Protein AF-A0A7W7L8M8-F1 (afdb_monomer_lite)

Organism: Streptomyces netropsis (NCBI:txid55404)

Sequence (662 aa):
MTSESPDESKQGQSSTGHAQAPSAPKAPEPAPERADEGDDAPEAGTGTSPVRSASPRPSTDEDAPTDGDGIRTDPRRSLSAGADPREAPSDGAKAPAESRQTPRWAAGGAASAAQATAVLPAVGTGEDAAEDTARTPEADEKRPAPAATPSGDAPRPAVEKSDRPAAAKSAQAPPPVRRPEPVPPVAPPRPPAADTPGPKAGERPAGVPGPVTTARPGTQPGPPPGAGQPEQRPRPPLDLLAQLTNTPAPPQTPMRSVARRFKIWGPVVVVLAVGVVTAQMVRPLPKPTLALEGSASYTFQGGFSVPWPDHGQSAAKVVGAGSLGTSGEQKPVPTASVAKVMTAYVILKEHPLKKGESGEQITLDAQAEADSAKKDESRVPLKTGQRFTQEQMLQMLMIPSGNNVARQLARWDAGSEDAFAEKMNKVARELGMKDTVYTDPSGFLESTKSTAADQLKLAEAVMQNDVFRQVVRMPSATIPGLEKPIYNNNALLTTQPGTAGIKTGSTTPAGGALMWAAYRTVDGKDQLILGVTMDQRTSGGDSNAHLKRALDNTQKVIAGIRDGLVSATVVKKGQVVGYVDDGLDGRTPLVATADLKSAGWPGLKPVFKLADGGRAVPHEAKAGTEVGVLTVGDGPSAAKVPVALQKDLSEPGFGSKLVRIG

Structure (mmCIF, N/CA/C/O backbone):
data_AF-A0A7W7L8M8-F1
#
_entry.id   AF-A0A7W7L8M8-F1
#
loop_
_atom_site.group_PDB
_atom_site.id
_atom_site.type_symbol
_atom_site.label_atom_id
_atom_site.label_alt_id
_atom_site.label_comp_id
_atom_site.label_asym_id
_atom_site.label_entity_id
_atom_site.label_seq_id
_atom_site.pdbx_PDB_ins_code
_atom_site.Cartn_x
_atom_site.Cartn_y
_atom_site.Cartn_z
_atom_site.occupancy
_atom_site.B_iso_or_equiv
_atom_site.auth_seq_id
_atom_site.auth_comp_id
_atom_site.auth_asym_id
_atom_site.auth_atom_id
_atom_site.pdbx_PDB_model_num
ATOM 1 N N . MET A 1 1 ? -65.810 -10.777 -46.221 1.00 33.00 1 MET A N 1
ATOM 2 C CA . MET A 1 1 ? -65.286 -10.199 -47.475 1.00 33.00 1 MET A CA 1
ATOM 3 C C . MET A 1 1 ? -63.872 -9.743 -47.138 1.00 33.00 1 MET A C 1
ATOM 5 O O . MET A 1 1 ? -63.756 -8.897 -46.266 1.00 33.00 1 MET A O 1
ATOM 9 N N . THR A 1 2 ? -62.852 -10.579 -47.389 1.00 38.94 2 THR A N 1
ATOM 10 C CA . THR A 1 2 ? -62.090 -10.718 -48.665 1.00 38.94 2 THR A CA 1
ATOM 11 C C . THR A 1 2 ? -61.176 -9.506 -48.901 1.00 38.94 2 THR A C 1
ATOM 13 O O . THR A 1 2 ? -61.649 -8.390 -48.730 1.00 38.94 2 THR A O 1
ATOM 16 N N . SER A 1 3 ? -59.896 -9.638 -49.268 1.00 36.44 3 SER A N 1
ATOM 17 C CA . SER A 1 3 ? -59.119 -10.801 -49.765 1.00 36.44 3 SER A CA 1
ATOM 18 C C . SER A 1 3 ? -57.604 -10.610 -49.478 1.00 36.44 3 SER A C 1
ATOM 20 O O . SER A 1 3 ? -57.143 -9.479 -49.415 1.00 36.44 3 SER A O 1
ATOM 22 N N . GLU A 1 4 ? -56.883 -11.650 -49.032 1.00 39.03 4 GLU A N 1
ATOM 23 C CA . GLU A 1 4 ? -55.888 -12.476 -49.776 1.00 39.03 4 GLU A CA 1
ATOM 24 C C . GLU A 1 4 ? -54.403 -12.068 -49.611 1.00 39.03 4 GLU A C 1
ATOM 26 O O . GLU A 1 4 ? -54.039 -10.899 -49.685 1.00 39.03 4 GLU A O 1
ATOM 31 N N . SER A 1 5 ? -53.558 -13.092 -49.432 1.00 43.22 5 SER A N 1
ATOM 32 C CA . SER A 1 5 ? -52.097 -13.103 -49.659 1.00 43.22 5 SER A CA 1
ATOM 33 C C . SER A 1 5 ? -51.810 -13.973 -50.899 1.00 43.22 5 SER A C 1
ATOM 35 O O . SER A 1 5 ? -52.722 -14.677 -51.340 1.00 43.22 5 SER A O 1
ATOM 37 N N . PRO A 1 6 ? -50.587 -13.977 -51.469 1.00 58.94 6 PRO A N 1
ATOM 38 C CA . PRO A 1 6 ? -49.613 -15.050 -51.153 1.00 58.94 6 PRO A CA 1
ATOM 39 C C . PRO A 1 6 ? -48.137 -14.531 -51.209 1.00 58.94 6 PRO A C 1
ATOM 41 O O . PRO A 1 6 ? -47.939 -13.320 -51.242 1.00 58.94 6 PRO A O 1
ATOM 44 N N . ASP A 1 7 ? -47.039 -15.306 -51.169 1.00 36.41 7 ASP A N 1
ATOM 45 C CA . ASP A 1 7 ? -46.820 -16.770 -51.186 1.00 36.41 7 ASP A CA 1
ATOM 46 C C . ASP A 1 7 ? -45.538 -17.181 -50.399 1.00 36.41 7 ASP A C 1
ATOM 48 O O . ASP A 1 7 ? -44.785 -16.330 -49.921 1.00 36.41 7 ASP A O 1
ATOM 52 N N . GLU A 1 8 ? -45.289 -18.487 -50.257 1.00 42.16 8 GLU A N 1
ATOM 53 C CA . GLU A 1 8 ? -44.249 -19.122 -49.429 1.00 42.16 8 GLU A CA 1
ATOM 54 C C . GLU A 1 8 ? -42.887 -19.385 -50.113 1.00 42.16 8 GLU A C 1
ATOM 56 O O . GLU A 1 8 ? -42.785 -19.540 -51.330 1.00 42.16 8 GLU A O 1
ATOM 61 N N . SER A 1 9 ? -41.834 -19.611 -49.305 1.00 34.97 9 SER A N 1
ATOM 62 C CA . SER A 1 9 ? -41.049 -20.881 -49.254 1.00 34.97 9 SER A CA 1
ATOM 63 C C . SER A 1 9 ? -39.753 -20.726 -48.420 1.00 34.97 9 SER A C 1
ATOM 65 O O . SER A 1 9 ? -39.176 -19.646 -48.381 1.00 34.97 9 SER A O 1
ATOM 67 N N . LYS A 1 10 ? -39.209 -21.736 -47.714 1.00 36.16 10 LYS A N 1
ATOM 68 C CA . LYS A 1 10 ? -39.606 -23.149 -47.500 1.00 36.16 10 LYS A CA 1
ATOM 69 C C . LYS A 1 10 ? -38.978 -23.701 -46.197 1.00 36.16 10 LYS A C 1
ATOM 71 O O . LYS A 1 10 ? -37.835 -23.374 -45.921 1.00 36.16 10 LYS A O 1
ATOM 76 N N . GLN A 1 11 ? -39.697 -24.607 -45.514 1.00 35.75 11 GLN A N 1
ATOM 77 C CA . GLN A 1 11 ? -39.233 -25.790 -44.733 1.00 35.75 11 GLN A CA 1
ATOM 78 C C . GLN A 1 11 ? -38.090 -25.656 -43.676 1.00 35.75 11 GLN A C 1
ATOM 80 O O . GLN A 1 11 ? -36.999 -25.198 -43.976 1.00 35.75 11 GLN A O 1
ATOM 85 N N . GLY A 1 12 ? -38.211 -26.185 -42.445 1.00 30.28 12 GLY A N 1
ATOM 86 C CA . GLY A 1 12 ? -39.386 -26.766 -41.773 1.00 30.28 12 GLY A CA 1
ATOM 87 C C . GLY A 1 12 ? -39.078 -27.677 -40.559 1.00 30.28 12 GLY A C 1
ATOM 88 O O . GLY A 1 12 ? -38.069 -28.367 -40.556 1.00 30.28 12 GLY A O 1
ATOM 89 N N . GLN A 1 13 ? -40.037 -27.725 -39.617 1.00 36.41 13 GLN A N 1
ATOM 90 C CA . GLN A 1 13 ? -40.370 -28.816 -38.663 1.00 36.41 13 GLN A CA 1
ATOM 91 C C . GLN A 1 13 ? -39.371 -29.263 -37.552 1.00 36.41 13 GLN A C 1
ATOM 93 O O . GLN A 1 13 ? -38.163 -29.174 -37.713 1.00 36.41 13 GLN A O 1
ATOM 98 N N . SER A 1 14 ? -39.802 -29.893 -36.437 1.00 34.47 14 SER A N 1
ATOM 99 C CA . SER A 1 14 ? -40.813 -29.504 -35.405 1.00 34.47 14 SER A CA 1
ATOM 100 C C . SER A 1 14 ? -41.053 -30.608 -34.345 1.00 34.47 14 SER A C 1
ATOM 102 O O . SER A 1 14 ? -41.445 -31.704 -34.731 1.00 34.47 14 SER A O 1
ATOM 104 N N . SER A 1 15 ? -40.980 -30.279 -33.042 1.00 32.88 15 SER A N 1
ATOM 105 C CA . SER A 1 15 ? -41.803 -30.828 -31.920 1.00 32.88 15 SER A CA 1
ATOM 106 C C . SER A 1 15 ? -41.311 -30.222 -30.583 1.00 32.88 15 SER A C 1
ATOM 108 O O . SER A 1 15 ? -40.099 -30.186 -30.396 1.00 32.88 15 SER A O 1
ATOM 110 N N . THR A 1 16 ? -42.058 -29.609 -29.647 1.00 37.22 16 THR A N 1
ATOM 111 C CA . THR A 1 16 ? -43.382 -29.844 -28.997 1.00 37.22 16 THR A CA 1
ATOM 112 C C . THR A 1 16 ? -43.420 -31.040 -28.021 1.00 37.22 16 THR A C 1
ATOM 114 O O . THR A 1 16 ? -43.063 -32.143 -28.408 1.00 37.22 16 THR A O 1
ATOM 117 N N . GLY A 1 17 ? -43.854 -30.907 -26.751 1.00 31.31 17 GLY A N 1
ATOM 118 C CA . GLY A 1 17 ? -44.208 -29.708 -25.953 1.00 31.31 17 GLY A CA 1
ATOM 119 C C . GLY A 1 17 ? -44.902 -30.029 -24.599 1.00 31.31 17 GLY A C 1
ATOM 120 O O . GLY A 1 17 ? -45.106 -31.198 -24.302 1.00 31.31 17 GLY A O 1
ATOM 121 N N . HIS A 1 18 ? -45.339 -28.987 -23.858 1.00 33.31 18 HIS A N 1
ATOM 122 C CA . HIS A 1 18 ? -46.129 -28.992 -22.586 1.00 33.31 18 HIS A CA 1
ATOM 123 C C . HIS A 1 18 ? -45.391 -29.519 -21.315 1.00 33.31 18 HIS A C 1
ATOM 125 O O . HIS A 1 18 ? -44.554 -30.403 -21.430 1.00 33.31 18 HIS A O 1
ATOM 131 N N . ALA A 1 19 ? -45.476 -28.966 -20.084 1.00 34.53 19 ALA A N 1
ATOM 132 C CA . ALA A 1 19 ? -46.513 -28.268 -19.272 1.00 34.53 19 ALA A CA 1
ATOM 133 C C . ALA A 1 19 ? -47.471 -29.244 -18.517 1.00 34.53 19 ALA A C 1
ATOM 135 O O . ALA A 1 19 ? -47.838 -30.254 -19.100 1.00 34.53 19 ALA A O 1
ATOM 136 N N . GLN A 1 20 ? -47.912 -29.048 -17.251 1.00 33.16 20 GLN A N 1
ATOM 137 C CA . GLN A 1 20 ? -47.879 -27.858 -16.366 1.00 33.16 20 GLN A CA 1
ATOM 138 C C . GLN A 1 20 ? -48.126 -28.173 -14.845 1.00 33.16 20 GLN A C 1
ATOM 140 O O . GLN A 1 20 ? -49.119 -28.808 -14.515 1.00 33.16 20 GLN A O 1
ATOM 145 N N . ALA A 1 21 ? -47.309 -27.612 -13.931 1.00 37.59 21 ALA A N 1
ATOM 146 C CA . ALA A 1 21 ? -47.627 -27.208 -12.527 1.00 37.59 21 ALA A CA 1
ATOM 147 C C . ALA A 1 21 ? -48.143 -28.281 -11.477 1.00 37.59 21 ALA A C 1
ATOM 149 O O . ALA A 1 21 ? -47.843 -29.455 -11.670 1.00 37.59 21 ALA A O 1
ATOM 150 N N . PRO A 1 22 ? -48.661 -27.938 -10.255 1.00 60.53 22 PRO A N 1
ATOM 151 C CA . PRO A 1 22 ? -47.898 -28.169 -9.000 1.00 60.53 22 PRO A CA 1
ATOM 152 C C . PRO A 1 22 ? -48.659 -28.834 -7.809 1.00 60.53 22 PRO A C 1
ATOM 154 O O . PRO A 1 22 ? -49.882 -28.945 -7.834 1.00 60.53 22 PRO A O 1
ATOM 157 N N . SER A 1 23 ? -47.969 -29.195 -6.704 1.00 33.09 23 SER A N 1
ATOM 158 C CA . SER A 1 23 ? -48.594 -29.494 -5.383 1.00 33.09 23 SER A CA 1
ATOM 159 C C . SER A 1 23 ? -47.630 -29.554 -4.174 1.00 33.09 23 SER A C 1
ATOM 161 O O . SER A 1 23 ? -46.446 -29.839 -4.321 1.00 33.09 23 SER A O 1
ATOM 163 N N . ALA A 1 24 ? -48.187 -29.318 -2.977 1.00 40.50 24 ALA A N 1
ATOM 164 C CA . ALA A 1 24 ? -47.665 -29.516 -1.605 1.00 40.50 24 ALA A CA 1
ATOM 165 C C . ALA A 1 24 ? -48.898 -29.583 -0.644 1.00 40.50 24 ALA A C 1
ATOM 167 O O . ALA A 1 24 ? -50.001 -29.363 -1.155 1.00 40.50 24 ALA A O 1
ATOM 168 N N . PRO A 1 25 ? -48.817 -29.798 0.699 1.00 61.16 25 PRO A N 1
ATOM 169 C CA . PRO A 1 25 ? -47.668 -30.024 1.601 1.00 61.16 25 PRO A CA 1
ATOM 170 C C . PRO A 1 25 ? -47.893 -31.209 2.601 1.00 61.16 25 PRO A C 1
ATOM 172 O O . PRO A 1 25 ? -48.812 -32.000 2.405 1.00 61.16 25 PRO A O 1
ATOM 175 N N . LYS A 1 26 ? -47.123 -31.253 3.717 1.00 31.91 26 LYS A N 1
ATOM 176 C CA . LYS A 1 26 ? -47.545 -31.479 5.143 1.00 31.91 26 LYS A CA 1
ATOM 177 C C . LYS A 1 26 ? -46.604 -32.417 5.950 1.00 31.91 26 LYS A C 1
ATOM 179 O O . LYS A 1 26 ? -46.050 -33.356 5.398 1.00 31.91 26 LYS A O 1
ATOM 184 N N . ALA A 1 27 ? -46.442 -32.147 7.255 1.00 40.56 27 ALA A N 1
ATOM 185 C CA . ALA A 1 27 ? -45.669 -32.935 8.244 1.00 40.56 27 ALA A CA 1
ATOM 186 C C . ALA A 1 27 ? -46.600 -33.662 9.259 1.00 40.56 27 ALA A C 1
ATOM 188 O O . ALA A 1 27 ? -47.814 -33.419 9.210 1.00 40.56 27 ALA A O 1
ATOM 189 N N . PRO A 1 28 ? -46.092 -34.544 10.156 1.00 53.50 28 PRO A N 1
ATOM 190 C CA . PRO A 1 28 ? -45.576 -34.070 11.460 1.00 53.50 28 PRO A CA 1
ATOM 191 C C . PRO A 1 28 ? -44.405 -34.891 12.079 1.00 53.50 28 PRO A C 1
ATOM 193 O O . PRO A 1 28 ? -43.903 -35.842 11.488 1.00 53.50 28 PRO A O 1
ATOM 196 N N . GLU A 1 29 ? -43.996 -34.485 13.288 1.00 42.69 29 GLU A N 1
ATOM 197 C CA . GLU A 1 29 ? -43.052 -35.124 14.241 1.00 42.69 29 GLU A CA 1
ATOM 198 C C . GLU A 1 29 ? -43.692 -36.338 14.983 1.00 42.69 29 GLU A C 1
ATOM 200 O O . GLU A 1 29 ? -44.919 -36.479 14.892 1.00 42.69 29 GLU A O 1
ATOM 205 N N . PRO A 1 30 ? -42.941 -37.225 15.696 1.00 50.31 30 PRO A N 1
ATOM 206 C CA . PRO A 1 30 ? -42.357 -36.890 17.017 1.00 50.31 30 PRO A CA 1
ATOM 207 C C . PRO A 1 30 ? -41.009 -37.583 17.387 1.00 50.31 30 PRO A C 1
ATOM 209 O O . PRO A 1 30 ? -40.460 -38.385 16.636 1.00 50.31 30 PRO A O 1
ATOM 212 N N . ALA A 1 31 ? -40.520 -37.299 18.602 1.00 37.38 31 ALA A N 1
ATOM 213 C CA . ALA A 1 31 ? -39.456 -37.997 19.358 1.00 37.38 31 ALA A CA 1
ATOM 214 C C . ALA A 1 31 ? -40.030 -38.439 20.744 1.00 37.38 31 ALA A C 1
ATOM 216 O O . ALA A 1 31 ? -41.247 -38.296 20.910 1.00 37.38 31 ALA A O 1
ATOM 217 N N . PRO A 1 32 ? -39.266 -38.859 21.787 1.00 63.50 32 PRO A N 1
ATOM 218 C CA . PRO A 1 32 ? -37.859 -39.302 21.902 1.00 63.50 32 PRO A CA 1
ATOM 219 C C . PRO A 1 32 ? -37.709 -40.657 22.661 1.00 63.50 32 PRO A C 1
ATOM 221 O O . PRO A 1 32 ? -38.709 -41.231 23.076 1.00 63.50 32 PRO A O 1
ATOM 224 N N . GLU A 1 33 ? -36.484 -41.117 22.973 1.00 34.28 33 GLU A N 1
ATOM 225 C CA . GLU A 1 33 ? -36.268 -42.088 24.076 1.00 34.28 33 GLU A CA 1
ATOM 226 C C . GLU A 1 33 ? -34.850 -42.018 24.705 1.00 34.28 33 GLU A C 1
ATOM 228 O O . GLU A 1 33 ? -33.953 -41.387 24.141 1.00 34.28 33 GLU A O 1
ATOM 233 N N . ARG A 1 34 ? -34.661 -42.611 25.900 1.00 36.03 34 ARG A N 1
ATOM 234 C CA . ARG A 1 34 ? -33.396 -42.673 26.676 1.00 36.03 34 ARG A CA 1
ATOM 235 C C . ARG A 1 34 ? -33.229 -44.028 27.392 1.00 36.03 34 ARG A C 1
ATOM 237 O O . ARG A 1 34 ? -34.156 -44.445 28.076 1.00 36.03 34 ARG A O 1
ATOM 244 N N . ALA A 1 35 ? -32.018 -44.585 27.352 1.00 33.44 35 ALA A N 1
ATOM 245 C CA . ALA A 1 35 ? -31.368 -45.452 28.357 1.00 33.44 35 ALA A CA 1
ATOM 246 C C . ALA A 1 35 ? -29.853 -45.447 28.006 1.00 33.44 35 ALA A C 1
ATOM 248 O O . ALA A 1 35 ? -29.551 -45.446 26.813 1.00 33.44 35 ALA A O 1
ATOM 249 N N . ASP A 1 36 ? -28.833 -45.291 28.858 1.00 33.78 36 ASP A N 1
ATOM 250 C CA . ASP A 1 36 ? -28.607 -45.411 30.317 1.00 33.78 36 ASP A CA 1
ATOM 251 C C . ASP A 1 36 ? -28.041 -46.781 30.769 1.00 33.78 36 ASP A C 1
ATOM 253 O O . ASP A 1 36 ? -28.569 -47.816 30.373 1.00 33.78 36 ASP A O 1
ATOM 257 N N . GLU A 1 37 ? -26.957 -46.725 31.566 1.00 33.91 37 GLU A N 1
ATOM 258 C CA . GLU A 1 37 ? -26.096 -47.815 32.112 1.00 33.91 37 GLU A CA 1
ATOM 259 C C . GLU A 1 37 ? -25.453 -48.804 31.082 1.00 33.91 37 GLU A C 1
ATOM 261 O O . GLU A 1 37 ? -25.929 -48.970 29.963 1.00 33.91 37 GLU A O 1
ATOM 266 N N . GLY A 1 38 ? -24.305 -49.465 31.323 1.00 28.53 38 GLY A N 1
ATOM 267 C CA . GLY A 1 38 ? -23.419 -49.527 32.501 1.00 28.53 38 GLY A CA 1
ATOM 268 C C . GLY A 1 38 ? -22.000 -50.070 32.177 1.00 28.53 38 GLY A C 1
ATOM 269 O O . GLY A 1 38 ? -21.560 -50.007 31.031 1.00 28.53 38 GLY A O 1
ATOM 270 N N . ASP A 1 39 ? -21.289 -50.554 33.203 1.00 32.62 39 ASP A N 1
ATOM 271 C CA . ASP A 1 39 ? -19.820 -50.741 33.297 1.00 32.62 39 ASP A CA 1
ATOM 272 C C . ASP A 1 39 ? -19.144 -51.954 32.583 1.00 32.62 39 ASP A C 1
ATOM 274 O O . ASP A 1 39 ? -19.787 -52.820 31.993 1.00 32.62 39 ASP A O 1
ATOM 278 N N . ASP A 1 40 ? -17.809 -51.994 32.760 1.00 31.67 40 ASP A N 1
ATOM 279 C CA . ASP A 1 40 ? -16.848 -53.123 32.718 1.00 31.67 40 ASP A CA 1
ATOM 280 C C . ASP A 1 40 ? -15.972 -53.418 31.470 1.00 31.67 40 ASP A C 1
ATOM 282 O O . ASP A 1 40 ? -16.316 -53.221 30.305 1.00 31.67 40 ASP A O 1
ATOM 286 N N . ALA A 1 41 ? -14.753 -53.889 31.778 1.00 31.45 41 ALA A N 1
ATOM 287 C CA . ALA A 1 41 ? -13.615 -54.243 30.909 1.00 31.45 41 ALA A CA 1
ATOM 288 C C . ALA A 1 41 ? -12.766 -55.331 31.642 1.00 31.45 41 ALA A C 1
ATOM 290 O O . ALA A 1 41 ? -13.265 -55.874 32.628 1.00 31.45 41 ALA A O 1
ATOM 291 N N . PRO A 1 42 ? -11.476 -55.623 31.336 1.00 61.41 42 PRO A N 1
ATOM 292 C CA . PRO A 1 42 ? -10.669 -55.527 30.106 1.00 61.41 42 PRO A CA 1
ATOM 293 C C . PRO A 1 42 ? -10.013 -56.898 29.730 1.00 61.41 42 PRO A C 1
ATOM 295 O O . PRO A 1 42 ? -10.373 -57.913 30.308 1.00 61.41 42 PRO A O 1
ATOM 298 N N . GLU A 1 43 ? -9.034 -56.905 28.797 1.00 33.78 43 GLU A N 1
ATOM 299 C CA . GLU A 1 43 ? -7.877 -57.842 28.584 1.00 33.78 43 GLU A CA 1
ATOM 300 C C . GLU A 1 43 ? -7.615 -58.112 27.074 1.00 33.78 43 GLU A C 1
ATOM 302 O O . GLU A 1 43 ? -8.546 -58.068 26.278 1.00 33.78 43 GLU A O 1
ATOM 307 N N . ALA A 1 44 ? -6.402 -58.405 26.563 1.00 32.72 44 ALA A N 1
ATOM 308 C CA . ALA A 1 44 ? -5.013 -58.229 27.040 1.00 32.72 44 ALA A CA 1
ATOM 309 C C . ALA A 1 44 ? -4.005 -58.399 25.856 1.00 32.72 44 ALA A C 1
ATOM 311 O O . ALA A 1 44 ? -4.381 -58.898 24.797 1.00 32.72 44 ALA A O 1
ATOM 312 N N . GLY A 1 45 ? -2.719 -58.036 26.043 1.00 28.52 45 GLY A N 1
ATOM 313 C CA . GLY A 1 45 ? -1.594 -58.337 25.117 1.00 28.52 45 GLY A CA 1
ATOM 314 C C . GLY A 1 45 ? -0.786 -57.104 24.649 1.00 28.52 45 GLY A C 1
ATOM 315 O O . GLY A 1 45 ? -1.212 -56.413 23.733 1.00 28.52 45 GLY A O 1
ATOM 316 N N . THR A 1 46 ? 0.248 -56.631 25.367 1.00 31.31 46 THR A N 1
ATOM 317 C CA . THR A 1 46 ? 1.688 -57.038 25.316 1.00 31.31 46 THR A CA 1
ATOM 318 C C . THR A 1 46 ? 2.397 -56.770 23.968 1.00 31.31 46 THR A C 1
ATOM 320 O O . THR A 1 46 ? 1.915 -57.184 22.925 1.00 31.31 46 THR A O 1
ATOM 323 N N . GLY A 1 47 ? 3.564 -56.105 23.875 1.00 29.25 47 GLY A N 1
ATOM 324 C CA . GLY A 1 47 ? 4.464 -55.416 24.834 1.00 29.25 47 GLY A CA 1
ATOM 325 C C . GLY A 1 47 ? 5.443 -54.484 24.056 1.00 29.25 47 GLY A C 1
ATOM 326 O O . GLY A 1 47 ? 5.189 -54.225 22.885 1.00 29.25 47 GLY A O 1
ATOM 327 N N . THR A 1 48 ? 6.559 -53.921 24.556 1.00 31.94 48 THR A N 1
ATOM 328 C CA . THR A 1 48 ? 7.314 -54.071 25.825 1.00 31.94 48 THR A CA 1
ATOM 329 C C . THR A 1 48 ? 8.227 -52.831 26.055 1.00 31.94 48 THR A C 1
ATOM 331 O O . THR A 1 48 ? 8.682 -52.227 25.086 1.00 31.94 48 THR A O 1
ATOM 334 N N . SER A 1 49 ? 8.528 -52.461 27.312 1.00 33.38 49 SER A N 1
ATOM 335 C CA . SER A 1 49 ? 9.438 -51.345 27.721 1.00 33.38 49 SER A CA 1
ATOM 336 C C . SER A 1 49 ? 10.932 -51.779 27.826 1.00 33.38 49 SER A C 1
ATOM 338 O O . SER A 1 49 ? 11.200 -52.933 27.486 1.00 33.38 49 SER A O 1
ATOM 340 N N . PRO A 1 50 ? 11.934 -50.941 28.239 1.00 56.28 50 PRO A N 1
ATOM 341 C CA . PRO A 1 50 ? 12.116 -50.382 29.613 1.00 56.28 50 PRO A CA 1
ATOM 342 C C . PRO A 1 50 ? 12.488 -48.864 29.664 1.00 56.28 50 PRO A C 1
ATOM 344 O O . PRO A 1 50 ? 13.173 -48.366 28.781 1.00 56.28 50 PRO A O 1
ATOM 347 N N . VAL A 1 51 ? 11.987 -48.019 30.583 1.00 36.94 51 VAL A N 1
ATOM 348 C CA . VAL A 1 51 ? 12.211 -47.878 32.056 1.00 36.94 51 VAL A CA 1
ATOM 349 C C . VAL A 1 51 ? 13.497 -47.134 32.486 1.00 36.94 51 VAL A C 1
ATOM 351 O O . VAL A 1 51 ? 14.596 -47.675 32.396 1.00 36.94 51 VAL A O 1
ATOM 354 N N . ARG A 1 52 ? 13.318 -45.973 33.147 1.00 32.19 52 ARG A N 1
ATOM 355 C CA . ARG A 1 52 ? 13.920 -45.637 34.463 1.00 32.19 52 ARG A CA 1
ATOM 356 C C . ARG A 1 52 ? 13.158 -44.494 35.161 1.00 32.19 52 ARG A C 1
ATOM 358 O O . ARG A 1 52 ? 12.746 -43.545 34.506 1.00 32.19 52 ARG A O 1
ATOM 365 N N . SER A 1 53 ? 13.011 -44.588 36.484 1.00 32.12 53 SER A N 1
ATOM 366 C CA . SER A 1 53 ? 12.205 -43.689 37.337 1.00 32.12 53 SER A CA 1
ATOM 367 C C . SER A 1 53 ? 12.947 -43.372 38.643 1.00 32.12 53 SER A C 1
ATOM 369 O O . SER A 1 53 ? 13.729 -44.218 39.072 1.00 32.12 53 SER A O 1
ATOM 371 N N . ALA A 1 54 ? 12.646 -42.245 39.314 1.00 30.33 54 ALA A N 1
ATOM 372 C CA . ALA A 1 54 ? 12.687 -42.104 40.789 1.00 30.33 54 ALA A CA 1
ATOM 373 C C . ALA A 1 54 ? 12.238 -40.707 41.283 1.00 30.33 54 ALA A C 1
ATOM 375 O O . ALA A 1 54 ? 12.740 -39.701 40.788 1.00 30.33 54 ALA A O 1
ATOM 376 N N . SER A 1 55 ? 11.368 -40.649 42.308 1.00 41.25 55 SER A N 1
ATOM 377 C CA . SER A 1 55 ? 11.217 -39.524 43.268 1.00 41.25 55 SER A CA 1
ATOM 378 C C . SER A 1 55 ? 10.309 -39.896 44.463 1.00 41.25 55 SER A C 1
ATOM 380 O O . SER A 1 55 ? 9.136 -40.207 44.258 1.00 41.25 55 SER A O 1
ATOM 382 N N . PRO A 1 56 ? 10.850 -39.914 45.699 1.00 54.09 56 PRO A N 1
ATOM 383 C CA . PRO A 1 56 ? 10.127 -39.625 46.964 1.00 54.09 56 PRO A CA 1
ATOM 384 C C . PRO A 1 56 ? 11.012 -38.827 47.976 1.00 54.09 56 PRO A C 1
ATOM 386 O O . PRO A 1 56 ? 12.225 -38.793 47.799 1.00 54.09 56 PRO A O 1
ATOM 389 N N . ARG A 1 57 ? 10.569 -38.198 49.084 1.00 34.84 57 ARG A N 1
ATOM 390 C CA . ARG A 1 57 ? 9.258 -37.806 49.677 1.00 34.84 57 ARG A CA 1
ATOM 391 C C . ARG A 1 57 ? 9.507 -36.567 50.628 1.00 34.84 57 ARG A C 1
ATOM 393 O O . ARG A 1 57 ? 10.615 -36.041 50.558 1.00 34.84 57 ARG A O 1
ATOM 400 N N . PRO A 1 58 ? 8.551 -36.032 51.434 1.00 59.62 58 PRO A N 1
ATOM 401 C CA . PRO A 1 58 ? 8.587 -34.635 51.928 1.00 59.62 58 PRO A CA 1
ATOM 402 C C . PRO A 1 58 ? 8.961 -34.462 53.424 1.00 59.62 58 PRO A C 1
ATOM 404 O O . PRO A 1 58 ? 9.331 -35.425 54.091 1.00 59.62 58 PRO A O 1
ATOM 407 N N . SER A 1 59 ? 8.775 -33.242 53.953 1.00 34.44 59 SER A N 1
ATOM 408 C CA . SER A 1 59 ? 8.744 -32.886 55.387 1.00 34.44 59 SER A CA 1
ATOM 409 C C . SER A 1 59 ? 7.680 -31.807 55.680 1.00 34.44 59 SER A C 1
ATOM 411 O O . SER A 1 59 ? 7.261 -31.105 54.758 1.00 34.44 59 SER A O 1
ATOM 413 N N . THR A 1 60 ? 7.268 -31.673 56.944 1.00 37.50 60 THR A N 1
ATOM 414 C CA . THR A 1 60 ? 6.172 -30.808 57.453 1.00 37.50 60 THR A CA 1
ATOM 415 C C . THR A 1 60 ? 6.554 -30.242 58.857 1.00 37.50 60 THR A C 1
ATOM 417 O O . THR A 1 60 ? 7.740 -30.326 59.181 1.00 37.50 60 THR A O 1
ATOM 420 N N . ASP A 1 61 ? 5.740 -29.615 59.730 1.00 36.84 61 ASP A N 1
ATOM 421 C CA . ASP A 1 61 ? 4.275 -29.389 59.854 1.00 36.84 61 ASP A CA 1
ATOM 422 C C . ASP A 1 61 ? 3.955 -28.183 60.796 1.00 36.84 61 ASP A C 1
ATOM 424 O O . ASP A 1 61 ? 4.869 -27.713 61.472 1.00 36.84 61 ASP A O 1
ATOM 428 N N . GLU A 1 62 ? 2.673 -27.764 60.868 1.00 37.31 62 GLU A N 1
ATOM 429 C CA . GLU A 1 62 ? 2.007 -26.974 61.960 1.00 37.31 62 GLU A CA 1
ATOM 430 C C . GLU A 1 62 ? 2.538 -25.521 62.265 1.00 37.31 62 GLU A C 1
ATOM 432 O O . GLU A 1 62 ? 3.607 -25.130 61.806 1.00 37.31 62 GLU A O 1
ATOM 437 N N . ASP A 1 63 ? 1.845 -24.569 62.934 1.00 34.31 63 ASP A N 1
ATOM 438 C CA . ASP A 1 63 ? 0.532 -24.525 63.631 1.00 34.31 63 ASP A CA 1
ATOM 439 C C . ASP A 1 63 ? -0.109 -23.086 63.652 1.00 34.31 63 ASP A C 1
ATOM 441 O O . ASP A 1 63 ? 0.495 -22.126 63.163 1.00 34.31 63 ASP A O 1
ATOM 445 N N . ALA A 1 64 ? -1.307 -22.909 64.244 1.00 34.97 64 ALA A N 1
ATOM 446 C CA . ALA A 1 64 ? -2.022 -21.626 64.524 1.00 34.97 64 ALA A CA 1
ATOM 447 C C . ALA A 1 64 ? -2.217 -21.410 66.076 1.00 34.97 64 ALA A C 1
ATOM 449 O O . ALA A 1 64 ? -1.551 -22.168 66.780 1.00 34.97 64 ALA A O 1
ATOM 450 N N . PRO A 1 65 ? -3.022 -20.474 66.701 1.00 54.09 65 PRO A N 1
ATOM 451 C CA . PRO A 1 65 ? -4.251 -19.764 66.239 1.00 54.09 65 PRO A CA 1
ATOM 452 C C . PRO A 1 65 ? -4.605 -18.325 66.808 1.00 54.09 65 PRO A C 1
ATOM 454 O O . PRO A 1 65 ? -3.927 -17.777 67.668 1.00 54.09 65 PRO A O 1
ATOM 457 N N . THR A 1 66 ? -5.747 -17.767 66.342 1.00 35.25 66 THR A N 1
ATOM 458 C CA . THR A 1 66 ? -6.792 -16.902 67.012 1.00 35.25 66 THR A CA 1
ATOM 459 C C . THR A 1 66 ? -6.569 -15.515 67.695 1.00 35.25 66 THR A C 1
ATOM 461 O O . THR A 1 66 ? -5.728 -15.349 68.568 1.00 35.25 66 THR A O 1
ATOM 464 N N . ASP A 1 67 ? -7.543 -14.621 67.402 1.00 36.38 67 ASP A N 1
ATOM 465 C CA . ASP A 1 67 ? -8.271 -13.611 68.230 1.00 36.38 67 ASP A CA 1
ATOM 466 C C . ASP A 1 67 ? -7.656 -12.276 68.751 1.00 36.38 67 ASP A C 1
ATOM 468 O O . ASP A 1 67 ? -6.518 -12.205 69.204 1.00 36.38 67 ASP A O 1
ATOM 472 N N . GLY A 1 68 ? -8.489 -11.207 68.773 1.00 29.78 68 GLY A N 1
ATOM 473 C CA . GLY A 1 68 ? -8.273 -9.962 69.553 1.00 29.78 68 GLY A CA 1
ATOM 474 C C . GLY A 1 68 ? -8.891 -8.648 69.002 1.00 29.78 68 GLY A C 1
ATOM 475 O O . GLY A 1 68 ? -8.486 -8.165 67.948 1.00 29.78 68 GLY A O 1
ATOM 476 N N . ASP A 1 69 ? -9.817 -8.016 69.743 1.00 34.03 69 ASP A N 1
ATOM 477 C CA . ASP A 1 69 ? -10.459 -6.710 69.438 1.00 34.03 69 ASP A CA 1
ATOM 478 C C . ASP A 1 69 ? -9.653 -5.455 69.879 1.00 34.03 69 ASP A C 1
ATOM 480 O O . ASP A 1 69 ? -8.929 -5.496 70.871 1.00 34.03 69 ASP A O 1
ATOM 484 N N . GLY A 1 70 ? -9.949 -4.277 69.285 1.00 29.00 70 GLY A N 1
ATOM 485 C CA . GLY A 1 70 ? -10.242 -3.080 70.116 1.00 29.00 70 GLY A CA 1
ATOM 486 C C . GLY A 1 70 ? -9.515 -1.719 69.920 1.00 29.00 70 GLY A C 1
ATOM 487 O O . GLY A 1 70 ? -8.506 -1.456 70.556 1.00 29.00 70 GLY A O 1
ATOM 488 N N . ILE A 1 71 ? -10.191 -0.769 69.243 1.00 31.17 71 ILE A N 1
ATOM 489 C CA . ILE A 1 71 ? -10.478 0.631 69.698 1.00 31.17 71 ILE A CA 1
ATOM 490 C C . ILE A 1 71 ? -9.328 1.674 69.950 1.00 31.17 71 ILE A C 1
ATOM 492 O O . ILE A 1 71 ? -8.609 1.594 70.938 1.00 31.17 71 ILE A O 1
ATOM 496 N N . ARG A 1 72 ? -9.393 2.819 69.212 1.00 30.97 72 ARG A N 1
ATOM 497 C CA . ARG A 1 72 ? -8.798 4.186 69.471 1.00 30.97 72 ARG A CA 1
ATOM 498 C C . ARG A 1 72 ? -7.243 4.315 69.407 1.00 30.97 72 ARG A C 1
ATOM 500 O O . ARG A 1 72 ? -6.553 3.319 69.514 1.00 30.97 72 ARG A O 1
ATOM 507 N N . THR A 1 73 ? -6.586 5.477 69.181 1.00 32.09 73 THR A N 1
ATOM 508 C CA . THR A 1 73 ? -6.985 6.911 69.014 1.00 32.09 73 THR A CA 1
ATOM 509 C C . THR A 1 73 ? -5.983 7.705 68.124 1.00 32.09 73 THR A C 1
ATOM 511 O O . THR A 1 73 ? -4.825 7.318 68.020 1.00 32.09 73 THR A O 1
ATOM 514 N N . ASP A 1 74 ? -6.402 8.854 67.563 1.00 36.00 74 ASP A N 1
ATOM 515 C CA . ASP A 1 74 ? -5.564 9.974 67.023 1.00 36.00 74 ASP A CA 1
ATOM 516 C C . ASP A 1 74 ? -4.930 10.789 68.213 1.00 36.00 74 ASP A C 1
ATOM 518 O O . ASP A 1 74 ? -5.402 10.557 69.332 1.00 36.00 74 ASP A O 1
ATOM 522 N N . PRO A 1 75 ? -3.967 11.760 68.097 1.00 53.22 75 PRO A N 1
ATOM 523 C CA . PRO A 1 75 ? -3.441 12.428 66.894 1.00 53.22 75 PRO A CA 1
ATOM 524 C C . PRO A 1 75 ? -1.924 12.801 66.824 1.00 53.22 75 PRO A C 1
ATOM 526 O O . PRO A 1 75 ? -1.175 12.764 67.795 1.00 53.22 75 PRO A O 1
ATOM 529 N N . ARG A 1 76 ? -1.517 13.295 65.639 1.00 34.44 76 ARG A N 1
ATOM 530 C CA . ARG A 1 76 ? -0.458 14.302 65.314 1.00 34.44 76 ARG A CA 1
ATOM 531 C C . ARG A 1 76 ? 0.572 14.724 66.406 1.00 34.44 76 ARG A C 1
ATOM 533 O O . ARG A 1 76 ? 0.194 15.456 67.317 1.00 34.44 76 ARG A O 1
ATOM 540 N N . ARG A 1 77 ? 1.890 14.626 66.114 1.00 30.73 77 ARG A N 1
ATOM 541 C CA . ARG A 1 77 ? 2.756 15.794 65.740 1.00 30.73 77 ARG A CA 1
ATOM 542 C C . ARG A 1 77 ? 4.200 15.436 65.308 1.00 30.73 77 ARG A C 1
ATOM 544 O O . ARG A 1 77 ? 4.749 14.406 65.660 1.00 30.73 77 ARG A O 1
ATOM 551 N N . SER A 1 78 ? 4.787 16.381 64.574 1.00 31.14 78 SER A N 1
ATOM 552 C CA . SER A 1 78 ? 6.179 16.571 64.120 1.00 31.14 78 SER A CA 1
ATOM 553 C C . SER A 1 78 ? 7.348 16.217 65.058 1.00 31.14 78 SER A C 1
ATOM 555 O O . SER A 1 78 ? 7.316 16.565 66.238 1.00 31.14 78 SER A O 1
ATOM 557 N N . LEU A 1 79 ? 8.474 15.816 64.448 1.00 32.56 79 LEU A N 1
ATOM 558 C CA . LEU A 1 79 ? 9.838 16.159 64.887 1.00 32.56 79 LEU A CA 1
ATOM 559 C C . LEU A 1 79 ? 10.618 16.860 63.754 1.00 32.56 79 LEU A C 1
ATOM 561 O O . LEU A 1 79 ? 10.242 16.768 62.587 1.00 32.56 79 LEU A O 1
ATOM 565 N N . SER A 1 80 ? 11.665 17.603 64.119 1.00 33.53 80 SER A N 1
ATOM 566 C CA . SER A 1 80 ? 12.539 18.411 63.249 1.00 33.53 80 SER A CA 1
ATOM 567 C C . SER A 1 80 ? 13.851 18.719 63.989 1.00 33.53 80 SER A C 1
ATOM 569 O O . SER A 1 80 ? 13.815 18.725 65.219 1.00 33.53 80 SER A O 1
ATOM 571 N N . ALA A 1 81 ? 14.953 18.993 63.268 1.00 35.53 81 ALA A N 1
ATOM 572 C CA . ALA A 1 81 ? 16.016 19.983 63.575 1.00 35.53 81 ALA A CA 1
ATOM 573 C C . ALA A 1 81 ? 17.401 19.606 62.992 1.00 35.53 81 ALA A C 1
ATOM 575 O O . ALA A 1 81 ? 17.697 18.436 62.764 1.00 35.53 81 ALA A O 1
ATOM 576 N N . GLY A 1 82 ? 18.248 20.628 62.792 1.00 27.84 82 GLY A N 1
ATOM 577 C CA . GLY A 1 82 ? 19.603 20.552 62.221 1.00 27.84 82 GLY A CA 1
ATOM 578 C C . GLY A 1 82 ? 19.897 21.776 61.334 1.00 27.84 82 GLY A C 1
ATOM 579 O O . GLY A 1 82 ? 19.864 21.655 60.117 1.00 27.84 82 GLY A O 1
ATOM 580 N N . ALA A 1 83 ? 19.899 22.996 61.891 1.00 31.78 83 ALA A N 1
ATOM 581 C CA . ALA A 1 83 ? 21.104 23.690 62.400 1.00 31.78 83 ALA A CA 1
ATOM 582 C C . ALA A 1 83 ? 21.989 24.238 61.236 1.00 31.78 83 ALA A C 1
ATOM 584 O O . ALA A 1 83 ? 22.694 23.435 60.637 1.00 31.78 83 ALA A O 1
ATOM 585 N N . ASP A 1 84 ? 21.951 25.496 60.744 1.00 37.25 84 ASP A N 1
ATOM 586 C CA . ASP A 1 84 ? 21.819 26.886 61.296 1.00 37.25 84 ASP A CA 1
ATOM 587 C C . ASP A 1 84 ? 23.224 27.610 61.360 1.00 37.25 84 ASP A C 1
ATOM 589 O O . ASP A 1 84 ? 24.211 26.960 61.015 1.00 37.25 84 ASP A O 1
ATOM 593 N N . PRO A 1 85 ? 23.395 28.940 61.595 1.00 64.62 85 PRO A N 1
ATOM 594 C CA . PRO A 1 85 ? 23.502 29.950 60.516 1.00 64.62 85 PRO A CA 1
ATOM 595 C C . PRO A 1 85 ? 24.659 30.990 60.692 1.00 64.62 85 PRO A C 1
ATOM 597 O O . PRO A 1 85 ? 25.577 30.740 61.473 1.00 64.62 85 PRO A O 1
ATOM 600 N N . ARG A 1 86 ? 24.551 32.169 60.014 1.00 32.62 86 ARG A N 1
ATOM 601 C CA . ARG A 1 86 ? 25.107 33.556 60.261 1.00 32.62 86 ARG A CA 1
ATOM 602 C C . ARG A 1 86 ? 25.727 34.191 58.987 1.00 32.62 86 ARG A C 1
ATOM 604 O O . ARG A 1 86 ? 26.229 33.444 58.159 1.00 32.62 86 ARG A O 1
ATOM 611 N N . GLU A 1 87 ? 25.779 35.511 58.722 1.00 31.64 87 GLU A N 1
ATOM 612 C CA . GLU A 1 87 ? 25.176 36.764 59.265 1.00 31.64 87 GLU A CA 1
ATOM 613 C C . GLU A 1 87 ? 25.309 37.883 58.170 1.00 31.64 87 GLU A C 1
ATOM 615 O O . GLU A 1 87 ? 26.331 37.926 57.496 1.00 31.64 87 GLU A O 1
ATOM 620 N N . ALA A 1 88 ? 24.273 38.682 57.830 1.00 36.75 88 ALA A N 1
ATOM 621 C CA . ALA A 1 88 ? 24.003 40.076 58.296 1.00 36.75 88 ALA A CA 1
ATOM 622 C C . ALA A 1 88 ? 24.380 41.185 57.230 1.00 36.75 88 ALA A C 1
ATOM 624 O O . ALA A 1 88 ? 24.959 40.811 56.211 1.00 36.75 88 ALA A O 1
ATOM 625 N N . PRO A 1 89 ? 23.925 42.475 57.305 1.00 57.75 89 PRO A N 1
ATOM 626 C CA . PRO A 1 89 ? 23.270 43.137 56.144 1.00 57.75 89 PRO A CA 1
ATOM 627 C C . PRO A 1 89 ? 23.628 44.647 55.893 1.00 57.75 89 PRO A C 1
ATOM 629 O O . PRO A 1 89 ? 24.686 45.107 56.316 1.00 57.75 89 PRO A O 1
ATOM 632 N N . SER A 1 90 ? 22.695 45.423 55.286 1.00 32.38 90 SER A N 1
ATOM 633 C CA . SER A 1 90 ? 22.648 46.909 55.085 1.00 32.38 90 SER A CA 1
ATOM 634 C C . SER A 1 90 ? 23.469 47.475 53.888 1.00 32.38 90 SER A C 1
ATOM 636 O O . SER A 1 90 ? 24.423 46.830 53.468 1.00 32.38 90 SER A O 1
ATOM 638 N N . ASP A 1 91 ? 23.186 48.626 53.240 1.00 34.66 91 ASP A N 1
ATOM 639 C CA . ASP A 1 91 ? 22.007 49.535 53.178 1.00 34.66 91 ASP A CA 1
ATOM 640 C C . ASP A 1 91 ? 22.115 50.517 51.964 1.00 34.66 91 ASP A C 1
ATOM 642 O O . ASP A 1 91 ? 23.165 50.578 51.323 1.00 34.66 91 ASP A O 1
ATOM 646 N N . GLY A 1 92 ? 21.101 51.367 51.698 1.00 27.39 92 GLY A N 1
ATOM 647 C CA . GLY A 1 92 ? 21.286 52.659 50.975 1.00 27.39 92 GLY A CA 1
ATOM 648 C C . GLY A 1 92 ? 20.534 52.904 49.641 1.00 27.39 92 GLY A C 1
ATOM 649 O O . GLY A 1 92 ? 20.053 51.979 48.993 1.00 27.39 92 GLY A O 1
ATOM 650 N N . ALA A 1 93 ? 20.398 54.183 49.225 1.00 30.89 93 ALA A N 1
ATOM 651 C CA . ALA A 1 93 ? 19.540 54.618 48.097 1.00 30.89 93 ALA A CA 1
ATOM 652 C C . ALA A 1 93 ? 19.935 55.966 47.415 1.00 30.89 93 ALA A C 1
ATOM 654 O O . ALA A 1 93 ? 20.756 56.709 47.949 1.00 30.89 93 ALA A O 1
ATOM 655 N N . LYS A 1 94 ? 19.216 56.311 46.317 1.00 28.09 94 LYS A N 1
ATOM 656 C CA . LYS A 1 94 ? 19.145 57.567 45.496 1.00 28.09 94 LYS A CA 1
ATOM 657 C C . LYS A 1 94 ? 19.919 57.646 44.153 1.00 28.09 94 LYS A C 1
ATOM 659 O O . LYS A 1 94 ? 20.951 57.023 43.955 1.00 28.09 94 LYS A O 1
ATOM 664 N N . ALA A 1 95 ? 19.346 58.452 43.244 1.00 29.58 95 ALA A N 1
ATOM 665 C CA . ALA A 1 95 ? 19.816 58.898 41.908 1.00 29.58 95 ALA A CA 1
ATOM 666 C C . ALA A 1 95 ? 20.092 60.448 41.950 1.00 29.58 95 ALA A C 1
ATOM 668 O O . ALA A 1 95 ? 20.160 60.919 43.092 1.00 29.58 95 ALA A O 1
ATOM 669 N N . PRO A 1 96 ? 20.198 61.297 40.871 1.00 54.53 96 PRO A N 1
ATOM 670 C CA . PRO A 1 96 ? 19.788 61.179 39.442 1.00 54.53 96 PRO A CA 1
ATOM 671 C C . PRO A 1 96 ? 20.718 61.916 38.400 1.00 54.53 96 PRO A C 1
ATOM 673 O O . PRO A 1 96 ? 21.904 62.074 38.663 1.00 54.53 96 PRO A O 1
ATOM 676 N N . ALA A 1 97 ? 20.138 62.429 37.284 1.00 29.42 97 ALA A N 1
ATOM 677 C CA . ALA A 1 97 ? 20.625 63.469 36.324 1.00 29.42 97 ALA A CA 1
ATOM 678 C C . ALA A 1 97 ? 21.572 63.005 35.165 1.00 29.42 97 ALA A C 1
ATOM 680 O O . ALA A 1 97 ? 22.541 62.305 35.415 1.00 29.42 97 ALA A O 1
ATOM 681 N N . GLU A 1 98 ? 21.227 63.137 33.862 1.00 31.39 98 GLU A N 1
ATOM 682 C CA . GLU A 1 98 ? 21.260 64.301 32.908 1.00 31.39 98 GLU A CA 1
ATOM 683 C C . GLU A 1 98 ? 22.615 64.497 32.160 1.00 31.39 98 GLU A C 1
ATOM 685 O O . GLU A 1 98 ? 23.651 64.195 32.730 1.00 31.39 98 GLU A O 1
ATOM 690 N N . SER A 1 99 ? 22.739 65.021 30.917 1.00 29.78 99 SER A N 1
ATOM 691 C CA . SER A 1 99 ? 21.796 65.331 29.805 1.00 29.78 99 SER A CA 1
ATOM 692 C C . SER A 1 99 ? 22.539 65.649 28.459 1.00 29.78 99 SER A C 1
ATOM 694 O O . SER A 1 99 ? 23.762 65.707 28.432 1.00 29.78 99 SER A O 1
ATOM 696 N N . ARG A 1 100 ? 21.773 65.951 27.380 1.00 29.72 100 ARG A N 1
ATOM 697 C CA . ARG A 1 100 ? 22.077 66.821 26.192 1.00 29.72 100 ARG A CA 1
ATOM 698 C C . ARG A 1 100 ? 22.896 66.351 24.950 1.00 29.72 100 ARG A C 1
ATOM 700 O O . ARG A 1 100 ? 24.073 66.049 25.018 1.00 29.72 100 ARG A O 1
ATOM 707 N N . GLN A 1 101 ? 22.244 66.565 23.787 1.00 29.03 101 GLN A N 1
ATOM 708 C CA . GLN A 1 101 ? 22.704 67.225 22.530 1.00 29.03 101 GLN A CA 1
ATOM 709 C C . GLN A 1 101 ? 23.856 66.658 21.656 1.00 29.03 101 GLN A C 1
ATOM 711 O O . GLN A 1 101 ? 25.008 66.644 22.065 1.00 29.03 101 GLN A O 1
ATOM 716 N N . THR A 1 102 ? 23.585 66.455 20.348 1.00 28.92 102 THR A N 1
ATOM 717 C CA . THR A 1 102 ? 24.162 67.234 19.202 1.00 28.92 102 THR A CA 1
ATOM 718 C C . THR A 1 102 ? 23.525 66.842 17.830 1.00 28.92 102 THR A C 1
ATOM 720 O O . THR A 1 102 ? 22.786 65.857 17.803 1.00 28.92 102 THR A O 1
ATOM 723 N N . PRO A 1 103 ? 23.680 67.618 16.716 1.00 46.19 103 PRO A N 1
ATOM 724 C CA . PRO A 1 103 ? 22.824 67.489 15.508 1.00 46.19 103 PRO A CA 1
ATOM 725 C C . PRO A 1 103 ? 23.518 67.562 14.103 1.00 46.19 103 PRO A C 1
ATOM 727 O O . PRO A 1 103 ? 24.711 67.825 14.014 1.00 46.19 103 PRO A O 1
ATOM 730 N N . ARG A 1 104 ? 22.698 67.521 13.019 1.00 25.53 104 ARG A N 1
ATOM 731 C CA . ARG A 1 104 ? 22.952 67.908 11.584 1.00 25.53 104 ARG A CA 1
ATOM 732 C C . ARG A 1 104 ? 23.720 66.875 10.706 1.00 25.53 104 ARG A C 1
ATOM 734 O O . ARG A 1 104 ? 24.599 66.200 11.210 1.00 25.53 104 ARG A O 1
ATOM 741 N N . TRP A 1 105 ? 23.263 66.519 9.482 1.00 25.27 105 TRP A N 1
ATOM 742 C CA . TRP A 1 105 ? 23.296 67.202 8.142 1.00 25.27 105 TRP A CA 1
ATOM 743 C C . TRP A 1 105 ? 24.708 67.183 7.482 1.00 25.27 105 TRP A C 1
ATOM 745 O O . TRP A 1 105 ? 25.672 67.256 8.231 1.00 25.27 105 TRP A O 1
ATOM 755 N N . ALA A 1 106 ? 24.974 67.149 6.158 1.00 27.94 106 ALA A N 1
ATOM 756 C CA . ALA A 1 106 ? 24.250 66.975 4.863 1.00 27.94 106 ALA A CA 1
ATOM 757 C C . ALA A 1 106 ? 25.319 67.022 3.710 1.00 27.94 106 ALA A C 1
ATOM 759 O O . ALA A 1 106 ? 26.442 67.422 4.005 1.00 27.94 106 ALA A O 1
ATOM 760 N N . ALA A 1 107 ? 25.131 66.750 2.400 1.00 26.47 107 ALA A N 1
ATOM 761 C CA . ALA A 1 107 ? 24.158 66.027 1.546 1.00 26.47 107 ALA A CA 1
ATOM 762 C C . ALA A 1 107 ? 24.746 65.884 0.098 1.00 26.47 107 ALA A C 1
ATOM 764 O O . ALA A 1 107 ? 25.754 66.516 -0.207 1.00 26.47 107 ALA A O 1
ATOM 765 N N . GLY A 1 108 ? 24.099 65.116 -0.800 1.00 23.97 108 GLY A N 1
ATOM 766 C CA . GLY A 1 108 ? 24.480 64.901 -2.224 1.00 23.97 108 GLY A CA 1
ATOM 767 C C . GLY A 1 108 ? 24.787 63.422 -2.544 1.00 23.97 108 GLY A C 1
ATOM 768 O O . GLY A 1 108 ? 25.278 62.719 -1.669 1.00 23.97 108 GLY A O 1
ATOM 769 N N . GLY A 1 109 ? 24.493 62.831 -3.714 1.00 24.31 109 GLY A N 1
ATOM 770 C CA . GLY A 1 109 ? 23.940 63.339 -4.986 1.00 24.31 109 GLY A CA 1
ATOM 771 C C . GLY A 1 109 ? 24.993 63.311 -6.111 1.00 24.31 109 GLY A C 1
ATOM 772 O O . GLY A 1 109 ? 26.039 63.921 -5.934 1.00 24.31 109 GLY A O 1
ATOM 773 N N . ALA A 1 110 ? 24.820 62.663 -7.274 1.00 26.72 110 ALA A N 1
ATOM 774 C CA . ALA A 1 110 ? 23.719 61.846 -7.840 1.00 26.72 110 ALA A CA 1
ATOM 775 C C . ALA A 1 110 ? 24.340 60.741 -8.777 1.00 26.72 110 ALA A C 1
ATOM 777 O O . ALA A 1 110 ? 25.463 60.348 -8.488 1.00 26.72 110 ALA A O 1
ATOM 778 N N . ALA A 1 111 ? 23.789 60.135 -9.851 1.00 26.59 111 ALA A N 1
ATOM 779 C CA . ALA A 1 111 ? 22.588 60.316 -10.692 1.00 26.59 111 ALA A CA 1
ATOM 780 C C . ALA A 1 111 ? 22.305 59.052 -11.578 1.00 26.59 111 ALA A C 1
ATOM 782 O O . ALA A 1 111 ? 22.975 58.037 -11.443 1.00 26.59 111 ALA A O 1
ATOM 783 N N . SER A 1 112 ? 21.390 59.180 -12.557 1.00 25.16 112 SER A N 1
ATOM 784 C CA . SER A 1 112 ? 21.317 58.430 -13.842 1.00 25.16 112 SER A CA 1
ATOM 785 C C . SER A 1 112 ? 20.801 56.967 -13.922 1.00 25.16 112 SER A C 1
ATOM 787 O O . SER A 1 112 ? 21.556 56.052 -14.226 1.00 25.16 112 SER A O 1
ATOM 789 N N . ALA A 1 113 ? 19.467 56.831 -13.866 1.00 27.58 113 ALA A N 1
ATOM 790 C CA . ALA A 1 113 ? 18.589 56.363 -14.970 1.00 27.58 113 ALA A CA 1
ATOM 791 C C . ALA A 1 113 ? 18.575 54.906 -15.538 1.00 27.58 113 ALA A C 1
ATOM 793 O O . ALA A 1 113 ? 19.587 54.230 -15.650 1.00 27.58 113 ALA A O 1
ATOM 794 N N . ALA A 1 114 ? 17.375 54.566 -16.061 1.00 26.62 114 ALA A N 1
ATOM 795 C CA . ALA A 1 114 ? 16.991 53.491 -17.006 1.00 26.62 114 ALA A CA 1
ATOM 796 C C . ALA A 1 114 ? 16.907 52.025 -16.495 1.00 26.62 114 ALA A C 1
ATOM 798 O O . ALA A 1 114 ? 17.800 51.553 -15.806 1.00 26.62 114 ALA A O 1
ATOM 799 N N . GLN A 1 115 ? 15.888 51.215 -16.847 1.00 29.72 115 GLN A N 1
ATOM 800 C CA . GLN A 1 115 ? 14.500 51.482 -17.305 1.00 29.72 115 GLN A CA 1
ATOM 801 C C . GLN A 1 115 ? 13.627 50.206 -17.110 1.00 29.72 115 GLN A C 1
ATOM 803 O O . GLN A 1 115 ? 14.168 49.156 -16.770 1.00 29.72 115 GLN A O 1
ATOM 808 N N . ALA A 1 116 ? 12.298 50.271 -17.300 1.00 28.59 116 ALA A N 1
ATOM 809 C CA . ALA A 1 116 ? 11.373 49.140 -17.078 1.00 28.59 116 ALA A CA 1
ATOM 810 C C . ALA A 1 116 ? 10.137 49.157 -18.009 1.00 28.59 116 ALA A C 1
ATOM 812 O O . ALA A 1 116 ? 9.736 50.225 -18.469 1.00 28.59 116 ALA A O 1
ATOM 813 N N . THR A 1 117 ? 9.510 47.986 -18.220 1.00 27.83 117 THR A N 1
ATOM 814 C CA . THR A 1 117 ? 8.373 47.745 -19.144 1.00 27.83 117 THR A CA 1
ATOM 815 C C . THR A 1 117 ? 7.553 46.522 -18.675 1.00 27.83 117 THR A C 1
ATOM 817 O O . THR A 1 117 ? 8.175 45.538 -18.285 1.00 27.83 117 THR A O 1
ATOM 820 N N . ALA A 1 118 ? 6.214 46.422 -18.740 1.00 29.55 118 ALA A N 1
ATOM 821 C CA . ALA A 1 118 ? 5.100 47.398 -18.740 1.00 29.55 118 ALA A CA 1
ATOM 822 C C . ALA A 1 118 ? 3.748 46.645 -18.567 1.00 29.55 118 ALA A C 1
ATOM 824 O O . ALA A 1 118 ? 3.671 45.478 -18.948 1.00 29.55 118 ALA A O 1
ATOM 825 N N . VAL A 1 119 ? 2.675 47.299 -18.075 1.00 28.23 119 VAL A N 1
ATOM 826 C CA . VAL A 1 119 ? 1.278 46.780 -18.090 1.00 28.23 119 VAL A CA 1
ATOM 827 C C . VAL A 1 119 ? 0.227 47.923 -18.167 1.00 28.23 119 VAL A C 1
ATOM 829 O O . VAL A 1 119 ? -0.029 48.547 -17.144 1.00 28.23 119 VAL A O 1
ATOM 832 N N . LEU A 1 120 ? -0.443 48.094 -19.330 1.00 32.34 120 LEU A N 1
ATOM 833 C CA . LEU A 1 120 ? -1.777 48.745 -19.555 1.00 32.34 120 LEU A CA 1
ATOM 834 C C . LEU A 1 120 ? -1.948 50.248 -19.133 1.00 32.34 120 LEU A C 1
ATOM 836 O O . LEU A 1 120 ? -0.997 50.800 -18.583 1.00 32.34 120 LEU A O 1
ATOM 840 N N . PRO A 1 121 ? -3.100 50.960 -19.357 1.00 51.00 121 PRO A N 1
ATOM 841 C CA . PRO A 1 121 ? -4.347 50.655 -20.111 1.00 51.00 121 PRO A CA 1
ATOM 842 C C . PRO A 1 121 ? -4.900 51.747 -21.107 1.00 51.00 121 PRO A C 1
ATOM 844 O O . PRO A 1 121 ? -4.600 52.924 -20.975 1.00 51.00 121 PRO A O 1
ATOM 847 N N . ALA A 1 122 ? -5.807 51.320 -22.014 1.00 28.27 122 ALA A N 1
ATOM 848 C CA . ALA A 1 122 ? -7.051 51.948 -22.570 1.00 28.27 122 ALA A CA 1
ATOM 849 C C . ALA A 1 122 ? -7.176 53.402 -23.157 1.00 28.27 122 ALA A C 1
ATOM 851 O O . ALA A 1 122 ? -6.741 54.363 -22.535 1.00 28.27 122 ALA A O 1
ATOM 852 N N . VAL A 1 123 ? -7.966 53.542 -24.261 1.00 27.95 123 VAL A N 1
ATOM 853 C CA . VAL A 1 123 ? -9.182 54.419 -24.496 1.00 27.95 123 VAL A CA 1
ATOM 854 C C . VAL A 1 123 ? -9.365 54.927 -25.967 1.00 27.95 123 VAL A C 1
ATOM 856 O O . VAL A 1 123 ? -8.464 55.574 -26.483 1.00 27.95 123 VAL A O 1
ATOM 859 N N . GLY A 1 124 ? -10.574 54.759 -26.565 1.00 26.69 124 GLY A N 1
ATOM 860 C CA . GLY A 1 124 ? -11.167 55.555 -27.696 1.00 26.69 124 GLY A CA 1
ATOM 861 C C . GLY A 1 124 ? -10.637 55.329 -29.141 1.00 26.69 124 GLY A C 1
ATOM 862 O O . GLY A 1 124 ? -9.519 54.854 -29.274 1.00 26.69 124 GLY A O 1
ATOM 863 N N . THR A 1 125 ? -11.321 55.615 -30.277 1.00 26.80 125 THR A N 1
ATOM 864 C CA . THR A 1 125 ? -12.646 56.220 -30.651 1.00 26.80 125 THR A CA 1
ATOM 865 C C . THR A 1 125 ? -13.030 55.899 -32.136 1.00 26.80 125 THR A C 1
ATOM 867 O O . THR A 1 125 ? -12.129 55.556 -32.896 1.00 26.80 125 THR A O 1
ATOM 870 N N . GLY A 1 126 ? -14.295 56.113 -32.572 1.00 26.00 126 GLY A N 1
ATOM 871 C CA . GLY A 1 126 ? -14.804 56.048 -33.982 1.00 26.00 126 GLY A CA 1
ATOM 872 C C . GLY A 1 126 ? -15.553 54.735 -34.326 1.00 26.00 126 GLY A C 1
ATOM 873 O O . GLY A 1 126 ? -15.021 53.670 -34.033 1.00 26.00 126 GLY A O 1
ATOM 874 N N . GLU A 1 127 ? -16.849 54.709 -34.695 1.00 28.92 127 GLU A N 1
ATOM 875 C CA . GLU A 1 127 ? -17.523 55.097 -35.976 1.00 28.92 127 GLU A CA 1
ATOM 876 C C . GLU A 1 127 ? -17.207 54.099 -37.127 1.00 28.92 127 GLU A C 1
ATOM 878 O O . GLU A 1 127 ? -16.043 53.771 -37.335 1.00 28.92 127 GLU A O 1
ATOM 883 N N . ASP A 1 128 ? -18.168 53.493 -37.857 1.00 28.55 128 ASP A N 1
ATOM 884 C CA . ASP A 1 128 ? -19.396 54.074 -38.458 1.00 28.55 128 ASP A CA 1
ATOM 885 C C . ASP A 1 128 ? -20.493 53.025 -38.900 1.00 28.55 128 ASP A C 1
ATOM 887 O O . ASP A 1 128 ? -20.219 51.826 -38.922 1.00 28.55 128 ASP A O 1
ATOM 891 N N . ALA A 1 129 ? -21.671 53.514 -39.351 1.00 30.19 129 ALA A N 1
ATOM 892 C CA . ALA A 1 129 ? -22.701 52.941 -40.273 1.00 30.19 129 ALA A CA 1
ATOM 893 C C . ALA A 1 129 ? -23.825 51.912 -39.867 1.00 30.19 129 ALA A C 1
ATOM 895 O O . ALA A 1 129 ? -23.559 50.846 -39.320 1.00 30.19 129 ALA A O 1
ATOM 896 N N . ALA A 1 130 ? -25.061 52.214 -40.351 1.00 29.20 130 ALA A N 1
ATOM 897 C CA . ALA A 1 130 ? -26.304 51.405 -40.580 1.00 29.20 130 ALA A CA 1
ATOM 898 C C . ALA A 1 130 ? -27.077 50.795 -39.363 1.00 29.20 130 ALA A C 1
ATOM 900 O O . ALA A 1 130 ? -26.491 50.090 -38.552 1.00 29.20 130 ALA A O 1
ATOM 901 N N . GLU A 1 131 ? -28.364 51.102 -39.074 1.00 30.69 131 GLU A N 1
ATOM 902 C CA . GLU A 1 131 ? -29.668 50.890 -39.794 1.00 30.69 131 GLU A CA 1
ATOM 903 C C . GLU A 1 131 ? -30.230 49.439 -39.691 1.00 30.69 131 GLU A C 1
ATOM 905 O O . GLU A 1 131 ? -29.469 48.491 -39.846 1.00 30.69 131 GLU A O 1
ATOM 910 N N . ASP A 1 132 ? -31.524 49.142 -39.433 1.00 28.22 132 ASP A N 1
ATOM 911 C CA . ASP A 1 132 ? -32.758 49.946 -39.205 1.00 28.22 132 ASP A CA 1
ATOM 912 C C . ASP A 1 132 ? -33.856 49.133 -38.423 1.00 28.22 132 ASP A C 1
ATOM 914 O O . ASP A 1 132 ? -33.836 47.903 -38.412 1.00 28.22 132 ASP A O 1
ATOM 918 N N . THR A 1 133 ? -34.870 49.815 -37.857 1.00 31.11 133 THR A N 1
ATOM 919 C CA . THR A 1 133 ? -36.169 49.339 -37.284 1.00 31.11 133 THR A CA 1
ATOM 920 C C . THR A 1 133 ? -36.200 48.500 -35.978 1.00 31.11 133 THR A C 1
ATOM 922 O O . THR A 1 133 ? -35.217 47.875 -35.607 1.00 31.11 133 THR A O 1
ATOM 925 N N . ALA A 1 134 ? -37.326 48.341 -35.243 1.00 31.22 134 ALA A N 1
ATOM 926 C CA . ALA A 1 134 ? -38.384 49.281 -34.791 1.00 31.22 134 ALA A CA 1
ATOM 927 C C . ALA A 1 134 ? -39.349 48.619 -33.745 1.00 31.22 134 ALA A C 1
ATOM 929 O O . ALA A 1 134 ? -39.612 47.426 -33.831 1.00 31.22 134 ALA A O 1
ATOM 930 N N . ARG A 1 135 ? -39.988 49.437 -32.876 1.00 29.03 135 ARG A N 1
ATOM 931 C CA . ARG A 1 135 ? -41.233 49.200 -32.069 1.00 29.03 135 ARG A CA 1
ATOM 932 C C . ARG A 1 135 ? -41.258 48.219 -30.862 1.00 29.03 135 ARG A C 1
ATOM 934 O O . ARG A 1 135 ? -41.223 47.004 -31.003 1.00 29.03 135 ARG A O 1
ATOM 941 N N . THR A 1 136 ? -41.525 48.799 -29.685 1.00 28.95 136 THR A N 1
ATOM 942 C CA . THR A 1 136 ? -42.309 48.292 -28.517 1.00 28.95 136 THR A CA 1
ATOM 943 C C . THR A 1 136 ? -43.839 48.519 -28.734 1.00 28.95 136 THR A C 1
ATOM 945 O O . THR A 1 136 ? -44.147 49.017 -29.825 1.00 28.95 136 THR A O 1
ATOM 948 N N . PRO A 1 137 ? -44.820 48.250 -27.809 1.00 52.50 137 PRO A N 1
ATOM 949 C CA . PRO A 1 137 ? -44.791 47.924 -26.352 1.00 52.50 137 PRO A CA 1
ATOM 950 C C . PRO A 1 137 ? -45.784 46.797 -25.875 1.00 52.50 137 PRO A C 1
ATOM 952 O O . PRO A 1 137 ? -46.215 45.998 -26.696 1.00 52.50 137 PRO A O 1
ATOM 955 N N . GLU A 1 138 ? -46.154 46.788 -24.567 1.00 30.17 138 GLU A N 1
ATOM 956 C CA . GLU A 1 138 ? -47.307 46.089 -23.898 1.00 30.17 138 GLU A CA 1
ATOM 957 C C . GLU A 1 138 ? -47.199 44.544 -23.686 1.00 30.17 138 GLU A C 1
ATOM 959 O O . GLU A 1 138 ? -46.432 43.898 -24.389 1.00 30.17 138 GLU A O 1
ATOM 964 N N . ALA A 1 139 ? -47.895 43.826 -22.769 1.00 32.00 139 ALA A N 1
ATOM 965 C CA . ALA A 1 139 ? -48.612 44.038 -21.469 1.00 32.00 139 ALA A CA 1
ATOM 966 C C . ALA A 1 139 ? -49.104 42.632 -20.950 1.00 32.00 139 ALA A C 1
ATOM 968 O O . ALA A 1 139 ? -49.211 41.734 -21.781 1.00 32.00 139 ALA A O 1
ATOM 969 N N . ASP A 1 140 ? -49.487 42.279 -19.702 1.00 31.30 140 ASP A N 1
ATOM 970 C CA . ASP A 1 140 ? -49.323 42.760 -18.299 1.00 31.30 140 ASP A CA 1
ATOM 971 C C . ASP A 1 140 ? -49.669 41.561 -17.325 1.00 31.30 140 ASP A C 1
ATOM 973 O O . ASP A 1 140 ? -49.099 40.487 -17.487 1.00 31.30 140 ASP A O 1
ATOM 977 N N . GLU A 1 141 ? -50.633 41.690 -16.389 1.00 32.78 141 GLU A N 1
ATOM 978 C CA . GLU A 1 141 ? -51.352 40.678 -15.564 1.00 32.78 141 GLU A CA 1
ATOM 979 C C . GLU A 1 141 ? -50.698 40.029 -14.299 1.00 32.78 141 GLU A C 1
ATOM 981 O O . GLU A 1 141 ? -50.140 38.937 -14.309 1.00 32.78 141 GLU A O 1
ATOM 986 N N . LYS A 1 142 ? -51.040 40.635 -13.144 1.00 30.62 142 LYS A N 1
ATOM 987 C CA . LYS A 1 142 ? -51.680 40.027 -11.937 1.00 30.62 142 LYS A CA 1
ATOM 988 C C . LYS A 1 142 ? -50.935 39.114 -10.919 1.00 30.62 142 LYS A C 1
ATOM 990 O O . LYS A 1 142 ? -50.568 37.967 -11.140 1.00 30.62 142 LYS A O 1
ATOM 995 N N . ARG A 1 143 ? -50.969 39.625 -9.674 1.00 28.44 143 ARG A N 1
ATOM 996 C CA . ARG A 1 143 ? -50.978 38.963 -8.335 1.00 28.44 143 ARG A CA 1
ATOM 997 C C . ARG A 1 143 ? -52.223 38.037 -8.135 1.00 28.44 143 ARG A C 1
ATOM 999 O O . ARG A 1 143 ? -53.118 38.143 -8.970 1.00 28.44 143 ARG A O 1
ATOM 1006 N N . PRO A 1 144 ? -52.396 37.234 -7.039 1.00 46.31 144 PRO A N 1
ATOM 1007 C CA . PRO A 1 144 ? -51.969 37.497 -5.648 1.00 46.31 144 PRO A CA 1
ATOM 1008 C C . PRO A 1 144 ? -51.416 36.297 -4.830 1.00 46.31 144 PRO A C 1
ATOM 1010 O O . PRO A 1 144 ? -51.268 35.184 -5.315 1.00 46.31 144 PRO A O 1
ATOM 1013 N N . ALA A 1 145 ? -51.141 36.552 -3.544 1.00 33.47 145 ALA A N 1
ATOM 1014 C CA . ALA A 1 145 ? -50.832 35.564 -2.501 1.00 33.47 145 ALA A CA 1
ATOM 1015 C C . ALA A 1 145 ? -51.897 35.604 -1.380 1.00 33.47 145 ALA A C 1
ATOM 1017 O O . ALA A 1 145 ? -52.628 36.594 -1.298 1.00 33.47 145 ALA A O 1
ATOM 1018 N N . PRO A 1 146 ? -51.927 34.622 -0.460 1.00 47.47 146 PRO A N 1
ATOM 1019 C CA . PRO A 1 146 ? -52.441 34.799 0.902 1.00 47.47 146 PRO A CA 1
ATOM 1020 C C . PRO A 1 146 ? -51.324 34.707 1.969 1.00 47.47 146 PRO A C 1
ATOM 1022 O O . PRO A 1 146 ? -50.185 34.354 1.663 1.00 47.47 146 PRO A O 1
ATOM 1025 N N . ALA A 1 147 ? -51.639 35.036 3.228 1.00 30.64 147 ALA A N 1
ATOM 1026 C CA . ALA A 1 147 ? -50.690 35.077 4.350 1.00 30.64 147 ALA A CA 1
ATOM 1027 C C . ALA A 1 147 ? -51.360 34.748 5.700 1.00 30.64 147 ALA A C 1
ATOM 1029 O O . ALA A 1 147 ? -52.555 34.997 5.848 1.00 30.64 147 ALA A O 1
ATOM 1030 N N . ALA A 1 148 ? -50.585 34.271 6.688 1.00 31.44 148 ALA A N 1
ATOM 1031 C CA . ALA A 1 148 ? -50.906 34.316 8.126 1.00 31.44 148 ALA A CA 1
ATOM 1032 C C . ALA A 1 148 ? -49.663 34.033 9.011 1.00 31.44 148 ALA A C 1
ATOM 1034 O O . ALA A 1 148 ? -48.730 33.354 8.588 1.00 31.44 148 ALA A O 1
ATOM 1035 N N . THR A 1 149 ? -49.678 34.547 10.244 1.00 29.33 149 THR A N 1
ATOM 1036 C CA . THR A 1 149 ? -48.720 34.360 11.370 1.00 29.33 149 THR A CA 1
ATOM 1037 C C . THR A 1 149 ? -49.568 34.289 12.679 1.00 29.33 149 THR A C 1
ATOM 1039 O O . THR A 1 149 ? -50.783 34.131 12.523 1.00 29.33 149 THR A O 1
ATOM 1042 N N . PRO A 1 150 ? -49.093 34.442 13.949 1.00 53.59 150 PRO A N 1
ATOM 1043 C CA . PRO A 1 150 ? -47.733 34.478 14.532 1.00 53.59 150 PRO A CA 1
ATOM 1044 C C . PRO A 1 150 ? -47.540 33.682 15.865 1.00 53.59 150 PRO A C 1
ATOM 1046 O O . PRO A 1 150 ? -48.502 33.256 16.487 1.00 53.59 150 PRO A O 1
ATOM 1049 N N . SER A 1 151 ? -46.284 33.601 16.339 1.00 29.97 151 SER A N 1
ATOM 1050 C CA . SER A 1 151 ? -45.780 33.640 17.746 1.00 29.97 151 SER A CA 1
ATOM 1051 C C . SER A 1 151 ? -44.236 33.695 17.642 1.00 29.97 151 SER A C 1
ATOM 1053 O O . SER A 1 151 ? -43.697 33.080 16.728 1.00 29.97 151 SER A O 1
ATOM 1055 N N . GLY A 1 152 ? -43.447 34.494 18.375 1.00 29.67 152 GLY A N 1
ATOM 1056 C CA . GLY A 1 152 ? -43.362 34.686 19.835 1.00 29.67 152 GLY A CA 1
ATOM 1057 C C . GLY A 1 152 ? -42.173 33.842 20.346 1.00 29.67 152 GLY A C 1
ATOM 1058 O O . GLY A 1 152 ? -42.214 32.633 20.160 1.00 29.67 152 GLY A O 1
ATOM 1059 N N . ASP A 1 153 ? -41.076 34.358 20.922 1.00 30.22 153 ASP A N 1
ATOM 1060 C CA . ASP A 1 153 ? -40.828 35.660 21.581 1.00 30.22 153 ASP A CA 1
ATOM 1061 C C . ASP A 1 153 ? -39.302 36.032 21.609 1.00 30.22 153 ASP A C 1
ATOM 1063 O O . ASP A 1 153 ? -38.490 35.315 21.026 1.00 30.22 153 ASP A O 1
ATOM 1067 N N . ALA A 1 154 ? -38.921 37.091 22.351 1.00 30.77 154 ALA A N 1
ATOM 1068 C CA . ALA A 1 154 ? -37.575 37.551 22.784 1.00 30.77 154 ALA A CA 1
ATOM 1069 C C . ALA A 1 154 ? -36.829 38.642 21.941 1.00 30.77 154 ALA A C 1
ATOM 1071 O O . ALA A 1 154 ? -37.053 38.749 20.734 1.00 30.77 154 ALA A O 1
ATOM 1072 N N . PRO A 1 155 ? -35.975 39.519 22.553 1.00 42.12 155 PRO A N 1
ATOM 1073 C CA . PRO A 1 155 ? -35.810 40.899 22.057 1.00 42.12 155 PRO A CA 1
ATOM 1074 C C . PRO A 1 155 ? -34.379 41.456 21.794 1.00 42.12 155 PRO A C 1
ATOM 1076 O O . PRO A 1 155 ? -33.388 41.040 22.384 1.00 42.12 155 PRO A O 1
ATOM 1079 N N . ARG A 1 156 ? -34.361 42.493 20.933 1.00 31.91 156 ARG A N 1
ATOM 1080 C CA . ARG A 1 156 ? -33.423 43.634 20.692 1.00 31.91 156 ARG A CA 1
ATOM 1081 C C . ARG A 1 156 ? -32.082 43.755 21.456 1.00 31.91 156 ARG A C 1
ATOM 1083 O O . ARG A 1 156 ? -32.034 43.633 22.675 1.00 31.91 156 ARG A O 1
ATOM 1090 N N . PRO A 1 157 ? -31.075 44.341 20.774 1.00 36.31 157 PRO A N 1
ATOM 1091 C CA . PRO A 1 157 ? -30.599 45.688 21.163 1.00 36.31 157 PRO A CA 1
ATOM 1092 C C . PRO A 1 157 ? -30.711 46.747 20.033 1.00 36.31 157 PRO A C 1
ATOM 1094 O O . PRO A 1 157 ? -31.271 46.472 18.974 1.00 36.31 157 PRO A O 1
ATOM 1097 N N . ALA A 1 158 ? -30.227 47.975 20.276 1.00 31.03 158 ALA A N 1
ATOM 1098 C CA . ALA A 1 158 ? -30.322 49.154 19.391 1.00 31.03 158 ALA A CA 1
ATOM 1099 C C . ALA A 1 158 ? -28.907 49.755 19.106 1.00 31.03 158 ALA A C 1
ATOM 1101 O O . ALA A 1 158 ? -27.995 49.500 19.886 1.00 31.03 158 ALA A O 1
ATOM 1102 N N . VAL A 1 159 ? -28.611 50.333 17.922 1.00 31.50 159 VAL A N 1
ATOM 1103 C CA . VAL A 1 159 ? -28.668 51.790 17.576 1.00 31.50 159 VAL A CA 1
ATOM 1104 C C . VAL A 1 159 ? -27.750 52.647 18.478 1.00 31.50 159 VAL A C 1
ATOM 1106 O O . VAL A 1 159 ? -27.948 52.637 19.685 1.00 31.50 159 VAL A O 1
ATOM 1109 N N . GLU A 1 160 ? -26.769 53.435 18.005 1.00 30.06 160 GLU A N 1
ATOM 1110 C CA . GLU A 1 160 ? -26.278 53.789 16.649 1.00 30.06 160 GLU A CA 1
ATOM 1111 C C . GLU A 1 160 ? -24.861 54.423 16.735 1.00 30.06 160 GLU A C 1
ATOM 1113 O O . GLU A 1 160 ? -24.502 54.830 17.831 1.00 30.06 160 GLU A O 1
ATOM 1118 N N . LYS A 1 161 ? -24.172 54.626 15.583 1.00 28.39 161 LYS A N 1
ATOM 1119 C CA . LYS A 1 161 ? -23.123 55.657 15.284 1.00 28.39 161 LYS A CA 1
ATOM 1120 C C . LYS A 1 161 ? -21.900 55.770 16.235 1.00 28.39 161 LYS A C 1
ATOM 1122 O O . LYS A 1 161 ? -21.980 55.537 17.425 1.00 28.39 161 LYS A O 1
ATOM 1127 N N . SER A 1 162 ? -20.715 56.252 15.877 1.00 30.12 162 SER A N 1
ATOM 1128 C CA . SER A 1 162 ? -19.923 56.526 14.664 1.00 30.12 162 SER A CA 1
ATOM 1129 C C . SER A 1 162 ? -18.704 57.300 15.196 1.00 30.12 162 SER A C 1
ATOM 1131 O O . SER A 1 162 ? -18.912 58.155 16.049 1.00 30.12 162 SER A O 1
ATOM 1133 N N . ASP A 1 163 ? -17.477 57.007 14.741 1.00 30.33 163 ASP A N 1
ATOM 1134 C CA . ASP A 1 163 ? -16.411 57.993 14.421 1.00 30.33 163 ASP A CA 1
ATOM 1135 C C . ASP A 1 163 ? -14.994 57.377 14.359 1.00 30.33 163 ASP A C 1
ATOM 1137 O O . ASP A 1 163 ? -14.722 56.260 14.801 1.00 30.33 163 ASP A O 1
ATOM 1141 N N . ARG A 1 164 ? -14.084 58.129 13.731 1.00 29.73 164 ARG A N 1
ATOM 1142 C CA . ARG A 1 164 ? -12.644 57.885 13.498 1.00 29.73 164 ARG A CA 1
ATOM 1143 C C . ARG A 1 164 ? -11.947 59.270 13.584 1.00 29.73 164 ARG A C 1
ATOM 1145 O O . ARG A 1 164 ? -12.663 60.257 13.425 1.00 29.73 164 ARG A O 1
ATOM 1152 N N . PRO A 1 165 ? -10.602 59.414 13.690 1.00 40.41 165 PRO A N 1
ATOM 1153 C CA . PRO A 1 165 ? -9.548 58.387 13.737 1.00 40.41 165 PRO A CA 1
ATOM 1154 C C . PRO A 1 165 ? -8.414 58.630 14.772 1.00 40.41 165 PRO A C 1
ATOM 1156 O O . PRO A 1 165 ? -8.273 59.725 15.306 1.00 40.41 165 PRO A O 1
ATOM 1159 N N . ALA A 1 166 ? -7.504 57.656 14.953 1.00 27.19 166 ALA A N 1
ATOM 1160 C CA . ALA A 1 166 ? -6.125 57.913 15.411 1.00 27.19 166 ALA A CA 1
ATOM 1161 C C . ALA A 1 166 ? -5.134 56.768 15.085 1.00 27.19 166 ALA A C 1
ATOM 1163 O O . ALA A 1 166 ? -5.527 55.655 14.749 1.00 27.19 166 ALA A O 1
ATOM 1164 N N . ALA A 1 167 ? -3.845 57.105 15.180 1.00 28.44 167 ALA A N 1
ATOM 1165 C CA . ALA A 1 167 ? -2.627 56.384 14.794 1.00 28.44 167 ALA A CA 1
ATOM 1166 C C . ALA A 1 167 ? -2.376 54.965 15.370 1.00 28.44 167 ALA A C 1
ATOM 1168 O O . ALA A 1 167 ? -2.956 54.540 16.365 1.00 28.44 167 ALA A O 1
ATOM 1169 N N . ALA A 1 168 ? -1.419 54.262 14.751 1.00 29.84 168 ALA A N 1
ATOM 1170 C CA . ALA A 1 168 ? -0.987 52.904 15.094 1.00 29.84 168 ALA A CA 1
ATOM 1171 C C . ALA A 1 168 ? 0.119 52.829 16.172 1.00 29.84 168 ALA A C 1
ATOM 1173 O O . ALA A 1 168 ? 0.875 53.780 16.379 1.00 29.84 168 ALA A O 1
ATOM 1174 N N . LYS A 1 169 ? 0.303 51.632 16.751 1.00 30.09 169 LYS A N 1
ATOM 1175 C CA . LYS A 1 169 ? 1.590 51.147 17.287 1.00 30.09 169 LYS A CA 1
ATOM 1176 C C . LYS A 1 169 ? 1.816 49.689 16.876 1.00 30.09 169 LYS A C 1
ATOM 1178 O O . LYS A 1 169 ? 0.889 48.887 16.916 1.00 30.09 169 LYS A O 1
ATOM 1183 N N . SER A 1 170 ? 3.046 49.366 16.484 1.00 29.98 170 SER A N 1
ATOM 1184 C CA . SER A 1 170 ? 3.451 48.038 16.000 1.00 29.98 170 SER A CA 1
ATOM 1185 C C . SER A 1 170 ? 3.896 47.110 17.134 1.00 29.98 170 SER A C 1
ATOM 1187 O O . SER A 1 170 ? 4.455 47.576 18.126 1.00 29.98 170 SER A O 1
ATOM 1189 N N . ALA A 1 171 ? 3.760 45.796 16.934 1.00 33.25 171 ALA A N 1
ATOM 1190 C CA . ALA A 1 171 ? 4.343 44.767 17.795 1.00 33.25 171 ALA A CA 1
ATOM 1191 C C . ALA A 1 171 ? 5.235 43.806 16.980 1.00 33.25 171 ALA A C 1
ATOM 1193 O O . ALA A 1 171 ? 4.735 42.979 16.230 1.00 33.25 171 ALA A O 1
ATOM 1194 N N . GLN A 1 172 ? 6.551 43.993 17.135 1.00 34.91 172 GLN A N 1
ATOM 1195 C CA . GLN A 1 172 ? 7.674 43.044 16.986 1.00 34.91 172 GLN A CA 1
ATOM 1196 C C . GLN A 1 172 ? 7.670 41.988 15.854 1.00 34.91 172 GLN A C 1
ATOM 1198 O O . GLN A 1 172 ? 6.880 41.050 15.822 1.00 34.91 172 GLN A O 1
ATOM 1203 N N . ALA A 1 173 ? 8.701 42.068 15.005 1.00 39.62 173 ALA A N 1
ATOM 1204 C CA . ALA A 1 173 ? 9.146 40.982 14.129 1.00 39.62 173 ALA A CA 1
ATOM 1205 C C . ALA A 1 173 ? 10.084 39.998 14.878 1.00 39.62 173 ALA A C 1
ATOM 1207 O O . ALA A 1 173 ? 10.734 40.407 15.845 1.00 39.62 173 ALA A O 1
ATOM 1208 N N . PRO A 1 174 ? 10.198 38.726 14.441 1.00 47.69 174 PRO A N 1
ATOM 1209 C CA . PRO A 1 174 ? 11.114 37.746 15.033 1.00 47.69 174 PRO A CA 1
ATOM 1210 C C . PRO A 1 174 ? 12.601 38.044 14.727 1.00 47.69 174 PRO A C 1
ATOM 1212 O O . PRO A 1 174 ? 12.905 38.742 13.756 1.00 47.69 174 PRO A O 1
ATOM 1215 N N . PRO A 1 175 ? 13.547 37.509 15.527 1.00 51.38 175 PRO A N 1
ATOM 1216 C CA . PRO A 1 175 ? 14.982 37.733 15.342 1.00 51.38 175 PRO A CA 1
ATOM 1217 C C . PRO A 1 175 ? 15.555 37.003 14.107 1.00 51.38 175 PRO A C 1
ATOM 1219 O O . PRO A 1 175 ? 15.030 35.964 13.700 1.00 51.38 175 PRO A O 1
ATOM 1222 N N . PRO A 1 176 ? 16.666 37.496 13.524 1.00 48.94 176 PRO A N 1
ATOM 1223 C CA . PRO A 1 176 ? 17.290 36.883 12.354 1.00 48.94 176 PRO A CA 1
ATOM 1224 C C . PRO A 1 176 ? 18.009 35.569 12.696 1.00 48.94 176 PRO A C 1
ATOM 1226 O O . PRO A 1 176 ? 18.825 35.501 13.617 1.00 48.94 176 PRO A O 1
ATOM 1229 N N . VAL A 1 177 ? 17.761 34.531 11.894 1.00 44.44 177 VAL A N 1
ATOM 1230 C CA . VAL A 1 177 ? 18.485 33.252 11.965 1.00 44.44 177 VAL A CA 1
ATOM 1231 C C . VAL A 1 177 ? 19.921 33.443 11.463 1.00 44.44 177 VAL A C 1
ATOM 1233 O O . VAL A 1 177 ? 20.143 34.021 10.398 1.00 44.44 177 VAL A O 1
ATOM 1236 N N . ARG A 1 178 ? 20.912 32.946 12.215 1.00 43.66 178 ARG A N 1
ATOM 1237 C CA . ARG A 1 178 ? 22.321 32.972 11.789 1.00 43.66 178 ARG A CA 1
ATOM 1238 C C . ARG A 1 178 ? 22.543 32.057 10.582 1.00 43.66 178 ARG A C 1
ATOM 1240 O O . ARG A 1 178 ? 22.101 30.912 10.568 1.00 43.66 178 ARG A O 1
ATOM 1247 N N . ARG A 1 179 ? 23.290 32.557 9.599 1.00 46.47 179 ARG A N 1
ATOM 1248 C CA . ARG A 1 179 ? 23.783 31.783 8.453 1.00 46.47 179 ARG A CA 1
ATOM 1249 C C . ARG A 1 179 ? 24.890 30.828 8.940 1.00 46.47 179 ARG A C 1
ATOM 1251 O O . ARG A 1 179 ? 25.803 31.320 9.601 1.00 46.47 179 ARG A O 1
ATOM 1258 N N . PRO A 1 180 ? 24.843 29.514 8.656 1.00 46.59 180 PRO A N 1
ATOM 1259 C CA . PRO A 1 180 ? 25.962 28.622 8.950 1.00 46.59 180 PRO A CA 1
ATOM 1260 C C . PRO A 1 180 ? 27.143 28.914 8.013 1.00 46.59 180 PRO A C 1
ATOM 1262 O O . PRO A 1 180 ? 26.948 29.261 6.845 1.00 46.59 180 PRO A O 1
ATOM 1265 N N . GLU A 1 181 ? 28.362 28.781 8.531 1.00 55.34 181 GLU A N 1
ATOM 1266 C CA . GLU A 1 181 ? 29.603 28.981 7.774 1.00 55.34 181 GLU A CA 1
ATOM 1267 C C . GLU A 1 181 ? 30.006 27.710 6.993 1.00 55.34 181 GLU A C 1
ATOM 1269 O O . GLU A 1 181 ? 29.587 26.607 7.361 1.00 55.34 181 GLU A O 1
ATOM 1274 N N . PRO A 1 182 ? 30.809 27.816 5.915 1.00 49.38 182 PRO A N 1
ATOM 1275 C CA . PRO A 1 182 ? 31.235 26.654 5.139 1.00 49.38 182 PRO A CA 1
ATOM 1276 C C . PRO A 1 182 ? 32.262 25.809 5.905 1.00 49.38 182 PRO A C 1
ATOM 1278 O O . PRO A 1 182 ? 33.358 26.276 6.213 1.00 49.38 182 PRO A O 1
ATOM 1281 N N . VAL A 1 183 ? 31.940 24.539 6.157 1.00 55.50 183 VAL A N 1
ATOM 1282 C CA . VAL A 1 183 ? 32.892 23.563 6.712 1.00 55.50 183 VAL A CA 1
ATOM 1283 C C . VAL A 1 183 ? 33.879 23.135 5.609 1.00 55.50 183 VAL A C 1
ATOM 1285 O O . VAL A 1 183 ? 33.428 22.775 4.518 1.00 55.50 183 VAL A O 1
ATOM 1288 N N . PRO A 1 184 ? 35.207 23.155 5.842 1.00 57.16 184 PRO A N 1
ATOM 1289 C CA . PRO A 1 184 ? 36.187 22.714 4.850 1.00 57.16 184 PRO A CA 1
ATOM 1290 C C . PRO A 1 184 ? 36.116 21.192 4.610 1.00 57.16 184 PRO A C 1
ATOM 1292 O O . PRO A 1 184 ? 35.759 20.439 5.520 1.00 57.16 184 PRO A O 1
ATOM 1295 N N . PRO A 1 185 ? 36.467 20.705 3.405 1.00 53.62 185 PRO A N 1
ATOM 1296 C CA . PRO A 1 185 ? 36.338 19.293 3.059 1.00 53.62 185 PRO A CA 1
ATOM 1297 C C . PRO A 1 185 ? 37.321 18.413 3.844 1.00 53.62 185 PRO A C 1
ATOM 1299 O O . PRO A 1 185 ? 38.537 18.598 3.781 1.00 53.62 185 PRO A O 1
ATOM 1302 N N . VAL A 1 186 ? 36.788 17.409 4.541 1.00 49.91 186 VAL A N 1
ATOM 1303 C CA . VAL A 1 186 ? 37.580 16.362 5.200 1.00 49.91 186 VAL A CA 1
ATOM 1304 C C . VAL A 1 186 ? 38.173 15.433 4.136 1.00 49.91 186 VAL A C 1
ATOM 1306 O O . VAL A 1 186 ? 37.455 14.926 3.273 1.00 49.91 186 VAL A O 1
ATOM 1309 N N . ALA A 1 187 ? 39.487 15.206 4.191 1.00 50.22 187 ALA A N 1
ATOM 1310 C CA . ALA A 1 187 ? 40.182 14.316 3.264 1.00 50.22 187 ALA A CA 1
ATOM 1311 C C . ALA A 1 187 ? 39.764 12.840 3.465 1.00 50.22 187 ALA A C 1
ATOM 1313 O O . ALA A 1 187 ? 39.523 12.425 4.601 1.00 50.22 187 ALA A O 1
ATOM 1314 N N . PRO A 1 188 ? 39.700 12.022 2.395 1.00 56.00 188 PRO A N 1
ATOM 1315 C CA . PRO A 1 188 ? 39.298 10.623 2.505 1.00 56.00 188 PRO A CA 1
ATOM 1316 C C . PRO A 1 188 ? 40.328 9.794 3.296 1.00 56.00 188 PRO A C 1
ATOM 1318 O O . PRO A 1 188 ? 41.536 10.012 3.145 1.00 56.00 188 PRO A O 1
ATOM 1321 N N . PRO A 1 189 ? 39.890 8.813 4.108 1.00 44.50 189 PRO A N 1
ATOM 1322 C CA . PRO A 1 189 ? 40.800 7.953 4.854 1.00 44.50 189 PRO A CA 1
ATOM 1323 C C . PRO A 1 189 ? 41.630 7.078 3.904 1.00 44.50 189 PRO A C 1
ATOM 1325 O O . PRO A 1 189 ? 41.096 6.374 3.046 1.00 44.50 189 PRO A O 1
ATOM 1328 N N . ARG A 1 190 ? 42.957 7.099 4.078 1.00 43.88 190 ARG A N 1
ATOM 1329 C CA . ARG A 1 190 ? 43.879 6.176 3.399 1.00 43.88 190 ARG A CA 1
ATOM 1330 C C . ARG A 1 190 ? 43.626 4.745 3.919 1.00 43.88 190 ARG A C 1
ATOM 1332 O O . ARG A 1 190 ? 43.505 4.586 5.133 1.00 43.88 190 ARG A O 1
ATOM 1339 N N . PRO A 1 191 ? 43.566 3.712 3.055 1.00 51.91 191 PRO A N 1
ATOM 1340 C CA . PRO A 1 191 ? 43.372 2.334 3.505 1.00 51.91 191 PRO A CA 1
ATOM 1341 C C . PRO A 1 191 ? 44.540 1.855 4.389 1.00 51.91 191 PRO A C 1
ATOM 1343 O O . PRO A 1 191 ? 45.677 2.292 4.176 1.00 51.91 191 PRO A O 1
ATOM 1346 N N . PRO A 1 192 ? 44.289 0.952 5.356 1.00 40.53 192 PRO A N 1
ATOM 1347 C CA . PRO A 1 192 ? 45.347 0.358 6.165 1.00 40.53 192 PRO A CA 1
ATOM 1348 C C . PRO A 1 192 ? 46.277 -0.491 5.289 1.00 40.53 192 PRO A C 1
ATOM 1350 O O . PRO A 1 192 ? 45.823 -1.281 4.461 1.00 40.53 192 PRO A O 1
ATOM 1353 N N . ALA A 1 193 ? 47.586 -0.323 5.474 1.00 34.25 193 ALA A N 1
ATOM 1354 C CA . ALA A 1 193 ? 48.584 -1.205 4.878 1.00 34.25 193 ALA A CA 1
ATOM 1355 C C . ALA A 1 193 ? 48.631 -2.536 5.648 1.00 34.25 193 ALA A C 1
ATOM 1357 O O . ALA A 1 193 ? 48.401 -2.558 6.854 1.00 34.25 193 ALA A O 1
ATOM 1358 N N . ALA A 1 194 ? 48.931 -3.636 4.956 1.00 37.03 194 ALA A N 1
ATOM 1359 C CA . ALA A 1 194 ? 49.045 -4.948 5.584 1.00 37.03 194 ALA A CA 1
ATOM 1360 C C . ALA A 1 194 ? 50.364 -5.082 6.363 1.00 37.03 194 ALA A C 1
ATOM 1362 O O . ALA A 1 194 ? 51.438 -4.817 5.817 1.00 37.03 194 ALA A O 1
ATOM 1363 N N . ASP A 1 195 ? 50.285 -5.544 7.611 1.00 32.75 195 ASP A N 1
ATOM 1364 C CA . ASP A 1 195 ? 51.462 -5.855 8.421 1.00 32.75 195 ASP A CA 1
ATOM 1365 C C . ASP A 1 195 ? 52.295 -6.978 7.789 1.00 32.75 195 ASP A C 1
ATOM 1367 O O . ASP A 1 195 ? 51.790 -8.051 7.456 1.00 32.75 195 ASP A O 1
ATOM 1371 N N . THR A 1 196 ? 53.601 -6.747 7.658 1.00 35.44 196 THR A N 1
ATOM 1372 C CA . THR A 1 196 ? 54.589 -7.770 7.288 1.00 35.44 196 THR A CA 1
ATOM 1373 C C . THR A 1 196 ? 55.727 -7.730 8.311 1.00 35.44 196 THR A C 1
ATOM 1375 O O . THR A 1 196 ? 56.389 -6.695 8.417 1.00 35.44 196 THR A O 1
ATOM 1378 N N . PRO A 1 197 ? 55.988 -8.807 9.078 1.00 38.84 197 PRO A N 1
ATOM 1379 C CA . PRO A 1 197 ? 57.036 -8.792 10.095 1.00 38.84 197 PRO A CA 1
ATOM 1380 C C . PRO A 1 197 ? 58.441 -8.762 9.479 1.00 38.84 197 PRO A C 1
ATOM 1382 O O . PRO A 1 197 ? 58.833 -9.679 8.761 1.00 38.84 197 PRO A O 1
ATOM 1385 N N . GLY A 1 198 ? 59.230 -7.746 9.829 1.00 37.06 198 GLY A N 1
ATOM 1386 C CA . GLY A 1 198 ? 60.678 -7.716 9.610 1.00 37.06 198 GLY A CA 1
ATOM 1387 C C . GLY A 1 198 ? 61.418 -7.462 10.923 1.00 37.06 198 GLY A C 1
ATOM 1388 O O . GLY A 1 198 ? 60.951 -6.677 11.748 1.00 37.06 198 GLY A O 1
ATOM 1389 N N . PRO A 1 199 ? 62.541 -8.159 11.159 1.00 46.19 199 PRO A N 1
ATOM 1390 C CA . PRO A 1 199 ? 63.734 -7.488 11.710 1.00 46.19 199 PRO A CA 1
ATOM 1391 C C . PRO A 1 199 ? 65.050 -8.098 11.127 1.00 46.19 199 PRO A C 1
ATOM 1393 O O . PRO A 1 199 ? 65.020 -9.202 10.596 1.00 46.19 199 PRO A O 1
ATOM 1396 N N . LYS A 1 200 ? 66.262 -7.508 11.152 1.00 33.16 200 LYS A N 1
ATOM 1397 C CA . LYS A 1 200 ? 66.868 -6.321 11.811 1.00 33.16 200 LYS A CA 1
ATOM 1398 C C . LYS A 1 200 ? 67.848 -5.600 10.847 1.00 33.16 200 LYS A C 1
ATOM 1400 O O . LYS A 1 200 ? 68.157 -6.130 9.785 1.00 33.16 200 LYS A O 1
ATOM 1405 N N . ALA A 1 201 ? 68.408 -4.454 11.260 1.00 32.81 201 ALA A N 1
ATOM 1406 C CA . ALA A 1 201 ? 69.525 -3.757 10.595 1.00 32.81 201 ALA A CA 1
ATOM 1407 C C . ALA A 1 201 ? 70.556 -3.184 11.608 1.00 32.81 201 ALA A C 1
ATOM 1409 O O . ALA A 1 201 ? 70.252 -3.110 12.799 1.00 32.81 201 ALA A O 1
ATOM 1410 N N . GLY A 1 202 ? 71.744 -2.780 11.122 1.00 31.78 202 GLY A N 1
ATOM 1411 C CA . GLY A 1 202 ? 72.885 -2.187 11.866 1.00 31.78 202 GLY A CA 1
ATOM 1412 C C . GLY A 1 202 ? 74.215 -2.912 11.544 1.00 31.78 202 GLY A C 1
ATOM 1413 O O . GLY A 1 202 ? 74.267 -4.125 11.694 1.00 31.78 202 GLY A O 1
ATOM 1414 N N . GLU A 1 203 ? 75.229 -2.321 10.884 1.00 33.75 203 GLU A N 1
ATOM 1415 C CA . GLU A 1 203 ? 76.204 -1.281 11.333 1.00 33.75 203 GLU A CA 1
ATOM 1416 C C . GLU A 1 203 ? 77.341 -1.837 12.247 1.00 33.75 203 GLU A C 1
ATOM 1418 O O . GLU A 1 203 ? 77.042 -2.589 13.163 1.00 33.75 203 GLU A O 1
ATOM 1423 N N . ARG A 1 204 ? 78.657 -1.528 12.106 1.00 32.53 204 ARG A N 1
ATOM 1424 C CA . ARG A 1 204 ? 79.411 -0.633 11.173 1.00 32.53 204 ARG A CA 1
ATOM 1425 C C . ARG A 1 204 ? 80.897 -1.129 10.912 1.00 32.53 204 ARG A C 1
ATOM 1427 O O . ARG A 1 204 ? 80.986 -2.298 10.561 1.00 32.53 204 ARG A O 1
ATOM 1434 N N . PRO A 1 205 ? 82.038 -0.371 10.908 1.00 49.72 205 PRO A N 1
ATOM 1435 C CA . PRO A 1 205 ? 82.900 -0.210 9.706 1.00 49.72 205 PRO A CA 1
ATOM 1436 C C . PRO A 1 205 ? 84.426 -0.556 9.814 1.00 49.72 205 PRO A C 1
ATOM 1438 O O . PRO A 1 205 ? 84.932 -0.818 10.898 1.00 49.72 205 PRO A O 1
ATOM 1441 N N . ALA A 1 206 ? 85.165 -0.380 8.693 1.00 33.66 206 ALA A N 1
ATOM 1442 C CA . ALA A 1 206 ? 86.648 -0.294 8.546 1.00 33.66 206 ALA A CA 1
ATOM 1443 C C . ALA A 1 206 ? 87.484 -1.574 8.852 1.00 33.66 206 ALA A C 1
ATOM 1445 O O . ALA A 1 206 ? 86.984 -2.509 9.460 1.00 33.66 206 ALA A O 1
ATOM 1446 N N . GLY A 1 207 ? 88.758 -1.730 8.441 1.00 31.77 207 GLY A N 1
ATOM 1447 C CA . GLY A 1 207 ? 89.607 -0.959 7.504 1.00 31.77 207 GLY A CA 1
ATOM 1448 C C . GLY A 1 207 ? 91.100 -0.912 7.916 1.00 31.77 207 GLY A C 1
ATOM 1449 O O . GLY A 1 207 ? 91.416 -0.277 8.915 1.00 31.77 207 GLY A O 1
ATOM 1450 N N . VAL A 1 208 ? 92.022 -1.542 7.159 1.00 38.38 208 VAL A N 1
ATOM 1451 C CA . VAL A 1 208 ? 93.489 -1.597 7.438 1.00 38.38 208 VAL A CA 1
ATOM 1452 C C . VAL A 1 208 ? 94.312 -1.571 6.117 1.00 38.38 208 VAL A C 1
ATOM 1454 O O . VAL A 1 208 ? 93.856 -2.191 5.155 1.00 38.38 208 VAL A O 1
ATOM 1457 N N . PRO A 1 209 ? 95.479 -0.881 6.014 1.00 52.81 209 PRO A N 1
ATOM 1458 C CA . PRO A 1 209 ? 96.195 -0.648 4.740 1.00 52.81 209 PRO A CA 1
ATOM 1459 C C . PRO A 1 209 ? 97.528 -1.419 4.534 1.00 52.81 209 PRO A C 1
ATOM 1461 O O . PRO A 1 209 ? 98.127 -1.920 5.482 1.00 52.81 209 PRO A O 1
ATOM 1464 N N . GLY A 1 210 ? 98.048 -1.407 3.292 1.00 31.73 210 GLY A N 1
ATOM 1465 C CA . GLY A 1 210 ? 99.413 -1.823 2.897 1.00 31.73 210 GLY A CA 1
ATOM 1466 C C . GLY A 1 210 ? 99.813 -1.276 1.496 1.00 31.73 210 GLY A C 1
ATOM 1467 O O . GLY A 1 210 ? 98.897 -0.959 0.735 1.00 31.73 210 GLY A O 1
ATOM 1468 N N . PRO A 1 211 ? 101.113 -1.045 1.159 1.00 51.72 211 PRO A N 1
ATOM 1469 C CA . PRO A 1 211 ? 101.439 0.193 0.419 1.00 51.72 211 PRO A CA 1
ATOM 1470 C C . PRO A 1 211 ? 102.529 0.177 -0.710 1.00 51.72 211 PRO A C 1
ATOM 1472 O O . PRO A 1 211 ? 103.382 -0.698 -0.774 1.00 51.72 211 PRO A O 1
ATOM 1475 N N . VAL A 1 212 ? 102.542 1.279 -1.493 1.00 35.44 212 VAL A N 1
ATOM 1476 C CA . VAL A 1 212 ? 103.615 1.919 -2.330 1.00 35.44 212 VAL A CA 1
ATOM 1477 C C . VAL A 1 212 ? 104.150 1.312 -3.673 1.00 35.44 212 VAL A C 1
ATOM 1479 O O . VAL A 1 212 ? 104.564 0.165 -3.757 1.00 35.44 212 VAL A O 1
ATOM 1482 N N . THR A 1 213 ? 104.358 2.229 -4.649 1.00 32.38 213 THR A N 1
ATOM 1483 C CA . THR A 1 213 ? 105.444 2.338 -5.689 1.00 32.38 213 THR A CA 1
ATOM 1484 C C . THR A 1 213 ? 105.423 1.585 -7.051 1.00 32.38 213 THR A C 1
ATOM 1486 O O . THR A 1 213 ? 105.484 0.369 -7.088 1.00 32.38 213 THR A O 1
ATOM 1489 N N . THR A 1 214 ? 105.502 2.376 -8.154 1.00 34.44 214 THR A N 1
ATOM 1490 C CA . THR A 1 214 ? 106.350 2.272 -9.403 1.00 34.44 214 THR A CA 1
ATOM 1491 C C . THR A 1 214 ? 106.515 0.953 -10.205 1.00 34.44 214 THR A C 1
ATOM 1493 O O . THR A 1 214 ? 106.550 -0.119 -9.631 1.00 34.44 214 THR A O 1
ATOM 1496 N N . ALA A 1 215 ? 106.770 0.929 -11.532 1.00 30.97 215 ALA A N 1
ATOM 1497 C CA . ALA A 1 215 ? 106.830 1.955 -12.601 1.00 30.97 215 ALA A CA 1
ATOM 1498 C C . ALA A 1 215 ? 106.796 1.325 -14.033 1.00 30.97 215 ALA A C 1
ATOM 1500 O O . ALA A 1 215 ? 106.813 0.111 -14.204 1.00 30.97 215 ALA A O 1
ATOM 1501 N N . ARG A 1 216 ? 106.758 2.194 -15.059 1.00 32.53 216 ARG A N 1
ATOM 1502 C CA . ARG A 1 216 ? 107.001 1.972 -16.515 1.00 32.53 216 ARG A CA 1
ATOM 1503 C C . ARG A 1 216 ? 108.524 1.837 -16.825 1.00 32.53 216 ARG A C 1
ATOM 1505 O O . ARG A 1 216 ? 109.289 2.058 -15.887 1.00 32.53 216 ARG A O 1
ATOM 1512 N N . PRO A 1 217 ? 109.009 1.674 -18.092 1.00 52.38 217 PRO A N 1
ATOM 1513 C CA . PRO A 1 217 ? 108.344 1.386 -19.388 1.00 52.38 217 PRO A CA 1
ATOM 1514 C C . PRO A 1 217 ? 109.026 0.277 -20.255 1.00 52.38 217 PRO A C 1
ATOM 1516 O O . PRO A 1 217 ? 110.059 -0.262 -19.877 1.00 52.38 217 PRO A O 1
ATOM 1519 N N . GLY A 1 218 ? 108.511 -0.002 -21.470 1.00 31.75 218 GLY A N 1
ATOM 1520 C CA . GLY A 1 218 ? 109.236 -0.779 -22.502 1.00 31.75 218 GLY A CA 1
ATOM 1521 C C . GLY A 1 218 ? 108.489 -0.998 -23.838 1.00 31.75 218 GLY A C 1
ATOM 1522 O O . GLY A 1 218 ? 107.491 -1.708 -23.880 1.00 31.75 218 GLY A O 1
ATOM 1523 N N . THR A 1 219 ? 108.978 -0.396 -24.928 1.00 33.34 219 THR A N 1
ATOM 1524 C CA . THR A 1 219 ? 108.632 -0.636 -26.359 1.00 33.34 219 THR A CA 1
ATOM 1525 C C . THR A 1 219 ? 109.611 -1.681 -26.982 1.00 33.34 219 THR A C 1
ATOM 1527 O O . THR A 1 219 ? 110.557 -2.049 -26.299 1.00 33.34 219 THR A O 1
ATOM 1530 N N . GLN A 1 220 ? 109.533 -2.243 -28.211 1.00 37.88 220 GLN A N 1
ATOM 1531 C CA . GLN A 1 220 ? 108.827 -1.892 -29.467 1.00 37.88 220 GLN A CA 1
ATOM 1532 C C . GLN A 1 220 ? 108.437 -3.162 -30.342 1.00 37.88 220 GLN A C 1
ATOM 1534 O O . GLN A 1 220 ? 107.698 -3.968 -29.790 1.00 37.88 220 GLN A O 1
ATOM 1539 N N . PRO A 1 221 ? 108.761 -3.385 -31.653 1.00 47.12 221 PRO A N 1
ATOM 1540 C CA . PRO A 1 221 ? 107.769 -3.402 -32.762 1.00 47.12 221 PRO A CA 1
ATOM 1541 C C . PRO A 1 221 ? 107.712 -4.640 -33.719 1.00 47.12 221 PRO A C 1
ATOM 1543 O O . PRO A 1 221 ? 108.667 -5.393 -33.828 1.00 47.12 221 PRO A O 1
ATOM 1546 N N . GLY A 1 222 ? 106.663 -4.708 -34.566 1.00 35.81 222 GLY A N 1
ATOM 1547 C CA . GLY A 1 222 ? 106.768 -4.999 -36.026 1.00 35.81 222 GLY A CA 1
ATOM 1548 C C . GLY A 1 222 ? 106.868 -6.457 -36.578 1.00 35.81 222 GLY A C 1
ATOM 1549 O O . GLY A 1 222 ? 107.650 -7.249 -36.069 1.00 35.81 222 GLY A O 1
ATOM 1550 N N . PRO A 1 223 ? 106.142 -6.810 -37.671 1.00 63.41 223 PRO A N 1
ATOM 1551 C CA . PRO A 1 223 ? 106.376 -7.990 -38.550 1.00 63.41 223 PRO A CA 1
ATOM 1552 C C . PRO A 1 223 ? 107.211 -7.606 -39.815 1.00 63.41 223 PRO A C 1
ATOM 1554 O O . PRO A 1 223 ? 107.560 -6.424 -39.897 1.00 63.41 223 PRO A O 1
ATOM 1557 N N . PRO A 1 224 ? 107.490 -8.460 -40.851 1.00 56.16 224 PRO A N 1
ATOM 1558 C CA . PRO A 1 224 ? 107.125 -9.871 -41.169 1.00 56.16 224 PRO A CA 1
ATOM 1559 C C . PRO A 1 224 ? 108.409 -10.715 -41.528 1.00 56.16 224 PRO A C 1
ATOM 1561 O O . PRO A 1 224 ? 109.380 -10.531 -40.800 1.00 56.16 224 PRO A O 1
ATOM 1564 N N . PRO A 1 225 ? 108.579 -11.513 -42.631 1.00 47.97 225 PRO A N 1
ATOM 1565 C CA . PRO A 1 225 ? 107.738 -12.490 -43.377 1.00 47.97 225 PRO A CA 1
ATOM 1566 C C . PRO A 1 225 ? 108.394 -13.896 -43.653 1.00 47.97 225 PRO A C 1
ATOM 1568 O O . PRO A 1 225 ? 109.610 -14.019 -43.697 1.00 47.97 225 PRO A O 1
ATOM 1571 N N . GLY A 1 226 ? 107.594 -14.899 -44.070 1.00 33.84 226 GLY A N 1
ATOM 1572 C CA . GLY A 1 226 ? 107.906 -15.775 -45.238 1.00 33.84 226 GLY A CA 1
ATOM 1573 C C . GLY A 1 226 ? 108.687 -17.120 -45.125 1.00 33.84 226 GLY A C 1
ATOM 1574 O O . GLY A 1 226 ? 109.697 -17.219 -44.446 1.00 33.84 226 GLY A O 1
ATOM 1575 N N . ALA A 1 227 ? 108.257 -18.086 -45.966 1.00 30.28 227 ALA A N 1
ATOM 1576 C CA . ALA A 1 227 ? 108.955 -19.288 -46.503 1.00 30.28 227 ALA A CA 1
ATOM 1577 C C . ALA A 1 227 ? 109.323 -20.502 -45.593 1.00 30.28 227 ALA A C 1
ATOM 1579 O O . ALA A 1 227 ? 109.556 -20.365 -44.400 1.00 30.28 227 ALA A O 1
ATOM 1580 N N . GLY A 1 228 ? 109.422 -21.704 -46.205 1.00 32.25 228 GLY A N 1
ATOM 1581 C CA . GLY A 1 228 ? 110.065 -22.916 -45.636 1.00 32.25 228 GLY A CA 1
ATOM 1582 C C . GLY A 1 228 ? 109.251 -24.231 -45.702 1.00 32.25 228 GLY A C 1
ATOM 1583 O O . GLY A 1 228 ? 108.172 -24.315 -45.127 1.00 32.25 228 GLY A O 1
ATOM 1584 N N . GLN A 1 229 ? 109.771 -25.271 -46.379 1.00 34.56 229 GLN A N 1
ATOM 1585 C CA . GLN A 1 229 ? 109.178 -26.629 -46.513 1.00 34.56 229 GLN A CA 1
ATOM 1586 C C . GLN A 1 229 ? 109.881 -27.695 -45.605 1.00 34.56 229 GLN A C 1
ATOM 1588 O O . GLN A 1 229 ? 110.819 -27.319 -44.905 1.00 34.56 229 GLN A O 1
ATOM 1593 N N . PRO A 1 230 ? 109.420 -28.976 -45.521 1.00 57.94 230 PRO A N 1
ATOM 1594 C CA . PRO A 1 230 ? 109.523 -29.772 -44.279 1.00 57.94 230 PRO A CA 1
ATOM 1595 C C . PRO A 1 230 ? 110.247 -31.144 -44.334 1.00 57.94 230 PRO A C 1
ATOM 1597 O O . PRO A 1 230 ? 110.297 -31.800 -45.372 1.00 57.94 230 PRO A O 1
ATOM 1600 N N . 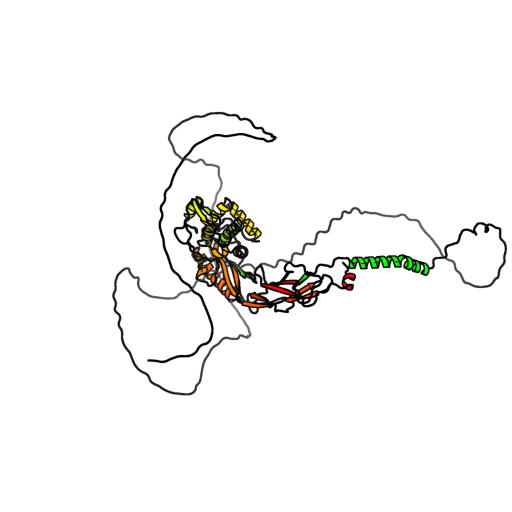GLU A 1 231 ? 110.609 -31.663 -43.151 1.00 35.38 231 GLU A N 1
ATOM 1601 C CA . GLU A 1 231 ? 110.975 -33.070 -42.848 1.00 35.38 231 GLU A CA 1
ATOM 1602 C C . GLU A 1 231 ? 110.277 -33.469 -41.508 1.00 35.38 231 GLU A C 1
ATOM 1604 O O . GLU A 1 231 ? 110.055 -32.594 -40.676 1.00 35.38 231 GLU A O 1
ATOM 1609 N N . GLN A 1 232 ? 109.697 -34.655 -41.224 1.00 37.00 232 GLN A N 1
ATOM 1610 C CA . GLN A 1 232 ? 110.115 -36.074 -41.348 1.00 37.00 232 GLN A CA 1
ATOM 1611 C C . GLN A 1 232 ? 111.368 -36.391 -40.498 1.00 37.00 232 GLN A C 1
ATOM 1613 O O . GLN A 1 232 ? 112.353 -35.694 -40.644 1.00 37.00 232 GLN A O 1
ATOM 1618 N N . ARG A 1 233 ? 111.475 -37.398 -39.604 1.00 40.06 233 ARG A N 1
ATOM 1619 C CA . ARG A 1 233 ? 110.700 -38.590 -39.120 1.00 40.06 233 ARG A CA 1
ATOM 1620 C C . ARG A 1 233 ? 111.391 -39.085 -37.792 1.00 40.06 233 ARG A C 1
ATOM 1622 O O . ARG A 1 233 ? 112.399 -38.476 -37.449 1.00 40.06 233 ARG A O 1
ATOM 1629 N N . PRO A 1 234 ? 111.051 -40.214 -37.104 1.00 50.75 234 PRO A N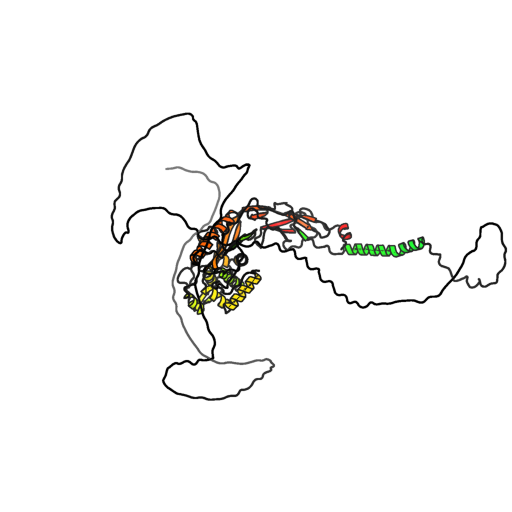 1
ATOM 1630 C CA . PRO A 1 234 ? 109.798 -40.982 -36.950 1.00 50.75 234 PRO A CA 1
ATOM 1631 C C . PRO A 1 234 ? 109.410 -41.382 -35.478 1.00 50.75 234 PRO A C 1
ATOM 1633 O O . PRO A 1 234 ? 110.175 -41.244 -34.534 1.00 50.75 234 PRO A O 1
ATOM 1636 N N . ARG A 1 235 ? 108.201 -41.963 -35.366 1.00 53.69 235 ARG A N 1
ATOM 1637 C CA . ARG A 1 235 ? 107.532 -42.808 -34.325 1.00 53.69 235 ARG A CA 1
ATOM 1638 C C . ARG A 1 235 ? 108.401 -43.621 -33.326 1.00 53.69 235 ARG A C 1
ATOM 1640 O O . ARG A 1 235 ? 109.500 -44.033 -33.687 1.00 53.69 235 ARG A O 1
ATOM 1647 N N . PRO A 1 236 ? 107.827 -44.043 -32.170 1.00 53.91 236 PRO A N 1
ATOM 1648 C CA . PRO A 1 236 ? 107.352 -45.447 -32.045 1.00 53.91 236 PRO A CA 1
ATOM 1649 C C . PRO A 1 236 ? 105.942 -45.534 -31.341 1.00 53.91 236 PRO A C 1
ATOM 1651 O O . PRO A 1 236 ? 105.223 -44.540 -31.420 1.00 53.91 236 PRO A O 1
ATOM 1654 N N . PRO A 1 237 ? 105.393 -46.671 -30.828 1.00 56.00 237 PRO A N 1
ATOM 1655 C CA . PRO A 1 237 ? 104.156 -47.200 -31.424 1.00 56.00 237 PRO A CA 1
ATOM 1656 C C . PRO A 1 237 ? 103.061 -47.642 -30.415 1.00 56.00 237 PRO A C 1
ATOM 1658 O O . PRO A 1 237 ? 103.057 -48.787 -29.966 1.00 56.00 237 PRO A O 1
ATOM 1661 N N . LEU A 1 238 ? 102.081 -46.779 -30.114 1.00 50.38 238 LEU A N 1
ATOM 1662 C CA . LEU A 1 238 ? 100.883 -47.142 -29.318 1.00 50.38 238 LEU A CA 1
ATOM 1663 C C . LEU A 1 238 ? 99.547 -47.045 -30.087 1.00 50.38 238 LEU A C 1
ATOM 1665 O O . LEU A 1 238 ? 98.505 -47.443 -29.569 1.00 50.38 238 LEU A O 1
ATOM 1669 N N . ASP A 1 239 ? 99.570 -46.609 -31.351 1.00 51.38 239 ASP A N 1
ATOM 1670 C CA . ASP A 1 239 ? 98.371 -46.390 -32.185 1.00 51.38 239 ASP A CA 1
ATOM 1671 C C . ASP A 1 239 ? 97.556 -47.660 -32.519 1.00 51.38 239 ASP A C 1
ATOM 1673 O O . ASP A 1 239 ? 96.452 -47.560 -33.050 1.00 51.38 239 ASP A O 1
ATOM 1677 N N . LEU A 1 240 ? 98.063 -48.860 -32.209 1.00 52.53 240 LEU A N 1
ATOM 1678 C CA . LEU A 1 240 ? 97.434 -50.139 -32.574 1.00 52.53 240 LEU A CA 1
ATOM 1679 C C . LEU A 1 240 ? 96.298 -50.605 -31.644 1.00 52.53 240 LEU A C 1
ATOM 1681 O O . LEU A 1 240 ? 95.605 -51.558 -31.989 1.00 52.53 240 LEU A O 1
ATOM 1685 N N . LEU A 1 241 ? 96.074 -49.950 -30.496 1.00 53.19 241 LEU A N 1
ATOM 1686 C CA . LEU A 1 241 ? 94.996 -50.316 -29.554 1.00 53.19 241 LEU A CA 1
ATOM 1687 C C . LEU A 1 241 ? 93.888 -49.260 -29.410 1.00 53.19 241 LEU A C 1
ATOM 1689 O O . LEU A 1 241 ? 92.801 -49.581 -28.938 1.00 53.19 241 LEU A O 1
ATOM 1693 N N . ALA A 1 242 ? 94.106 -48.025 -29.866 1.00 53.56 242 ALA A N 1
ATOM 1694 C CA . ALA A 1 242 ? 93.093 -46.963 -29.811 1.00 53.56 242 ALA A CA 1
ATOM 1695 C C . ALA A 1 242 ? 92.080 -46.999 -30.980 1.00 53.56 242 ALA A C 1
ATOM 1697 O O . ALA A 1 242 ? 91.134 -46.214 -31.001 1.00 53.56 242 ALA A O 1
ATOM 1698 N N . GLN A 1 243 ? 92.288 -47.867 -31.979 1.00 55.19 243 GLN A N 1
ATOM 1699 C CA . GLN A 1 243 ? 91.820 -47.623 -33.352 1.00 55.19 243 GLN A CA 1
ATOM 1700 C C . GLN A 1 243 ? 90.651 -48.510 -33.840 1.00 55.19 243 GLN A C 1
ATOM 1702 O O . GLN A 1 243 ? 90.324 -48.460 -35.022 1.00 55.19 243 GLN A O 1
ATOM 1707 N N . LEU A 1 244 ? 89.998 -49.305 -32.973 1.00 53.66 244 LEU A N 1
ATOM 1708 C CA . LEU A 1 244 ? 88.939 -50.249 -33.403 1.00 53.66 244 LEU A CA 1
ATOM 1709 C C . LEU A 1 244 ? 87.551 -50.120 -32.745 1.00 53.66 244 LEU A C 1
ATOM 1711 O O . LEU A 1 244 ? 86.602 -50.678 -33.290 1.00 53.66 244 LEU A O 1
ATOM 1715 N N . THR A 1 245 ? 87.371 -49.388 -31.638 1.00 56.22 245 THR A N 1
ATOM 1716 C CA . THR A 1 245 ? 86.050 -49.276 -30.965 1.00 56.22 245 THR A CA 1
ATOM 1717 C C . THR A 1 245 ? 85.692 -47.869 -30.470 1.00 56.22 245 THR A C 1
ATOM 1719 O O . THR A 1 245 ? 84.931 -47.718 -29.516 1.00 56.22 245 THR A O 1
ATOM 1722 N N . ASN A 1 246 ? 86.189 -46.811 -31.122 1.00 47.88 246 ASN A N 1
ATOM 1723 C CA . ASN A 1 246 ? 85.788 -45.439 -30.792 1.00 47.88 246 ASN A CA 1
ATOM 1724 C C . ASN A 1 246 ? 85.479 -44.614 -32.050 1.00 47.88 246 ASN A C 1
ATOM 1726 O O . ASN A 1 246 ? 86.369 -44.043 -32.676 1.00 47.88 246 ASN A O 1
ATOM 1730 N N . THR A 1 247 ? 84.200 -44.565 -32.433 1.00 51.53 247 THR A N 1
ATOM 1731 C CA . THR A 1 247 ? 83.700 -43.702 -33.512 1.00 51.53 247 THR A CA 1
ATOM 1732 C C . THR A 1 247 ? 83.204 -42.384 -32.904 1.00 51.53 247 THR A C 1
ATOM 1734 O O . THR A 1 247 ? 82.095 -42.355 -32.364 1.00 51.53 247 THR A O 1
ATOM 1737 N N . PRO A 1 248 ? 83.977 -41.281 -32.956 1.00 55.97 248 PRO A N 1
ATOM 1738 C CA . PRO A 1 248 ? 83.546 -40.016 -32.374 1.00 55.97 248 PRO A CA 1
ATOM 1739 C C . PRO A 1 248 ? 82.308 -39.481 -33.101 1.00 55.97 248 PRO A C 1
ATOM 1741 O O . PRO A 1 248 ? 82.259 -39.427 -34.332 1.00 55.97 248 PRO A O 1
ATOM 1744 N N . ALA A 1 249 ? 81.299 -39.058 -32.337 1.00 60.62 249 ALA A N 1
ATOM 1745 C CA . ALA A 1 249 ? 80.095 -38.467 -32.907 1.00 60.62 249 ALA A CA 1
ATOM 1746 C C . ALA A 1 249 ? 80.440 -37.163 -33.664 1.00 60.62 249 ALA A C 1
ATOM 1748 O O . ALA A 1 249 ? 81.149 -36.313 -33.116 1.00 60.62 249 ALA A O 1
ATOM 1749 N N . PRO A 1 250 ? 79.943 -36.962 -34.901 1.00 64.69 250 PRO A N 1
ATOM 1750 C CA . PRO A 1 250 ? 80.318 -35.810 -35.718 1.00 64.69 250 PRO A CA 1
ATOM 1751 C C . PRO A 1 250 ? 79.881 -34.482 -35.071 1.00 64.69 250 PRO A C 1
ATOM 1753 O O . PRO A 1 250 ? 78.782 -34.411 -34.508 1.00 64.69 250 PRO A O 1
ATOM 1756 N N . PRO A 1 251 ? 80.699 -33.414 -35.176 1.00 63.66 251 PRO A N 1
ATOM 1757 C CA . PRO A 1 251 ? 80.532 -32.190 -34.397 1.00 63.66 251 PRO A CA 1
ATOM 1758 C C . PRO A 1 251 ? 79.184 -31.489 -34.622 1.00 63.66 251 PRO A C 1
ATOM 1760 O O . PRO A 1 251 ? 78.605 -31.493 -35.714 1.00 63.66 251 PRO A O 1
ATOM 1763 N N . GLN A 1 252 ? 78.678 -30.859 -33.559 1.00 56.38 252 GLN A N 1
ATOM 1764 C CA . GLN A 1 252 ? 77.392 -30.162 -33.565 1.00 56.38 252 GLN A CA 1
ATOM 1765 C C . GLN A 1 252 ? 77.530 -28.764 -34.180 1.00 56.38 252 GLN A C 1
ATOM 1767 O O . GLN A 1 252 ? 77.850 -27.800 -33.487 1.00 56.38 252 GLN A O 1
ATOM 1772 N N . THR A 1 253 ? 77.246 -28.627 -35.476 1.00 66.94 253 THR A N 1
ATOM 1773 C CA . THR A 1 253 ? 77.063 -27.300 -36.084 1.00 66.94 253 THR A CA 1
ATOM 1774 C C . THR A 1 253 ? 75.777 -26.643 -35.555 1.00 66.94 253 THR A C 1
ATOM 1776 O O . THR A 1 253 ? 74.787 -27.346 -35.310 1.00 66.94 253 THR A O 1
ATOM 1779 N N . PRO A 1 254 ? 75.725 -25.305 -35.393 1.00 64.06 254 PRO A N 1
ATOM 1780 C CA . PRO A 1 254 ? 74.568 -24.628 -34.800 1.00 64.06 254 PRO A CA 1
ATOM 1781 C C . PRO A 1 254 ? 73.272 -24.881 -35.584 1.00 64.06 254 PRO A C 1
ATOM 1783 O O . PRO A 1 254 ? 72.230 -25.134 -34.979 1.00 64.06 254 PRO A O 1
ATOM 1786 N N . MET A 1 255 ? 73.341 -24.943 -36.920 1.00 64.44 255 MET A N 1
ATOM 1787 C CA . MET A 1 255 ? 72.200 -25.317 -37.767 1.00 64.44 255 MET A CA 1
ATOM 1788 C C . MET A 1 255 ? 71.685 -26.734 -37.477 1.00 64.44 255 MET A C 1
ATOM 1790 O O . MET A 1 255 ? 70.476 -26.949 -37.485 1.00 64.44 255 MET A O 1
ATOM 1794 N N . ARG A 1 256 ? 72.561 -27.701 -37.166 1.00 63.06 256 ARG A N 1
ATOM 1795 C CA . ARG A 1 256 ? 72.154 -29.075 -36.823 1.00 63.06 256 ARG A CA 1
ATOM 1796 C C . ARG A 1 256 ? 71.482 -29.136 -35.452 1.00 63.06 256 ARG A C 1
ATOM 1798 O O . ARG A 1 256 ? 70.529 -29.893 -35.283 1.00 63.06 256 ARG A O 1
ATOM 1805 N N . SER A 1 257 ? 71.909 -28.301 -34.505 1.00 63.09 257 SER A N 1
ATOM 1806 C CA . SER A 1 257 ? 71.256 -28.151 -33.197 1.00 63.09 257 SER A CA 1
ATOM 1807 C C . SER A 1 257 ? 69.900 -27.446 -33.293 1.00 63.09 257 SER A C 1
ATOM 1809 O O . SER A 1 257 ? 68.952 -27.877 -32.639 1.00 63.09 257 SER A O 1
ATOM 1811 N N . VAL A 1 258 ? 69.758 -26.432 -34.154 1.00 71.06 258 VAL A N 1
ATOM 1812 C CA . VAL A 1 258 ? 68.461 -25.802 -34.467 1.00 71.06 258 VAL A CA 1
ATOM 1813 C C . VAL A 1 258 ? 67.534 -26.789 -35.184 1.00 71.06 258 VAL A C 1
ATOM 1815 O O . VAL A 1 258 ? 66.411 -26.997 -34.733 1.00 71.06 258 VAL A O 1
ATOM 1818 N N . ALA A 1 259 ? 68.007 -27.486 -36.220 1.00 70.94 259 ALA A N 1
ATOM 1819 C CA . ALA A 1 259 ? 67.231 -28.506 -36.927 1.00 70.94 259 ALA A CA 1
ATOM 1820 C C . ALA A 1 259 ? 66.807 -29.661 -36.001 1.00 70.94 259 ALA A C 1
ATOM 1822 O O . ALA A 1 259 ? 65.664 -30.104 -36.058 1.00 70.94 259 ALA A O 1
ATOM 1823 N N . ARG A 1 260 ? 67.683 -30.113 -35.091 1.00 70.38 260 ARG A N 1
ATOM 1824 C CA . ARG A 1 260 ? 67.343 -31.097 -34.050 1.00 70.38 260 ARG A CA 1
ATOM 1825 C C . ARG A 1 260 ? 66.307 -30.550 -33.065 1.00 70.38 260 ARG A C 1
ATOM 1827 O O . ARG A 1 260 ? 65.412 -31.297 -32.683 1.00 70.38 260 ARG A O 1
ATOM 1834 N N . ARG A 1 261 ? 66.383 -29.270 -32.678 1.00 74.50 261 ARG A N 1
ATOM 1835 C CA . ARG A 1 261 ? 65.348 -28.630 -31.849 1.00 74.50 261 ARG A CA 1
ATOM 1836 C C . ARG A 1 261 ? 64.004 -28.608 -32.577 1.00 74.50 261 ARG A C 1
ATOM 1838 O O . ARG A 1 261 ? 63.048 -29.110 -32.006 1.00 74.50 261 ARG A O 1
ATOM 1845 N N . PHE A 1 262 ? 63.930 -28.171 -33.834 1.00 76.00 262 PHE A N 1
ATOM 1846 C CA . PHE A 1 262 ? 62.688 -28.242 -34.619 1.00 76.00 262 PHE A CA 1
ATOM 1847 C C . PHE A 1 262 ? 62.186 -29.681 -34.828 1.00 76.00 262 PHE A C 1
ATOM 1849 O O . PHE A 1 262 ? 60.988 -29.920 -34.743 1.00 76.00 262 PHE A O 1
ATOM 1856 N N . LYS A 1 263 ? 63.070 -30.665 -35.033 1.00 75.44 263 LYS A N 1
ATOM 1857 C CA . LYS A 1 263 ? 62.669 -32.064 -35.271 1.00 75.44 263 LYS A CA 1
ATOM 1858 C C . LYS A 1 263 ? 62.234 -32.821 -34.004 1.00 75.44 263 LYS A C 1
ATOM 1860 O O . LYS A 1 263 ? 61.545 -33.826 -34.127 1.00 75.44 263 LYS A O 1
ATOM 1865 N N . ILE A 1 264 ? 62.609 -32.346 -32.810 1.00 75.56 264 ILE A N 1
ATOM 1866 C CA . ILE A 1 264 ? 62.185 -32.909 -31.511 1.00 75.56 264 ILE A CA 1
ATOM 1867 C C . ILE A 1 264 ? 61.028 -32.101 -30.908 1.00 75.56 264 ILE A C 1
ATOM 1869 O O . ILE A 1 264 ? 60.003 -32.669 -30.547 1.00 75.56 264 ILE A O 1
ATOM 1873 N N . TRP A 1 265 ? 61.163 -30.775 -30.824 1.00 77.38 265 TRP A N 1
ATOM 1874 C CA . TRP A 1 265 ? 60.154 -29.895 -30.229 1.00 77.38 265 TRP A CA 1
ATOM 1875 C C . TRP A 1 265 ? 59.029 -29.523 -31.190 1.00 77.38 265 TRP A C 1
ATOM 1877 O O . TRP A 1 265 ? 57.945 -29.223 -30.717 1.00 77.38 265 TRP A O 1
ATOM 1887 N N . GLY A 1 266 ? 59.226 -29.575 -32.511 1.00 82.56 266 GLY A N 1
ATOM 1888 C CA . GLY A 1 266 ? 58.158 -29.330 -33.488 1.00 82.56 266 GLY A CA 1
ATOM 1889 C C . GLY A 1 266 ? 56.956 -30.260 -33.289 1.00 82.56 266 GLY A C 1
ATOM 1890 O O . GLY A 1 266 ? 55.856 -29.754 -33.086 1.00 82.56 266 GLY A O 1
ATOM 1891 N N . PRO A 1 267 ? 57.141 -31.596 -33.238 1.00 82.00 267 PRO A N 1
ATOM 1892 C CA . PRO A 1 267 ? 56.069 -32.530 -32.893 1.00 82.00 267 PRO A CA 1
ATOM 1893 C C . PRO A 1 267 ? 55.416 -32.237 -31.534 1.00 82.00 267 PRO A C 1
ATOM 1895 O O . PRO A 1 267 ? 54.196 -32.275 -31.431 1.00 82.00 267 PRO A O 1
ATOM 1898 N N . VAL A 1 268 ? 56.201 -31.880 -30.510 1.00 83.19 268 VAL A N 1
ATOM 1899 C CA . VAL A 1 268 ? 55.681 -31.543 -29.169 1.00 83.19 268 VAL A CA 1
ATOM 1900 C C . VAL A 1 268 ? 54.840 -30.261 -29.196 1.00 83.19 268 VAL A C 1
ATOM 1902 O O . VAL A 1 268 ? 53.756 -30.233 -28.627 1.00 83.19 268 VAL A O 1
ATOM 1905 N N . VAL A 1 269 ? 55.291 -29.218 -29.897 1.00 85.12 269 VAL A N 1
ATOM 1906 C CA . VAL A 1 269 ? 54.559 -27.954 -30.073 1.00 85.12 269 VAL A CA 1
ATOM 1907 C C . VAL A 1 269 ? 53.297 -28.161 -30.909 1.00 85.12 269 VAL A C 1
ATOM 1909 O O . VAL A 1 269 ? 52.269 -27.585 -30.577 1.00 85.12 269 VAL A O 1
ATOM 1912 N N . VAL A 1 270 ? 53.325 -29.021 -31.933 1.00 86.31 270 VAL A N 1
ATOM 1913 C CA . VAL A 1 270 ? 52.126 -29.393 -32.704 1.00 86.31 270 VAL A CA 1
ATOM 1914 C C . VAL A 1 270 ? 51.130 -30.164 -31.834 1.00 86.31 270 VAL A C 1
ATOM 1916 O O . VAL A 1 270 ? 49.951 -29.827 -31.844 1.00 86.31 270 VAL A O 1
ATOM 1919 N N . VAL A 1 271 ? 51.574 -31.136 -31.031 1.00 85.81 271 VAL A N 1
ATOM 1920 C CA . VAL A 1 271 ? 50.696 -31.872 -30.100 1.00 85.81 271 VAL A CA 1
ATOM 1921 C C . VAL A 1 271 ? 50.125 -30.950 -29.018 1.00 85.81 271 VAL A C 1
ATOM 1923 O O . VAL A 1 271 ? 48.940 -31.047 -28.713 1.00 85.81 271 VAL A O 1
ATOM 1926 N N . LEU A 1 272 ? 50.910 -30.010 -28.484 1.00 83.38 272 LEU A N 1
ATOM 1927 C CA . LEU A 1 272 ? 50.418 -28.997 -27.544 1.00 83.38 272 LEU A CA 1
ATOM 1928 C C . LEU A 1 272 ? 49.430 -28.027 -28.207 1.00 83.38 272 LEU A C 1
ATOM 1930 O O . LEU A 1 272 ? 48.399 -27.727 -27.614 1.00 83.38 272 LEU A O 1
ATOM 1934 N N . ALA A 1 273 ? 49.687 -27.581 -29.439 1.00 82.69 273 ALA A N 1
ATOM 1935 C CA . ALA A 1 273 ? 48.772 -26.722 -30.187 1.00 82.69 273 ALA A CA 1
ATOM 1936 C C . ALA A 1 273 ? 47.447 -27.440 -30.495 1.00 82.69 273 ALA A C 1
ATOM 1938 O O . ALA A 1 273 ? 46.384 -26.887 -30.236 1.00 82.69 273 ALA A O 1
ATOM 1939 N N . VAL A 1 274 ? 47.491 -28.695 -30.959 1.00 83.06 274 VAL A N 1
ATOM 1940 C CA . VAL A 1 274 ? 46.300 -29.543 -31.157 1.00 83.06 274 VAL A CA 1
ATOM 1941 C C . VAL A 1 274 ? 45.578 -29.808 -29.833 1.00 83.06 274 VAL A C 1
ATOM 1943 O O . VAL A 1 274 ? 44.348 -29.785 -29.798 1.00 83.06 274 VAL A O 1
ATOM 1946 N N . GLY A 1 275 ? 46.314 -29.998 -28.736 1.00 81.25 275 GLY A N 1
ATOM 1947 C CA . GLY A 1 275 ? 45.761 -30.128 -27.389 1.00 81.25 275 GLY A CA 1
ATOM 1948 C C . GLY A 1 275 ? 45.021 -28.868 -26.934 1.00 81.25 275 GLY A C 1
ATOM 1949 O O . GLY A 1 275 ? 43.909 -28.972 -26.428 1.00 81.25 275 GLY A O 1
ATOM 1950 N N . VAL A 1 276 ? 45.581 -27.679 -27.181 1.00 80.50 276 VAL A N 1
ATOM 1951 C CA . VAL A 1 276 ? 44.938 -26.386 -26.889 1.00 80.50 276 VAL A CA 1
ATOM 1952 C C . VAL A 1 276 ? 43.722 -26.148 -27.789 1.00 80.50 276 VAL A C 1
ATOM 1954 O O . VAL A 1 276 ? 42.672 -25.772 -27.278 1.00 80.50 276 VAL A O 1
ATOM 1957 N N . VAL A 1 277 ? 43.812 -26.425 -29.096 1.00 79.06 277 VAL A N 1
ATOM 1958 C CA . VAL A 1 277 ? 42.673 -26.339 -30.032 1.00 79.06 277 VAL A CA 1
ATOM 1959 C C . VAL A 1 277 ? 41.538 -27.261 -29.577 1.00 79.06 277 VAL A C 1
ATOM 1961 O O . VAL A 1 277 ? 40.404 -26.814 -29.439 1.00 79.06 277 VAL A O 1
ATOM 1964 N N . THR A 1 278 ? 41.841 -28.526 -29.273 1.00 77.31 278 THR A N 1
ATOM 1965 C CA . THR A 1 278 ? 40.856 -29.498 -28.772 1.00 77.31 278 THR A CA 1
ATOM 1966 C C . THR A 1 278 ? 40.269 -29.053 -27.431 1.00 77.31 278 THR A C 1
ATOM 1968 O O . THR A 1 278 ? 39.054 -29.081 -27.264 1.00 77.31 278 THR A O 1
ATOM 1971 N N . ALA A 1 279 ? 41.091 -28.569 -26.493 1.00 77.44 279 ALA A N 1
ATOM 1972 C CA . ALA A 1 279 ? 40.629 -28.070 -25.197 1.00 77.44 279 ALA A CA 1
ATOM 1973 C C . ALA A 1 279 ? 39.710 -26.840 -25.322 1.00 77.44 279 ALA A C 1
ATOM 1975 O O . ALA A 1 279 ? 38.751 -26.726 -24.565 1.00 77.44 279 ALA A O 1
ATOM 1976 N N . GLN A 1 280 ? 39.963 -25.944 -26.281 1.00 74.38 280 GLN A N 1
ATOM 1977 C CA . GLN A 1 280 ? 39.088 -24.804 -26.584 1.00 74.38 280 GLN A CA 1
ATOM 1978 C C . GLN A 1 280 ? 37.793 -25.239 -27.294 1.00 74.38 280 GLN A C 1
ATOM 1980 O O . GLN A 1 280 ? 36.742 -24.668 -27.026 1.00 74.38 280 GLN A O 1
ATOM 1985 N N . MET A 1 281 ? 37.839 -26.279 -28.136 1.00 69.06 281 MET A N 1
ATOM 1986 C CA . MET A 1 281 ? 36.657 -26.855 -28.797 1.00 69.06 281 MET A CA 1
ATOM 1987 C C . MET A 1 281 ? 35.712 -27.595 -27.836 1.00 69.06 281 MET A C 1
ATOM 1989 O O . MET A 1 281 ? 34.501 -27.516 -28.010 1.00 69.06 281 MET A O 1
ATOM 1993 N N . VAL A 1 282 ? 36.238 -28.308 -26.830 1.00 74.69 282 VAL A N 1
ATOM 1994 C CA . VAL A 1 282 ? 35.425 -29.078 -25.855 1.00 74.69 282 VAL A CA 1
ATOM 1995 C C . VAL A 1 282 ? 35.067 -28.292 -24.587 1.00 74.69 282 VAL A C 1
ATOM 1997 O O . VAL A 1 282 ? 34.374 -28.808 -23.710 1.00 74.69 282 VAL A O 1
ATOM 2000 N N . ARG A 1 283 ? 35.533 -27.044 -24.459 1.00 75.69 283 ARG A N 1
ATOM 2001 C CA . ARG A 1 283 ? 35.151 -26.146 -23.362 1.00 75.69 283 ARG A CA 1
ATOM 2002 C C . ARG A 1 283 ? 33.689 -25.710 -23.528 1.00 75.69 283 ARG A C 1
ATOM 2004 O O . ARG A 1 283 ? 33.334 -25.239 -24.606 1.00 75.69 283 ARG A O 1
ATOM 2011 N N . PRO A 1 284 ? 32.855 -25.776 -22.471 1.00 72.19 284 PRO A N 1
ATOM 2012 C CA . PRO A 1 284 ? 31.497 -25.251 -22.526 1.00 72.19 284 PRO A CA 1
ATOM 2013 C C . PRO A 1 284 ? 31.456 -23.788 -22.982 1.00 72.19 284 PRO A C 1
ATOM 2015 O O . PRO A 1 284 ? 32.243 -22.945 -22.523 1.00 72.19 284 PRO A O 1
ATOM 2018 N N . LEU A 1 285 ? 30.509 -23.488 -23.871 1.00 70.62 285 LEU A N 1
ATOM 2019 C CA . LEU A 1 285 ? 30.184 -22.115 -24.235 1.00 70.62 285 LEU A CA 1
ATOM 2020 C C . LEU A 1 285 ? 29.731 -21.332 -22.988 1.00 70.62 285 LEU A C 1
ATOM 2022 O O . LEU A 1 285 ? 29.080 -21.906 -22.107 1.00 70.62 285 LEU A O 1
ATOM 2026 N N . PRO A 1 286 ? 30.071 -20.035 -22.878 1.00 73.00 286 PRO A N 1
ATOM 2027 C CA . PRO A 1 286 ? 29.444 -19.180 -21.880 1.00 73.00 286 PRO A CA 1
ATOM 2028 C C . PRO A 1 286 ? 27.934 -19.120 -22.156 1.00 73.00 286 PRO A C 1
ATOM 2030 O O . PRO A 1 286 ? 27.501 -19.148 -23.306 1.00 73.00 286 PRO A O 1
ATOM 2033 N N . LYS A 1 287 ? 27.118 -19.112 -21.096 1.00 73.19 287 LYS A N 1
ATOM 2034 C CA . LYS A 1 287 ? 25.656 -19.078 -21.242 1.00 73.19 287 LYS A CA 1
ATOM 2035 C C . LYS A 1 287 ? 25.240 -17.732 -21.852 1.00 73.19 287 LYS A C 1
ATOM 2037 O O . LYS A 1 287 ? 25.731 -16.720 -21.349 1.00 73.19 287 LYS A O 1
ATOM 2042 N N . PRO A 1 288 ? 24.333 -17.687 -22.845 1.00 77.38 288 PRO A N 1
ATOM 2043 C CA . PRO A 1 288 ? 23.902 -16.422 -23.418 1.00 77.38 288 PRO A CA 1
ATOM 2044 C C . PRO A 1 288 ? 23.150 -15.601 -22.368 1.00 77.38 288 PRO A C 1
ATOM 2046 O O . PRO A 1 288 ? 22.398 -16.153 -21.559 1.00 77.38 288 PRO A O 1
ATOM 2049 N N . THR A 1 289 ? 23.339 -14.285 -22.376 1.00 79.50 289 THR A N 1
ATOM 2050 C CA . THR A 1 289 ? 22.688 -13.370 -21.427 1.00 79.50 289 THR A CA 1
ATOM 2051 C C . THR A 1 289 ? 21.892 -12.294 -22.153 1.00 79.50 289 THR A C 1
ATOM 2053 O O . THR A 1 289 ? 22.209 -11.919 -23.280 1.00 79.50 289 THR A O 1
ATOM 2056 N N . LEU A 1 290 ? 20.822 -11.808 -21.521 1.00 80.44 290 LEU A N 1
ATOM 2057 C CA . LEU A 1 290 ? 19.982 -10.752 -22.082 1.00 80.44 290 LEU A CA 1
ATOM 2058 C C . LEU A 1 290 ? 20.454 -9.387 -21.579 1.00 80.44 290 LEU A C 1
ATOM 2060 O O . LEU A 1 290 ? 20.266 -9.050 -20.410 1.00 80.44 290 LEU A O 1
ATOM 2064 N N . ALA A 1 291 ? 21.031 -8.590 -22.473 1.00 80.94 291 ALA A N 1
ATOM 2065 C CA . ALA A 1 291 ? 21.423 -7.215 -22.198 1.00 80.94 291 ALA A CA 1
ATOM 2066 C C . ALA A 1 291 ? 20.326 -6.251 -22.675 1.00 80.94 291 ALA A C 1
ATOM 2068 O O . ALA A 1 291 ? 19.955 -6.262 -23.849 1.00 80.94 291 ALA A O 1
ATOM 2069 N N . LEU A 1 292 ? 19.815 -5.392 -21.788 1.00 82.00 292 LEU A N 1
ATOM 2070 C CA . LEU A 1 292 ? 18.971 -4.261 -22.194 1.00 82.00 292 LEU A CA 1
ATOM 2071 C C . LEU A 1 292 ? 19.835 -3.238 -22.951 1.00 82.00 292 LEU A C 1
ATOM 2073 O O . LEU A 1 292 ? 20.936 -2.914 -22.504 1.00 82.00 292 LEU A O 1
ATOM 2077 N N . GLU A 1 293 ? 19.348 -2.694 -24.068 1.00 72.62 293 GLU A N 1
ATOM 2078 C CA . GLU A 1 293 ? 20.059 -1.607 -24.747 1.00 72.62 293 GLU A CA 1
ATOM 2079 C C . GLU A 1 293 ? 19.821 -0.281 -24.009 1.00 72.62 293 GLU A C 1
ATOM 2081 O O . GLU A 1 293 ? 18.684 0.067 -23.699 1.00 72.62 293 GLU A O 1
ATOM 2086 N N . GLY A 1 294 ? 20.876 0.509 -23.779 1.00 59.59 294 GLY A N 1
ATOM 2087 C CA . GLY A 1 294 ? 20.768 1.820 -23.120 1.00 59.59 294 GLY A CA 1
ATOM 2088 C C . GLY A 1 294 ? 19.913 2.859 -23.867 1.00 59.59 294 GLY A C 1
ATOM 2089 O O . GLY A 1 294 ? 19.585 3.897 -23.298 1.00 59.59 294 GLY A O 1
ATOM 2090 N N . SER A 1 295 ? 19.529 2.588 -25.119 1.00 53.44 295 SER A N 1
ATOM 2091 C CA . SER A 1 295 ? 18.581 3.391 -25.901 1.00 53.44 295 SER A CA 1
ATOM 2092 C C . SER A 1 295 ? 17.109 3.092 -25.581 1.00 53.44 295 SER A C 1
ATOM 2094 O O . SER A 1 295 ? 16.246 3.906 -25.920 1.00 53.44 295 SER A O 1
ATOM 2096 N N . ALA A 1 296 ? 16.807 1.978 -24.897 1.00 65.56 296 ALA A N 1
ATOM 2097 C CA . ALA A 1 296 ? 15.464 1.577 -24.475 1.00 65.56 296 ALA A CA 1
ATOM 2098 C C . ALA A 1 296 ? 14.965 2.454 -23.310 1.00 65.56 296 ALA A C 1
ATOM 2100 O O . ALA A 1 296 ? 14.817 2.016 -22.170 1.00 65.56 296 ALA A O 1
ATOM 2101 N N . SER A 1 297 ? 14.726 3.728 -23.613 1.00 77.88 297 SER A N 1
ATOM 2102 C CA . SER A 1 297 ? 14.216 4.734 -22.692 1.00 77.88 297 SER A CA 1
ATOM 2103 C C . SER A 1 297 ? 12.991 5.424 -23.286 1.00 77.88 297 SER A C 1
ATOM 2105 O O . SER A 1 297 ? 12.899 5.663 -24.490 1.00 77.88 297 SER A O 1
ATOM 2107 N N . TYR A 1 298 ? 12.038 5.756 -22.421 1.00 85.94 298 TYR A N 1
ATOM 2108 C CA . TYR A 1 298 ? 10.853 6.528 -22.769 1.00 85.94 298 TYR A CA 1
ATOM 2109 C C . TYR A 1 298 ? 10.702 7.689 -21.785 1.00 85.94 298 TYR A C 1
ATOM 2111 O O . TYR A 1 298 ? 11.186 7.640 -20.653 1.00 85.94 298 TYR A O 1
ATOM 2119 N N . THR A 1 299 ? 10.034 8.758 -22.202 1.00 90.31 299 THR A N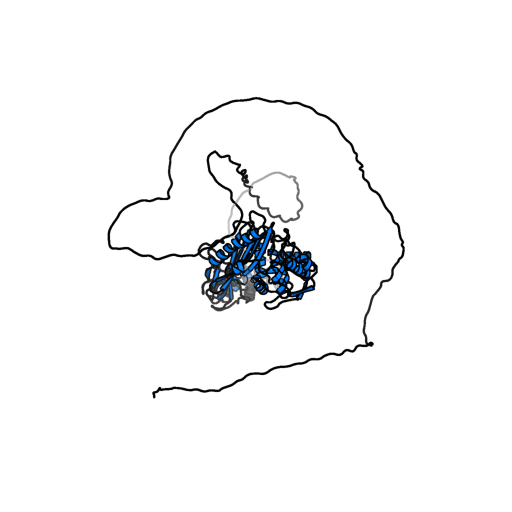 1
ATOM 2120 C CA . THR A 1 299 ? 9.611 9.837 -21.305 1.00 90.31 299 THR A CA 1
ATOM 2121 C C . THR A 1 299 ? 8.236 10.309 -21.747 1.00 90.31 299 THR A C 1
ATOM 2123 O O . THR A 1 299 ? 8.062 10.730 -22.893 1.00 90.31 299 THR A O 1
ATOM 2126 N N . PHE A 1 300 ? 7.260 10.228 -20.845 1.00 91.19 300 PHE A N 1
ATOM 2127 C CA . PHE A 1 300 ? 5.922 10.770 -21.074 1.00 91.19 300 PHE A CA 1
ATOM 2128 C C . PHE A 1 300 ? 6.026 12.291 -21.246 1.00 91.19 300 PHE A C 1
ATOM 2130 O O . PHE A 1 300 ? 6.658 12.967 -20.437 1.00 91.19 300 PHE A O 1
ATOM 2137 N N . GLN A 1 301 ? 5.454 12.829 -22.322 1.00 88.50 301 GLN A N 1
ATOM 2138 C CA . GLN A 1 301 ? 5.650 14.231 -22.707 1.00 88.50 301 GLN A CA 1
ATOM 2139 C C . GLN A 1 301 ? 4.793 15.198 -21.877 1.00 88.50 301 GLN A C 1
ATOM 2141 O O . GLN A 1 301 ? 3.713 14.838 -21.414 1.00 88.50 301 GLN A O 1
ATOM 2146 N N . GLY A 1 302 ? 5.275 16.436 -21.726 1.00 89.06 302 GLY A N 1
ATOM 2147 C CA . GLY A 1 302 ? 4.666 17.476 -20.890 1.00 89.06 302 GLY A CA 1
ATOM 2148 C C . GLY A 1 302 ? 5.185 17.479 -19.446 1.00 89.06 302 GLY A C 1
ATOM 2149 O O . GLY A 1 302 ? 6.143 16.783 -19.116 1.00 89.06 302 GLY A O 1
ATOM 2150 N N . GLY A 1 303 ? 4.539 18.265 -18.582 1.00 87.62 303 GLY A N 1
ATOM 2151 C CA . GLY A 1 303 ? 4.830 18.327 -17.148 1.00 87.62 303 GLY A CA 1
ATOM 2152 C C . GLY A 1 303 ? 3.593 18.021 -16.307 1.00 87.62 303 GLY A C 1
ATOM 2153 O O . GLY A 1 303 ? 2.493 18.457 -16.638 1.00 87.62 303 GLY A O 1
ATOM 2154 N N . PHE A 1 304 ? 3.778 17.273 -15.222 1.00 93.12 304 PHE A N 1
ATOM 2155 C CA . PHE A 1 304 ? 2.752 16.969 -14.229 1.00 93.12 304 PHE A CA 1
ATOM 2156 C C . PHE A 1 304 ? 3.331 17.165 -12.826 1.00 93.12 304 PHE A C 1
ATOM 2158 O O . PHE A 1 304 ? 4.507 16.893 -12.586 1.00 93.12 304 PHE A O 1
ATOM 2165 N N . SER A 1 305 ? 2.492 17.620 -11.899 1.00 93.81 305 SER A N 1
ATOM 2166 C CA . SER A 1 305 ? 2.801 17.687 -10.475 1.00 93.81 305 SER A CA 1
ATOM 2167 C C . SER A 1 305 ? 1.571 17.260 -9.684 1.00 93.81 305 SER A C 1
ATOM 2169 O O . SER A 1 305 ? 0.447 17.624 -10.030 1.00 93.81 305 SER A O 1
ATOM 2171 N N . VAL A 1 306 ? 1.780 16.493 -8.616 1.00 96.56 306 VAL A N 1
ATOM 2172 C CA . VAL A 1 306 ? 0.705 16.123 -7.693 1.00 96.56 306 VAL A CA 1
ATOM 2173 C C . VAL A 1 306 ? 0.325 17.361 -6.866 1.00 96.56 306 VAL A C 1
ATOM 2175 O O . VAL A 1 306 ? 1.223 18.009 -6.324 1.00 96.56 306 VAL A O 1
ATOM 2178 N N . PRO A 1 307 ? -0.972 17.694 -6.711 1.00 97.00 307 PRO A N 1
ATOM 2179 C CA . PRO A 1 307 ? -1.420 18.783 -5.843 1.00 97.00 307 PRO A CA 1
ATOM 2180 C C . PRO A 1 307 ? -1.352 18.343 -4.371 1.00 97.00 307 PRO A C 1
ATOM 2182 O O . PRO A 1 307 ? -2.366 18.047 -3.739 1.00 97.00 307 PRO A O 1
ATOM 2185 N N . TRP A 1 308 ? -0.127 18.220 -3.857 1.00 97.81 308 TRP A N 1
ATOM 2186 C CA . TRP A 1 308 ? 0.167 17.785 -2.495 1.00 97.81 308 TRP A CA 1
ATOM 2187 C C . TRP A 1 308 ? -0.404 18.740 -1.429 1.00 97.81 308 TRP A C 1
ATOM 2189 O O . TRP A 1 308 ? -0.572 19.928 -1.700 1.00 97.81 308 TRP A O 1
ATOM 2199 N N . PRO A 1 309 ? -0.645 18.263 -0.192 1.00 96.31 309 PRO A N 1
ATOM 2200 C CA . PRO A 1 309 ? -0.954 19.139 0.935 1.00 96.31 309 PRO A CA 1
ATOM 2201 C C . PRO A 1 309 ? 0.250 20.017 1.318 1.00 96.31 309 PRO A C 1
ATOM 2203 O O . PRO A 1 309 ? 1.382 19.534 1.339 1.00 96.31 309 PRO A O 1
ATOM 2206 N N . ASP A 1 310 ? -0.004 21.270 1.710 1.00 92.69 310 ASP A N 1
ATOM 2207 C CA . ASP A 1 310 ? 1.025 22.241 2.138 1.00 92.69 310 ASP A CA 1
ATOM 2208 C C . ASP A 1 310 ? 1.665 21.917 3.506 1.00 92.69 310 ASP A C 1
ATOM 2210 O O . ASP A 1 310 ? 2.663 22.518 3.911 1.00 92.69 310 ASP A O 1
ATOM 2214 N N . HIS A 1 311 ? 1.053 21.005 4.265 1.00 93.75 311 HIS A N 1
ATOM 2215 C CA . HIS A 1 311 ? 1.398 20.675 5.648 1.00 93.75 311 HIS A CA 1
ATOM 2216 C C . HIS A 1 311 ? 1.331 19.167 5.897 1.00 93.75 311 HIS A C 1
ATOM 2218 O O . HIS A 1 311 ? 0.678 18.430 5.157 1.00 93.75 311 HIS A O 1
ATOM 2224 N N . GLY A 1 312 ? 1.965 18.723 6.984 1.00 97.25 312 GLY A N 1
ATOM 2225 C CA . GLY A 1 312 ? 2.103 17.310 7.322 1.00 97.25 312 GLY A CA 1
ATOM 2226 C C . GLY A 1 312 ? 3.031 16.594 6.342 1.00 97.25 312 GLY A C 1
ATOM 2227 O O . GLY A 1 312 ? 4.041 17.154 5.917 1.00 97.25 312 GLY A O 1
ATOM 2228 N N . GLN A 1 313 ? 2.692 15.358 5.977 1.00 98.62 313 GLN A N 1
ATOM 2229 C CA . GLN A 1 313 ? 3.460 14.569 5.009 1.00 98.62 313 GLN A CA 1
ATOM 2230 C C . GLN A 1 313 ? 2.554 13.712 4.120 1.00 98.62 313 GLN A C 1
ATOM 2232 O O . GLN A 1 313 ? 1.415 13.394 4.479 1.00 98.62 313 GLN A O 1
ATOM 2237 N N . SER A 1 314 ? 3.042 13.328 2.943 1.00 98.75 314 SER A N 1
ATOM 2238 C CA . SER A 1 314 ? 2.341 12.432 2.019 1.00 98.75 314 SER A CA 1
ATOM 2239 C C . SER A 1 314 ? 3.295 11.617 1.148 1.00 98.75 314 SER A C 1
ATOM 2241 O O . SER A 1 314 ? 4.421 12.036 0.887 1.00 98.75 314 SER A O 1
ATOM 2243 N N . ALA A 1 315 ? 2.816 10.478 0.655 1.00 98.75 315 ALA A N 1
ATOM 2244 C CA . ALA A 1 315 ? 3.480 9.634 -0.335 1.00 98.75 315 ALA A CA 1
ATOM 2245 C C . ALA A 1 315 ? 2.426 9.022 -1.270 1.00 98.75 315 ALA A C 1
ATOM 2247 O O . ALA A 1 315 ? 1.327 8.700 -0.816 1.00 98.75 315 ALA A O 1
ATOM 2248 N N . ALA A 1 316 ? 2.736 8.830 -2.555 1.00 98.50 316 ALA A N 1
ATOM 2249 C CA . ALA A 1 316 ? 1.829 8.149 -3.485 1.00 98.50 316 ALA A CA 1
ATOM 2250 C C . ALA A 1 316 ? 2.570 7.365 -4.577 1.00 98.50 316 ALA A C 1
ATOM 2252 O O . ALA A 1 316 ? 3.712 7.667 -4.927 1.00 98.50 316 ALA A O 1
ATOM 2253 N N . LYS A 1 317 ? 1.901 6.361 -5.150 1.00 97.44 317 LYS A N 1
ATOM 2254 C CA . LYS A 1 317 ? 2.377 5.608 -6.315 1.00 97.44 317 LYS A CA 1
ATOM 2255 C C . LYS A 1 317 ? 1.229 5.116 -7.193 1.00 97.44 317 LYS A C 1
ATOM 2257 O O . LYS A 1 317 ? 0.091 4.998 -6.742 1.00 97.44 317 LYS A O 1
ATOM 2262 N N . VAL A 1 318 ? 1.556 4.749 -8.428 1.00 97.00 318 VAL A N 1
ATOM 2263 C CA . VAL A 1 318 ? 0.677 3.965 -9.303 1.00 97.00 318 VAL A CA 1
ATOM 2264 C C . VAL A 1 318 ? 1.288 2.574 -9.432 1.00 97.00 318 VAL A C 1
ATOM 2266 O O . VAL A 1 318 ? 2.424 2.421 -9.888 1.00 97.00 318 VAL A O 1
ATOM 2269 N N . VAL A 1 319 ? 0.560 1.555 -8.978 1.00 94.69 319 VAL A N 1
ATOM 2270 C CA . VAL A 1 319 ? 1.021 0.161 -8.977 1.00 94.69 319 VAL A CA 1
ATOM 2271 C C . VAL A 1 319 ? 1.214 -0.298 -10.423 1.00 94.69 319 VAL A C 1
ATOM 2273 O O . VAL A 1 319 ? 0.352 -0.073 -11.267 1.00 94.69 319 VAL A O 1
ATOM 2276 N N . GLY A 1 320 ? 2.361 -0.908 -10.724 1.00 90.81 320 GLY A N 1
ATOM 2277 C CA . GLY A 1 320 ? 2.770 -1.238 -12.090 1.00 90.81 320 GLY A CA 1
ATOM 2278 C C . GLY A 1 320 ? 3.580 -0.139 -12.785 1.00 90.81 320 GLY A C 1
ATOM 2279 O O . GLY A 1 320 ? 4.533 -0.472 -13.479 1.00 90.81 320 GLY A O 1
ATOM 2280 N N . ALA A 1 321 ? 3.273 1.150 -12.582 1.00 91.44 321 ALA A N 1
ATOM 2281 C CA . ALA A 1 321 ? 3.896 2.248 -13.339 1.00 91.44 321 ALA A CA 1
ATOM 2282 C C . ALA A 1 321 ? 5.056 2.962 -12.614 1.00 91.44 321 ALA A C 1
ATOM 2284 O O . ALA A 1 321 ? 6.040 3.313 -13.264 1.00 91.44 321 ALA A O 1
ATOM 2285 N N . GLY A 1 322 ? 4.974 3.169 -11.292 1.00 92.12 322 GLY A N 1
ATOM 2286 C CA . GLY A 1 322 ? 6.061 3.773 -10.504 1.00 92.12 322 GLY A CA 1
ATOM 2287 C C . GLY A 1 322 ? 5.607 4.650 -9.330 1.00 92.12 322 GLY A C 1
ATOM 2288 O O . GLY A 1 322 ? 4.416 4.785 -9.048 1.00 92.12 322 GLY A O 1
ATOM 2289 N N . SER A 1 323 ? 6.575 5.254 -8.634 1.00 94.56 323 SER A N 1
ATOM 2290 C CA . SER A 1 323 ? 6.336 6.210 -7.538 1.00 94.56 323 SER A CA 1
ATOM 2291 C C . SER A 1 323 ? 6.019 7.613 -8.061 1.00 94.56 323 SER A C 1
ATOM 2293 O O . SER A 1 323 ? 6.694 8.095 -8.966 1.00 94.56 323 SER A O 1
ATOM 2295 N N . LEU A 1 324 ? 5.045 8.288 -7.444 1.00 95.44 324 LEU A N 1
ATOM 2296 C CA . LEU A 1 324 ? 4.732 9.707 -7.679 1.00 95.44 324 LEU A CA 1
ATOM 2297 C C . LEU A 1 324 ? 5.555 10.641 -6.769 1.00 95.44 324 LEU A C 1
ATOM 2299 O O . LEU A 1 324 ? 5.440 11.860 -6.867 1.00 95.44 324 LEU A O 1
ATOM 2303 N N . GLY A 1 325 ? 6.379 10.073 -5.883 1.00 95.44 325 GLY A N 1
ATOM 2304 C CA . GLY A 1 325 ? 7.184 10.802 -4.910 1.00 95.44 325 GLY A CA 1
ATOM 2305 C C . GLY A 1 325 ? 6.478 11.029 -3.571 1.00 95.44 325 GLY A C 1
ATOM 2306 O O . GLY A 1 325 ? 5.513 10.348 -3.211 1.00 95.44 325 GLY A O 1
ATOM 2307 N N . THR A 1 326 ? 7.014 11.988 -2.819 1.00 97.94 326 THR A N 1
ATOM 2308 C CA . THR A 1 326 ? 6.608 12.335 -1.452 1.00 97.94 326 THR A CA 1
ATOM 2309 C C . THR A 1 326 ? 6.501 13.847 -1.286 1.00 97.94 326 THR A C 1
ATOM 2311 O O . THR A 1 326 ? 7.260 14.587 -1.909 1.00 97.94 326 THR A O 1
ATOM 2314 N N . SER A 1 327 ? 5.631 14.295 -0.383 1.00 97.94 327 SER A N 1
ATOM 2315 C CA . SER A 1 327 ? 5.590 15.672 0.120 1.00 97.94 327 SER A CA 1
ATOM 2316 C C . SER A 1 327 ? 5.765 15.699 1.635 1.00 97.94 327 SER A C 1
ATOM 2318 O O . SER A 1 327 ? 5.413 14.738 2.325 1.00 97.94 327 SER A O 1
ATOM 2320 N N . GLY A 1 328 ? 6.299 16.807 2.143 1.00 97.38 328 GLY A N 1
ATOM 2321 C CA . GLY A 1 328 ? 6.661 16.972 3.545 1.00 97.38 328 GLY A CA 1
ATOM 2322 C C . GLY A 1 328 ? 7.879 16.143 3.966 1.00 97.38 328 GLY A C 1
ATOM 2323 O O . GLY A 1 328 ? 8.286 15.173 3.319 1.00 97.38 328 GLY A O 1
ATOM 2324 N N . GLU A 1 329 ? 8.464 16.539 5.091 1.00 96.75 329 GLU A N 1
ATOM 2325 C CA . GLU A 1 329 ? 9.493 15.767 5.783 1.00 96.75 329 GLU A CA 1
ATOM 2326 C C . GLU A 1 329 ? 8.915 14.402 6.190 1.00 96.75 329 GLU A C 1
ATOM 2328 O O . GLU A 1 329 ? 7.847 14.343 6.802 1.00 96.75 329 GLU A O 1
ATOM 2333 N N . GLN A 1 330 ? 9.598 13.302 5.856 1.00 98.25 330 GLN A N 1
ATOM 2334 C CA . GLN A 1 330 ? 9.132 11.947 6.180 1.00 98.25 330 GLN A CA 1
ATOM 2335 C C . GLN A 1 330 ? 9.399 11.626 7.663 1.00 98.25 330 GLN A C 1
ATOM 2337 O O . GLN A 1 330 ? 10.305 10.886 8.028 1.00 98.25 330 GLN A O 1
ATOM 2342 N N . LYS A 1 331 ? 8.575 12.260 8.500 1.00 97.88 331 LYS A N 1
ATOM 2343 C CA . LYS A 1 331 ? 8.379 12.127 9.948 1.00 97.88 331 LYS A CA 1
ATOM 2344 C C . LYS A 1 331 ? 7.975 10.748 10.473 1.00 97.88 331 LYS A C 1
ATOM 2346 O O . LYS A 1 331 ? 6.880 10.346 10.086 1.00 97.88 331 LYS A O 1
ATOM 2351 N N . PRO A 1 332 ? 8.639 10.103 11.445 1.00 98.62 332 PRO A N 1
ATOM 2352 C CA . PRO A 1 332 ? 7.934 9.226 12.379 1.00 98.62 332 PRO A CA 1
ATOM 2353 C C . PRO A 1 332 ? 6.887 10.031 13.176 1.00 98.62 332 PRO A C 1
ATOM 2355 O O . PRO A 1 332 ? 7.205 10.685 14.170 1.00 98.62 332 PRO A O 1
ATOM 2358 N N . VAL A 1 333 ? 5.629 10.023 12.724 1.00 98.69 333 VAL A N 1
ATOM 2359 C CA . VAL A 1 333 ? 4.495 10.724 13.364 1.00 98.69 333 VAL A CA 1
ATOM 2360 C C . VAL A 1 333 ? 3.434 9.724 13.831 1.00 98.69 333 VAL A C 1
ATOM 2362 O O . VAL A 1 333 ? 3.356 8.634 13.260 1.00 98.69 333 VAL A O 1
ATOM 2365 N N . PRO A 1 334 ? 2.608 10.048 14.846 1.00 98.69 334 PRO A N 1
ATOM 2366 C CA . PRO A 1 334 ? 1.577 9.132 15.330 1.00 98.69 334 PRO A CA 1
ATOM 2367 C C . PRO A 1 334 ? 0.602 8.772 14.206 1.00 98.69 334 PRO A C 1
ATOM 2369 O O . PRO A 1 334 ? 0.122 9.641 13.479 1.00 98.69 334 PRO A O 1
ATOM 2372 N N . THR A 1 335 ? 0.321 7.483 14.042 1.00 98.44 335 THR A N 1
ATOM 2373 C CA . THR A 1 335 ? -0.425 6.977 12.875 1.00 98.44 335 THR A CA 1
ATOM 2374 C C . THR A 1 335 ? -1.944 7.108 12.992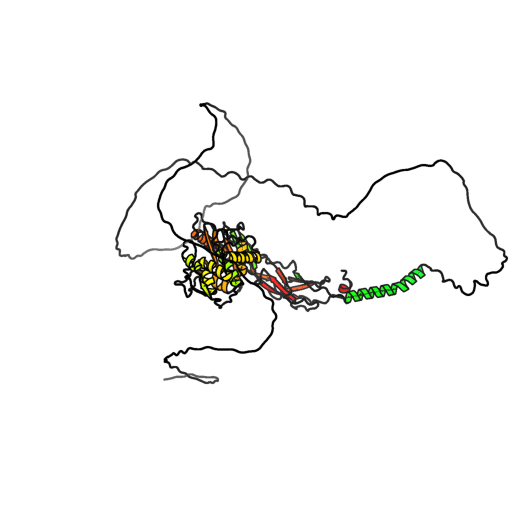 1.00 98.44 335 THR A C 1
ATOM 2376 O O . THR A 1 335 ? -2.648 7.029 11.980 1.00 98.44 335 THR A O 1
ATOM 2379 N N . ALA A 1 336 ? -2.461 7.285 14.213 1.00 98.06 336 ALA A N 1
ATOM 2380 C CA . ALA A 1 336 ? -3.872 7.087 14.530 1.00 98.06 336 ALA A CA 1
ATOM 2381 C C . ALA A 1 336 ? -4.382 5.730 13.982 1.00 98.06 336 ALA A C 1
ATOM 2383 O O . ALA A 1 336 ? -3.632 4.776 13.781 1.00 98.06 336 ALA A O 1
ATOM 2384 N N . SER A 1 337 ? -5.673 5.636 13.657 1.00 98.44 337 SER A N 1
ATOM 2385 C CA . SER A 1 337 ? -6.284 4.390 13.166 1.00 98.44 337 SER A CA 1
ATOM 2386 C C . SER A 1 337 ? -5.755 3.843 11.826 1.00 98.44 337 SER A C 1
ATOM 2388 O O . SER A 1 337 ? -6.256 2.808 11.388 1.00 98.44 337 SER A O 1
ATOM 2390 N N . VAL A 1 338 ? -4.750 4.461 11.190 1.00 98.69 338 VAL A N 1
ATOM 2391 C CA . VAL A 1 338 ? -4.048 3.872 10.034 1.00 98.69 338 VAL A CA 1
ATOM 2392 C C . VAL A 1 338 ? -3.285 2.599 10.437 1.00 98.69 338 VAL A C 1
ATOM 2394 O O . VAL A 1 338 ? -3.236 1.660 9.647 1.00 98.69 338 VAL A O 1
ATOM 2397 N N . ALA A 1 339 ? -2.803 2.485 11.684 1.00 98.81 339 ALA A N 1
ATOM 2398 C CA . ALA A 1 339 ? -2.127 1.274 12.171 1.00 98.81 339 ALA A CA 1
ATOM 2399 C C . ALA A 1 339 ? -2.963 -0.012 12.052 1.00 98.81 339 ALA A C 1
ATOM 2401 O O . ALA A 1 339 ? -2.400 -1.092 11.882 1.00 98.81 339 ALA A O 1
ATOM 2402 N N . LYS A 1 340 ? -4.301 0.094 12.050 1.00 98.88 340 LYS A N 1
ATOM 2403 C CA . LYS A 1 340 ? -5.212 -1.048 11.854 1.00 98.88 340 LYS A CA 1
ATOM 2404 C C . LYS A 1 340 ? -5.014 -1.762 10.516 1.00 98.88 340 LYS A C 1
ATOM 2406 O O . LYS A 1 340 ? -5.380 -2.924 10.399 1.00 98.88 340 LYS A O 1
ATOM 2411 N N . VAL A 1 341 ? -4.401 -1.105 9.528 1.00 98.94 341 VAL A N 1
ATOM 2412 C CA . VAL A 1 341 ? -3.991 -1.748 8.274 1.00 98.94 341 VAL A CA 1
ATOM 2413 C C . VAL A 1 341 ? -2.893 -2.790 8.518 1.00 98.94 341 VAL A C 1
ATOM 2415 O O . VAL A 1 341 ? -2.924 -3.848 7.897 1.00 98.94 341 VAL A O 1
ATOM 2418 N N . MET A 1 342 ? -1.960 -2.540 9.445 1.00 98.94 342 MET A N 1
ATOM 2419 C CA . MET A 1 342 ? -0.939 -3.525 9.816 1.00 98.94 342 MET A CA 1
ATOM 2420 C C . MET A 1 342 ? -1.579 -4.686 10.574 1.00 98.94 342 MET A C 1
ATOM 2422 O O . MET A 1 342 ? -1.308 -5.834 10.255 1.00 98.94 342 MET A O 1
ATOM 2426 N N . THR A 1 343 ? -2.500 -4.399 11.496 1.00 98.94 343 THR A N 1
ATOM 2427 C CA . THR A 1 343 ? -3.292 -5.419 12.202 1.00 98.94 343 THR A CA 1
ATOM 2428 C C . THR A 1 343 ? -4.055 -6.310 11.222 1.00 98.94 343 THR A C 1
ATOM 2430 O O . THR A 1 343 ? -3.941 -7.528 11.288 1.00 98.94 343 THR A O 1
ATOM 2433 N N . ALA A 1 344 ? -4.744 -5.723 10.240 1.00 98.88 344 ALA A N 1
ATOM 2434 C CA . ALA A 1 344 ? -5.400 -6.468 9.168 1.00 98.88 344 ALA A CA 1
ATOM 2435 C C . ALA A 1 344 ? -4.414 -7.299 8.325 1.00 98.88 344 ALA A C 1
ATOM 2437 O O . ALA A 1 344 ? -4.728 -8.429 7.964 1.00 98.88 344 ALA A O 1
ATOM 2438 N N . TYR A 1 345 ? -3.229 -6.762 8.014 1.00 98.88 345 TYR A N 1
ATOM 2439 C CA . TYR A 1 345 ? -2.215 -7.450 7.211 1.00 98.88 345 TYR A CA 1
ATOM 2440 C C . TYR A 1 345 ? -1.537 -8.613 7.955 1.00 98.88 345 TYR A C 1
ATOM 2442 O O . TYR A 1 345 ? -1.314 -9.652 7.343 1.00 98.88 345 TYR A O 1
ATOM 2450 N N . VAL A 1 346 ? -1.254 -8.478 9.257 1.00 98.88 346 VAL A N 1
ATOM 2451 C CA . VAL A 1 346 ? -0.755 -9.577 10.109 1.00 98.88 346 VAL A CA 1
ATOM 2452 C C . VAL A 1 346 ? -1.806 -10.687 10.183 1.00 98.88 346 VAL A C 1
ATOM 2454 O O . VAL A 1 346 ? -1.517 -11.816 9.794 1.00 98.88 346 VAL A O 1
ATOM 2457 N N . ILE A 1 347 ? -3.050 -10.347 10.541 1.00 98.69 347 ILE A N 1
ATOM 2458 C CA . ILE A 1 347 ? -4.158 -11.309 10.645 1.00 98.69 347 ILE A CA 1
ATOM 2459 C C . ILE A 1 347 ? -4.397 -12.046 9.316 1.00 98.69 347 ILE A C 1
ATOM 2461 O O . ILE A 1 347 ? -4.530 -13.262 9.310 1.00 98.69 347 ILE A O 1
ATOM 2465 N N . LEU A 1 348 ? -4.400 -11.349 8.173 1.00 98.56 348 LEU A N 1
ATOM 2466 C CA . LEU A 1 348 ? -4.581 -11.972 6.850 1.00 98.56 348 LEU A CA 1
ATOM 2467 C C . LEU A 1 348 ? -3.351 -12.745 6.336 1.00 98.56 348 LEU A C 1
ATOM 2469 O O . LEU A 1 348 ? -3.448 -13.414 5.305 1.00 98.56 348 LEU A O 1
ATOM 2473 N N . LYS A 1 349 ? -2.202 -12.637 7.013 1.00 98.06 349 LYS A N 1
ATOM 2474 C CA . LYS A 1 349 ? -0.964 -13.361 6.698 1.00 98.06 349 LYS A CA 1
ATOM 2475 C C . LYS A 1 349 ? -0.805 -14.619 7.550 1.00 98.06 349 LYS A C 1
ATOM 2477 O O . LYS A 1 349 ? -0.348 -15.629 7.023 1.00 98.06 349 LYS A O 1
ATOM 2482 N N . GLU A 1 350 ? -1.168 -14.559 8.830 1.00 97.88 350 GLU A N 1
ATOM 2483 C CA . GLU A 1 350 ? -1.082 -15.699 9.754 1.00 97.88 350 GLU A CA 1
ATOM 2484 C C . GLU A 1 350 ? -2.361 -16.557 9.737 1.00 97.88 350 GLU A C 1
ATOM 2486 O O . GLU A 1 350 ? -2.265 -17.777 9.837 1.00 97.88 350 GLU A O 1
ATOM 2491 N N . HIS A 1 351 ? -3.521 -15.960 9.430 1.00 97.62 351 HIS A N 1
ATOM 2492 C CA . HIS A 1 351 ? -4.786 -16.650 9.141 1.00 97.62 351 HIS A CA 1
ATOM 2493 C C . HIS A 1 351 ? -5.271 -16.310 7.707 1.00 97.62 351 HIS A C 1
ATOM 2495 O O . HIS A 1 351 ? -6.084 -15.396 7.519 1.00 97.62 351 HIS A O 1
ATOM 2501 N N . PRO A 1 352 ? -4.769 -16.986 6.651 1.00 97.38 352 PRO A N 1
ATOM 2502 C CA . PRO A 1 352 ? -5.068 -16.627 5.263 1.00 97.38 352 PRO A CA 1
ATOM 2503 C C . PRO A 1 352 ? -6.533 -16.857 4.868 1.00 97.38 352 PRO A C 1
ATOM 2505 O O . PRO A 1 352 ? -7.006 -17.991 4.815 1.00 97.38 352 PRO A O 1
ATOM 2508 N N . LEU A 1 353 ? -7.221 -15.775 4.496 1.00 96.25 353 LEU A N 1
ATOM 2509 C CA . LEU A 1 353 ? -8.629 -15.786 4.094 1.00 96.25 353 LEU A CA 1
ATOM 2510 C C . LEU A 1 353 ? -8.785 -15.511 2.589 1.00 96.25 353 LEU A C 1
ATOM 2512 O O . LEU A 1 353 ? -8.253 -14.513 2.089 1.00 96.25 353 LEU A O 1
ATOM 2516 N N . LYS A 1 354 ? -9.512 -16.368 1.854 1.00 95.06 354 LYS A N 1
ATOM 2517 C CA . LYS A 1 354 ? -9.784 -16.173 0.415 1.00 95.06 354 LYS A CA 1
ATOM 2518 C C . LYS A 1 354 ? -11.122 -15.474 0.180 1.00 95.06 354 LYS A C 1
ATOM 2520 O O . LYS A 1 354 ? -12.023 -15.459 1.013 1.00 95.06 354 LYS A O 1
ATOM 2525 N N . LYS A 1 355 ? -11.273 -14.903 -1.014 1.00 92.88 355 LYS A N 1
ATOM 2526 C CA . LYS A 1 355 ? -12.491 -14.201 -1.429 1.00 92.88 355 LYS A CA 1
ATOM 2527 C C . LYS A 1 355 ? -13.700 -15.144 -1.463 1.00 92.88 355 LYS A C 1
ATOM 2529 O O . LYS A 1 355 ? -13.729 -16.067 -2.271 1.00 92.88 355 LYS A O 1
ATOM 2534 N N . GLY A 1 356 ? -14.705 -14.853 -0.637 1.00 93.31 356 GLY A N 1
ATOM 2535 C CA . GLY A 1 356 ? -15.918 -15.667 -0.488 1.00 93.31 356 GLY A CA 1
ATOM 2536 C C . GLY A 1 356 ? -15.870 -16.665 0.674 1.00 93.31 356 GLY A C 1
ATOM 2537 O O . GLY A 1 356 ? -16.879 -17.303 0.954 1.00 93.31 356 GLY A O 1
ATOM 2538 N N . GLU A 1 357 ? -14.739 -16.776 1.373 1.00 96.25 357 GLU A N 1
ATOM 2539 C CA . GLU A 1 357 ? -14.638 -17.472 2.656 1.00 96.25 357 GLU A CA 1
ATOM 2540 C C . GLU A 1 357 ? -14.911 -16.475 3.793 1.00 96.25 357 GLU A C 1
ATOM 2542 O O . GLU A 1 357 ? -14.434 -15.342 3.750 1.00 96.25 357 GLU A O 1
ATOM 2547 N N . SER A 1 358 ? -15.646 -16.889 4.831 1.00 96.38 358 SER A N 1
ATOM 2548 C CA . SER A 1 358 ? -15.875 -16.049 6.022 1.00 96.38 358 SER A CA 1
ATOM 2549 C C . SER A 1 358 ? -14.789 -16.196 7.098 1.00 96.38 358 SER A C 1
ATOM 2551 O O . SER A 1 358 ? -14.637 -15.305 7.932 1.00 96.38 358 SER A O 1
ATOM 2553 N N . GLY A 1 359 ? -14.030 -17.296 7.067 1.00 97.31 359 GLY A N 1
ATOM 2554 C CA . GLY A 1 359 ? -12.925 -17.583 7.986 1.00 97.31 359 GLY A CA 1
ATOM 2555 C C . GLY A 1 359 ? -13.358 -18.145 9.340 1.00 97.31 359 GLY A C 1
ATOM 2556 O O . GLY A 1 359 ? -14.502 -18.563 9.524 1.00 97.31 359 GLY A O 1
ATOM 2557 N N . GLU A 1 360 ? -12.414 -18.181 10.280 1.00 97.12 360 GLU A N 1
ATOM 2558 C CA . GLU A 1 360 ? -12.608 -18.746 11.620 1.00 97.12 360 GLU A CA 1
ATOM 2559 C C . GLU A 1 360 ? -13.647 -17.977 12.456 1.00 97.12 360 GLU A C 1
ATOM 2561 O O . GLU A 1 360 ? -13.883 -16.787 12.244 1.00 97.12 360 GLU A O 1
ATOM 2566 N N . GLN A 1 361 ? -14.265 -18.660 13.426 1.00 97.94 361 GLN A N 1
ATOM 2567 C CA . GLN A 1 361 ? -15.241 -18.075 14.353 1.00 97.94 361 GLN A CA 1
ATOM 2568 C C . GLN A 1 361 ? -14.555 -17.590 15.633 1.00 97.94 361 GLN A C 1
ATOM 2570 O O . GLN A 1 361 ? -14.243 -18.375 16.531 1.00 97.94 361 GLN A O 1
ATOM 2575 N N . ILE A 1 362 ? -14.359 -16.279 15.731 1.00 98.56 362 ILE A N 1
ATOM 2576 C CA . ILE A 1 362 ? -13.653 -15.623 16.828 1.00 98.56 362 ILE A CA 1
ATOM 2577 C C . ILE A 1 362 ? -14.655 -15.353 17.955 1.00 98.56 362 ILE A C 1
ATOM 2579 O O . ILE A 1 362 ? -15.640 -14.636 17.767 1.00 98.56 362 ILE A O 1
ATOM 2583 N N . THR A 1 363 ? -14.428 -15.958 19.127 1.00 98.50 363 THR A N 1
ATOM 2584 C CA . THR A 1 363 ? -15.248 -15.725 20.331 1.00 98.50 363 THR A CA 1
ATOM 2585 C C . THR A 1 363 ? -14.706 -14.517 21.090 1.00 98.50 363 THR A C 1
ATOM 2587 O O . THR A 1 363 ? -13.501 -14.434 21.313 1.00 98.50 363 THR A O 1
ATOM 2590 N N . LEU A 1 364 ? -15.581 -13.594 21.488 1.00 98.56 364 LEU A N 1
ATOM 2591 C CA . LEU A 1 364 ? -15.183 -12.360 22.164 1.00 98.56 364 LEU A CA 1
ATOM 2592 C C . LEU A 1 364 ? -14.925 -12.555 23.662 1.00 98.56 364 LEU A C 1
ATOM 2594 O O . LEU A 1 364 ? -15.696 -13.220 24.357 1.00 98.56 364 LEU A O 1
ATOM 2598 N N . ASP A 1 365 ? -13.863 -11.922 24.155 1.00 98.19 365 ASP A N 1
ATOM 2599 C CA . ASP A 1 365 ? -13.452 -11.924 25.558 1.00 98.19 365 ASP A CA 1
ATOM 2600 C C . ASP A 1 365 ? -14.052 -10.756 26.370 1.00 98.19 365 ASP A C 1
ATOM 2602 O O . ASP A 1 365 ? -14.650 -9.818 25.834 1.00 98.19 365 ASP A O 1
ATOM 2606 N N . ALA A 1 366 ? -13.869 -10.810 27.694 1.00 98.19 366 ALA A N 1
ATOM 2607 C CA . ALA A 1 366 ? -14.371 -9.797 28.625 1.00 98.19 366 ALA A CA 1
ATOM 2608 C C . ALA A 1 366 ? -13.756 -8.401 28.409 1.00 98.19 366 ALA A C 1
ATOM 2610 O O . ALA A 1 366 ? -14.390 -7.385 28.703 1.00 98.19 366 ALA A O 1
ATOM 2611 N N . GLN A 1 367 ? -12.536 -8.325 27.869 1.00 98.06 367 GLN A N 1
ATOM 2612 C CA . GLN A 1 367 ? -11.857 -7.058 27.613 1.00 98.06 367 GLN A CA 1
ATOM 2613 C C . GLN A 1 367 ? -12.413 -6.368 26.357 1.00 98.06 367 GLN A C 1
ATOM 2615 O O . GLN A 1 367 ? -12.454 -5.142 26.315 1.00 98.06 367 GLN A O 1
ATOM 2620 N N . ALA A 1 368 ? -12.902 -7.111 25.358 1.00 97.56 368 ALA A N 1
ATOM 2621 C CA . ALA A 1 368 ? -13.590 -6.543 24.194 1.00 97.56 368 ALA A CA 1
ATOM 2622 C C . ALA A 1 368 ? -14.942 -5.891 24.556 1.00 97.56 368 ALA A C 1
ATOM 2624 O O . ALA A 1 368 ? -15.297 -4.849 23.989 1.00 97.56 368 ALA A O 1
ATOM 2625 N N . GLU A 1 369 ? -15.669 -6.450 25.529 1.00 97.69 369 GLU A N 1
ATOM 2626 C CA . GLU A 1 369 ? -16.867 -5.822 26.103 1.00 97.69 369 GLU A CA 1
ATOM 2627 C C . GLU A 1 369 ? -16.505 -4.607 26.969 1.00 97.69 369 GLU A C 1
ATOM 2629 O O . GLU A 1 369 ? -17.029 -3.519 26.730 1.00 97.69 369 GLU A O 1
ATOM 2634 N N . ALA A 1 370 ? -15.545 -4.732 27.894 1.00 97.44 370 ALA A N 1
ATOM 2635 C CA . ALA A 1 370 ? -15.085 -3.610 28.721 1.00 97.44 370 ALA A CA 1
ATOM 2636 C C . ALA A 1 370 ? -14.581 -2.421 27.875 1.00 97.44 370 ALA A C 1
ATOM 2638 O O . ALA A 1 370 ? -14.900 -1.262 28.147 1.00 97.44 370 ALA A O 1
ATOM 2639 N N . ASP A 1 371 ? -13.856 -2.700 26.791 1.00 96.62 371 ASP A N 1
ATOM 2640 C CA . ASP A 1 371 ? -13.404 -1.693 25.833 1.00 96.62 371 ASP A CA 1
ATOM 2641 C C . ASP A 1 371 ? -14.556 -1.011 25.072 1.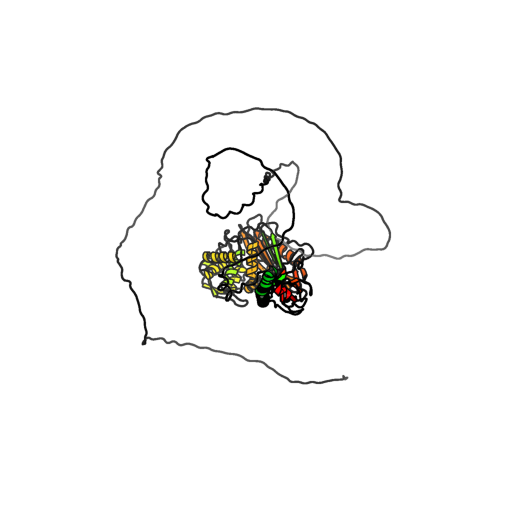00 96.62 371 ASP A C 1
ATOM 2643 O O . ASP A 1 371 ? -14.430 0.146 24.673 1.00 96.62 371 ASP A O 1
ATOM 2647 N N . SER A 1 372 ? -15.701 -1.678 24.892 1.00 95.19 372 SER A N 1
ATOM 2648 C CA . SER A 1 372 ? -16.878 -1.092 24.227 1.00 95.19 372 SER A CA 1
ATOM 2649 C C . SER A 1 372 ? -17.457 0.108 25.000 1.00 95.19 372 SER A C 1
ATOM 2651 O O . SER A 1 372 ? -18.170 0.939 24.424 1.00 95.19 372 SER A O 1
ATOM 2653 N N . ALA A 1 373 ? -17.114 0.251 26.287 1.00 92.62 373 ALA A N 1
ATOM 2654 C CA . ALA A 1 373 ? -17.518 1.371 27.134 1.00 92.62 373 ALA A CA 1
ATOM 2655 C C . ALA A 1 373 ? -16.611 2.621 27.027 1.00 92.62 373 ALA A C 1
ATOM 2657 O O . ALA A 1 373 ? -17.049 3.707 27.419 1.00 92.62 373 ALA A O 1
ATOM 2658 N N . LYS A 1 374 ? -15.381 2.510 26.493 1.00 92.44 374 LYS A N 1
ATOM 2659 C CA . LYS A 1 374 ? -14.394 3.611 26.416 1.00 92.44 374 LYS A CA 1
ATOM 2660 C C . LYS A 1 374 ? -14.882 4.734 25.496 1.00 92.44 374 LYS A C 1
ATOM 2662 O O . LYS A 1 374 ? -15.045 4.536 24.298 1.00 92.44 374 LYS A O 1
ATOM 2667 N N . LYS A 1 375 ? -15.193 5.915 26.042 1.00 87.56 375 LYS A N 1
ATOM 2668 C CA . LYS A 1 375 ? -15.978 6.943 25.321 1.00 87.56 375 LYS A CA 1
ATOM 2669 C C . LYS A 1 375 ? -15.176 7.757 24.304 1.00 87.56 375 LYS A C 1
ATOM 2671 O O . LYS A 1 375 ? -15.763 8.236 23.336 1.00 87.56 375 LYS A O 1
ATOM 2676 N N . ASP A 1 376 ? -13.880 7.879 24.539 1.00 87.62 376 ASP A N 1
ATOM 2677 C CA . ASP A 1 376 ? -12.874 8.696 23.858 1.00 87.62 376 ASP A CA 1
ATOM 2678 C C . ASP A 1 376 ? -12.311 8.079 22.563 1.00 87.62 376 ASP A C 1
ATOM 2680 O O . ASP A 1 376 ? -11.612 8.757 21.811 1.00 87.62 376 ASP A O 1
ATOM 2684 N N . GLU A 1 377 ? -12.655 6.825 22.253 1.00 92.56 377 GLU A N 1
ATOM 2685 C CA . GLU A 1 377 ? -12.155 6.105 21.077 1.00 92.56 377 GLU A CA 1
ATOM 2686 C C . GLU A 1 377 ? -13.252 5.502 20.175 1.00 92.56 377 GLU A C 1
ATOM 2688 O O . GLU A 1 377 ? -14.398 5.281 20.579 1.00 92.56 377 GLU A O 1
ATOM 2693 N N . SER A 1 378 ? -12.878 5.208 18.922 1.00 94.50 378 SER A N 1
ATOM 2694 C CA . SER A 1 378 ? -13.718 4.475 17.961 1.00 94.50 378 SER A CA 1
ATOM 2695 C C . SER A 1 378 ? -13.846 3.007 18.369 1.00 94.50 378 SER A C 1
ATOM 2697 O O . SER A 1 378 ? -12.845 2.342 18.627 1.00 94.50 378 SER A O 1
ATOM 2699 N N . ARG A 1 379 ? -15.072 2.481 18.410 1.00 95.56 379 ARG A N 1
ATOM 2700 C CA . ARG A 1 379 ? -15.388 1.137 18.922 1.00 95.56 379 ARG A CA 1
ATOM 2701 C C . ARG A 1 379 ? -16.691 0.612 18.328 1.00 95.56 379 ARG A C 1
ATOM 2703 O O . ARG A 1 379 ? -17.528 1.395 17.881 1.00 95.56 379 ARG A O 1
ATOM 2710 N N . VAL A 1 380 ? -16.870 -0.702 18.367 1.00 96.81 380 VAL A N 1
ATOM 2711 C CA . VAL A 1 380 ? -18.140 -1.374 18.045 1.00 96.81 380 VAL A CA 1
ATOM 2712 C C . VAL A 1 380 ? -18.802 -1.814 19.359 1.00 96.81 380 VAL A C 1
ATOM 2714 O O . VAL A 1 380 ? -18.067 -2.204 20.262 1.00 96.81 380 VAL A O 1
ATOM 2717 N N . PRO A 1 381 ? -20.138 -1.747 19.528 1.00 95.75 381 PRO A N 1
ATOM 2718 C CA . PRO A 1 381 ? -20.799 -2.295 20.714 1.00 95.75 381 PRO A CA 1
ATOM 2719 C C . PRO A 1 381 ? -20.741 -3.829 20.691 1.00 95.75 381 PRO A C 1
ATOM 2721 O O . PRO A 1 381 ? -21.481 -4.463 19.942 1.00 95.75 381 PRO A O 1
ATOM 2724 N N . LEU A 1 382 ? -19.848 -4.408 21.494 1.00 96.81 382 LEU A N 1
ATOM 2725 C CA . LEU A 1 382 ? -19.594 -5.848 21.572 1.00 96.81 382 LEU A CA 1
ATOM 2726 C C . LEU A 1 382 ? -19.861 -6.386 22.984 1.00 96.81 382 LEU A C 1
ATOM 2728 O O . LEU A 1 382 ? -19.705 -5.656 23.962 1.00 96.81 382 LEU A O 1
ATOM 2732 N N . LYS A 1 383 ? -20.237 -7.665 23.078 1.00 97.31 383 LYS A N 1
ATOM 2733 C CA . LYS A 1 383 ? -20.490 -8.394 24.332 1.00 97.31 383 LYS A CA 1
ATOM 2734 C C . LYS A 1 383 ? -19.669 -9.684 24.393 1.00 97.31 383 LYS A C 1
ATOM 2736 O O . LYS A 1 383 ? -19.414 -10.321 23.368 1.00 97.31 383 LYS A O 1
ATOM 2741 N N . THR A 1 384 ? -19.285 -10.082 25.599 1.00 98.19 384 THR A N 1
ATOM 2742 C CA . THR A 1 384 ? -18.502 -11.291 25.882 1.00 98.19 384 THR A CA 1
ATOM 2743 C C . THR A 1 384 ? -19.237 -12.540 25.389 1.00 98.19 384 THR A C 1
ATOM 2745 O O . THR A 1 384 ? -20.461 -12.632 25.479 1.00 98.19 384 THR A O 1
ATOM 2748 N N . GLY A 1 385 ? -18.507 -13.517 24.848 1.00 97.81 385 GLY A N 1
ATOM 2749 C CA . GLY A 1 385 ? -19.076 -14.780 24.368 1.00 97.81 385 GLY A CA 1
ATOM 2750 C C . GLY A 1 385 ? -19.832 -14.698 23.034 1.00 97.81 385 GLY A C 1
ATOM 2751 O O . GLY A 1 385 ? -20.179 -15.744 22.483 1.00 97.81 385 GLY A O 1
ATOM 2752 N N . GLN A 1 386 ? -20.043 -13.503 22.463 1.00 98.19 386 GLN A N 1
ATOM 2753 C CA . GLN A 1 386 ? -20.458 -13.387 21.061 1.00 98.19 386 GLN A CA 1
ATOM 2754 C C . GLN A 1 386 ? -19.409 -14.029 20.142 1.00 98.19 386 GLN A C 1
ATOM 2756 O O . GLN A 1 386 ? -18.221 -14.071 20.468 1.00 98.19 386 GLN A O 1
ATOM 2761 N N . ARG A 1 387 ? -19.847 -14.513 18.976 1.00 98.31 387 ARG A N 1
ATOM 2762 C CA . ARG A 1 387 ? -18.979 -15.101 17.950 1.00 98.31 387 ARG A CA 1
ATOM 2763 C C . ARG A 1 387 ? -19.171 -14.382 16.627 1.00 98.31 387 ARG A C 1
ATOM 2765 O O . ARG A 1 387 ? -20.302 -14.267 16.163 1.00 98.31 387 ARG A O 1
ATOM 2772 N N . PHE A 1 388 ? -18.066 -13.936 16.044 1.00 98.69 388 PHE A N 1
ATOM 2773 C CA . PHE A 1 388 ? -18.027 -13.270 14.748 1.00 98.69 388 PHE A CA 1
ATOM 2774 C C . PHE A 1 388 ? -16.982 -13.937 13.861 1.00 98.69 388 PHE A C 1
ATOM 2776 O O . PHE A 1 388 ? -15.920 -14.345 14.337 1.00 98.69 388 PHE A O 1
ATOM 2783 N N . THR A 1 389 ? -17.263 -14.022 12.565 1.00 98.62 389 THR A N 1
ATOM 2784 C CA . THR A 1 389 ? -16.318 -14.607 11.613 1.00 98.62 389 THR A CA 1
ATOM 2785 C C . THR A 1 389 ? -15.112 -13.688 11.413 1.00 98.62 389 THR A C 1
ATOM 2787 O O . THR A 1 389 ? -15.197 -12.473 11.612 1.00 98.62 389 THR A O 1
ATOM 2790 N N . GLN A 1 390 ? -13.984 -14.238 10.971 1.00 98.38 390 GLN A N 1
ATOM 2791 C CA . GLN A 1 390 ? -12.789 -13.462 10.638 1.00 98.38 390 GLN A CA 1
ATOM 2792 C C . GLN A 1 390 ? -13.088 -12.329 9.631 1.00 98.38 390 GLN A C 1
ATOM 2794 O O . GLN A 1 390 ? -12.591 -11.214 9.799 1.00 98.38 390 GLN A O 1
ATOM 2799 N N . GLU A 1 391 ? -13.951 -12.564 8.633 1.00 98.44 391 GLU A N 1
ATOM 2800 C CA . GLU A 1 391 ? -14.415 -11.519 7.708 1.00 98.44 391 GLU A CA 1
ATOM 2801 C C . GLU A 1 391 ? -15.188 -10.408 8.441 1.00 98.44 391 GLU A C 1
ATOM 2803 O O . GLU A 1 391 ? -14.925 -9.226 8.222 1.00 98.44 391 GLU A O 1
ATOM 2808 N N . GLN A 1 392 ? -16.105 -10.759 9.348 1.00 98.69 392 GLN A N 1
ATOM 2809 C CA . GLN A 1 392 ? -16.871 -9.787 10.139 1.00 98.69 392 GLN A CA 1
ATOM 2810 C C . GLN A 1 392 ? -15.964 -8.983 11.080 1.00 98.69 392 GLN A C 1
ATOM 2812 O O . GLN A 1 392 ? -16.117 -7.767 11.193 1.00 98.69 392 GLN A O 1
ATOM 2817 N N . MET A 1 393 ? -14.974 -9.622 11.705 1.00 98.81 393 MET A N 1
ATOM 2818 C CA . MET A 1 393 ? -13.971 -8.942 12.528 1.00 98.81 393 MET A CA 1
ATOM 2819 C C . MET A 1 393 ? -13.103 -7.991 11.690 1.00 98.81 393 MET A C 1
ATOM 2821 O O . MET A 1 393 ? -12.863 -6.859 12.108 1.00 98.81 393 MET A O 1
ATOM 2825 N N . LEU A 1 394 ? -12.716 -8.373 10.468 1.00 98.75 394 LEU A N 1
ATOM 2826 C CA . LEU A 1 394 ? -12.022 -7.486 9.528 1.00 98.75 394 LEU A CA 1
ATOM 2827 C C . LEU A 1 394 ? -12.907 -6.305 9.076 1.00 98.75 394 LEU A C 1
ATOM 2829 O O . LEU A 1 394 ? -12.431 -5.170 9.006 1.00 98.75 394 LEU A O 1
ATOM 2833 N N . GLN A 1 395 ? -14.199 -6.532 8.823 1.00 98.75 395 GLN A N 1
ATOM 2834 C CA . GLN A 1 395 ? -15.168 -5.469 8.527 1.00 98.75 395 GLN A CA 1
ATOM 2835 C C . GLN A 1 395 ? -15.293 -4.486 9.704 1.00 98.75 395 GLN A C 1
ATOM 2837 O O . GLN A 1 395 ? -15.169 -3.276 9.508 1.00 98.75 395 GLN A O 1
ATOM 2842 N N . MET A 1 396 ? -15.447 -4.979 10.937 1.00 98.75 396 MET A N 1
ATOM 2843 C CA . MET A 1 396 ? -15.521 -4.158 12.155 1.00 98.75 396 MET A CA 1
ATOM 2844 C C . MET A 1 396 ? -14.213 -3.406 12.470 1.00 98.75 396 MET A C 1
ATOM 2846 O O . MET A 1 396 ? -14.248 -2.277 12.969 1.00 98.75 396 MET A O 1
ATOM 2850 N N . LEU A 1 397 ? -13.056 -3.983 12.133 1.00 98.81 397 LEU A N 1
ATOM 2851 C CA . LEU A 1 397 ? -11.745 -3.341 12.250 1.00 98.81 397 LEU A CA 1
ATOM 2852 C C . LEU A 1 397 ? -11.602 -2.160 11.275 1.00 98.81 397 LEU A C 1
ATOM 2854 O O . LEU A 1 397 ? -11.123 -1.086 11.649 1.00 98.81 397 LEU A O 1
ATOM 2858 N N . MET A 1 398 ? -12.008 -2.356 10.017 1.00 98.81 398 MET A N 1
ATOM 2859 C CA . MET A 1 398 ? -11.686 -1.435 8.924 1.00 98.81 398 MET A CA 1
ATOM 2860 C C . MET A 1 398 ? -12.747 -0.355 8.683 1.00 98.81 398 MET A C 1
ATOM 2862 O O . MET A 1 398 ? -12.372 0.796 8.451 1.00 98.81 398 MET A O 1
ATOM 2866 N N . ILE A 1 399 ? -14.039 -0.696 8.773 1.00 98.56 399 ILE A N 1
ATOM 2867 C CA . ILE A 1 399 ? -15.165 0.179 8.400 1.00 98.56 399 ILE A CA 1
ATOM 2868 C C . ILE A 1 399 ? -15.423 1.249 9.494 1.00 98.56 399 ILE A C 1
ATOM 2870 O O . ILE A 1 399 ? -15.048 2.405 9.273 1.00 98.56 399 ILE A O 1
ATOM 2874 N N . PRO A 1 400 ? -15.945 0.917 10.699 1.00 97.81 400 PRO A N 1
ATOM 2875 C CA . PRO A 1 400 ? -16.176 1.878 11.784 1.00 97.81 400 PRO A CA 1
ATOM 2876 C C . PRO A 1 400 ? -14.908 2.165 12.604 1.00 97.81 400 PRO A C 1
ATOM 2878 O O . PRO A 1 400 ? -14.947 2.945 13.553 1.00 97.81 400 PRO A O 1
ATOM 2881 N N . SER A 1 401 ? -13.771 1.547 12.251 1.00 98.00 401 SER A N 1
ATOM 2882 C CA . SER A 1 401 ? -12.472 1.770 12.891 1.00 98.00 401 SER A CA 1
ATOM 2883 C C . SER A 1 401 ? -12.356 1.272 14.342 1.00 98.00 401 SER A C 1
ATOM 2885 O O . SER A 1 401 ? -11.700 1.929 15.151 1.00 98.00 401 SER A O 1
ATOM 2887 N N . GLY A 1 402 ? -12.964 0.131 14.690 1.00 98.25 402 GLY A N 1
ATOM 2888 C CA . GLY A 1 402 ? -13.044 -0.349 16.076 1.00 98.25 402 GLY A CA 1
ATOM 2889 C C . GLY A 1 402 ? -11.685 -0.630 16.738 1.00 98.25 402 GLY A C 1
ATOM 2890 O O . GLY A 1 402 ? -10.939 -1.508 16.305 1.00 98.25 402 GLY A O 1
ATOM 2891 N N . ASN A 1 403 ? -11.367 0.088 17.819 1.00 98.56 403 ASN A N 1
ATOM 2892 C CA . ASN A 1 403 ? -10.174 -0.139 18.640 1.00 98.56 403 ASN A CA 1
ATOM 2893 C C . ASN A 1 403 ? -10.293 -1.428 19.464 1.00 98.56 403 ASN A C 1
ATOM 2895 O O . ASN A 1 403 ? -9.351 -2.216 19.502 1.00 98.56 403 ASN A O 1
ATOM 2899 N N . ASN A 1 404 ? -11.467 -1.682 20.051 1.00 98.44 404 ASN A N 1
ATOM 2900 C CA . ASN A 1 404 ? -11.764 -2.919 20.776 1.00 98.44 404 ASN A CA 1
ATOM 2901 C C . ASN A 1 404 ? -11.631 -4.168 19.887 1.00 98.44 404 ASN A C 1
ATOM 2903 O O . ASN A 1 404 ? -11.095 -5.180 20.323 1.00 98.44 404 ASN A O 1
ATOM 2907 N N . VAL A 1 405 ? -12.023 -4.062 18.614 1.00 98.75 405 VAL A N 1
ATOM 2908 C CA . VAL A 1 405 ? -11.852 -5.116 17.598 1.00 98.75 405 VAL A CA 1
ATOM 2909 C C . VAL A 1 405 ? -10.370 -5.370 17.303 1.00 98.75 405 VAL A C 1
ATOM 2911 O O . VAL A 1 405 ? -9.944 -6.519 17.243 1.00 98.75 405 VAL A O 1
ATOM 2914 N N . ALA A 1 406 ? -9.568 -4.310 17.156 1.00 98.88 406 ALA A N 1
ATOM 2915 C CA . ALA A 1 406 ? -8.128 -4.425 16.917 1.00 98.88 406 ALA A CA 1
ATOM 2916 C C . ALA A 1 406 ? -7.399 -5.119 18.077 1.00 98.88 406 ALA A C 1
ATOM 2918 O O . ALA A 1 406 ? -6.569 -5.997 17.856 1.00 98.88 406 ALA A O 1
ATOM 2919 N N . ARG A 1 407 ? -7.753 -4.751 19.313 1.00 98.81 407 ARG A N 1
ATOM 2920 C CA . ARG A 1 407 ? -7.210 -5.352 20.536 1.00 98.81 407 ARG A CA 1
ATOM 2921 C C . ARG A 1 407 ? -7.693 -6.793 20.743 1.00 98.81 407 ARG A C 1
ATOM 2923 O O . ARG A 1 407 ? -6.896 -7.650 21.105 1.00 98.81 407 ARG A O 1
ATOM 2930 N N . GLN A 1 408 ? -8.949 -7.102 20.407 1.00 98.81 408 GLN A N 1
ATOM 2931 C CA . GLN A 1 408 ? -9.445 -8.481 20.401 1.00 98.81 408 GLN A CA 1
ATOM 2932 C C . GLN A 1 408 ? -8.688 -9.370 19.408 1.00 98.81 408 GLN A C 1
ATOM 2934 O O . GLN A 1 408 ? -8.304 -10.481 19.768 1.00 98.81 408 GLN A O 1
ATOM 2939 N N . LEU A 1 409 ? -8.485 -8.897 18.173 1.00 98.88 409 LEU A N 1
ATOM 2940 C CA . LEU A 1 409 ? -7.745 -9.637 17.147 1.00 98.88 409 LEU A CA 1
ATOM 2941 C C . LEU A 1 409 ? -6.307 -9.909 17.594 1.00 98.88 409 LEU A C 1
ATOM 2943 O O . LEU A 1 409 ? -5.844 -11.034 17.461 1.00 98.88 409 LEU A O 1
ATOM 2947 N N . ALA A 1 410 ? -5.647 -8.922 18.205 1.00 98.88 410 ALA A N 1
ATOM 2948 C CA . ALA A 1 410 ? -4.311 -9.083 18.767 1.00 98.88 410 ALA A CA 1
ATOM 2949 C C . ALA A 1 410 ? -4.232 -10.176 19.851 1.00 98.88 410 ALA A C 1
ATOM 2951 O O . ALA A 1 410 ? -3.354 -11.035 19.800 1.00 98.88 410 ALA A O 1
ATOM 2952 N N . ARG A 1 411 ? -5.181 -10.194 20.800 1.00 98.75 411 ARG A N 1
ATOM 2953 C CA . ARG A 1 411 ? -5.247 -11.235 21.844 1.00 98.75 411 ARG A CA 1
ATOM 2954 C C . ARG A 1 411 ? -5.617 -12.617 21.294 1.00 98.75 411 ARG A C 1
ATOM 2956 O O . ARG A 1 411 ? -5.159 -13.615 21.836 1.00 98.75 411 ARG A O 1
ATOM 2963 N N . TRP A 1 412 ? -6.403 -12.688 20.219 1.00 98.69 412 TRP A N 1
ATOM 2964 C CA . TRP A 1 412 ? -6.756 -13.946 19.548 1.00 98.69 412 TRP A CA 1
ATOM 2965 C C . TRP A 1 412 ? -5.571 -14.561 18.778 1.00 98.69 412 TRP A C 1
ATOM 2967 O O . TRP A 1 412 ? -5.328 -15.757 18.893 1.00 98.69 412 TRP A O 1
ATOM 2977 N N . ASP A 1 413 ? -4.810 -13.738 18.053 1.00 98.62 413 ASP A N 1
ATOM 2978 C CA . ASP A 1 413 ? -3.697 -14.143 17.175 1.00 98.62 413 ASP A CA 1
ATOM 2979 C C . ASP A 1 413 ? -2.354 -14.345 17.918 1.00 98.62 413 ASP A C 1
ATOM 2981 O O . ASP A 1 413 ? -1.526 -15.169 17.515 1.00 98.62 413 ASP A O 1
ATOM 2985 N N . ALA A 1 414 ? -2.118 -13.608 19.011 1.00 98.44 414 ALA A N 1
ATOM 2986 C CA . ALA A 1 414 ? -0.840 -13.607 19.735 1.00 98.44 414 ALA A CA 1
ATOM 2987 C C . ALA A 1 414 ? -0.957 -13.787 21.262 1.00 98.44 414 ALA A C 1
ATOM 2989 O O . ALA A 1 414 ? 0.051 -13.710 21.963 1.00 98.44 414 ALA A O 1
ATOM 2990 N N . GLY A 1 415 ? -2.159 -13.995 21.809 1.00 98.19 415 GLY A N 1
ATOM 2991 C CA . GLY A 1 415 ? -2.406 -14.123 23.254 1.00 98.19 415 GLY A CA 1
ATOM 2992 C C . GLY A 1 415 ? -2.363 -12.800 24.034 1.00 98.19 415 GLY A C 1
ATOM 2993 O O . GLY A 1 415 ? -3.118 -12.629 24.990 1.00 98.19 415 GLY A O 1
ATOM 2994 N N . SER A 1 416 ? -1.539 -11.833 23.617 1.00 98.56 416 SER A N 1
ATOM 2995 C CA . SER A 1 416 ? -1.480 -10.484 24.193 1.00 98.56 416 SER A CA 1
ATOM 2996 C C . SER A 1 416 ? -1.274 -9.398 23.134 1.00 98.56 416 SER A C 1
ATOM 2998 O O . SER A 1 416 ? -0.818 -9.647 22.017 1.00 98.56 416 SER A O 1
ATOM 3000 N N . GLU A 1 417 ? -1.609 -8.160 23.498 1.00 98.62 417 GLU A N 1
ATOM 3001 C CA . GLU A 1 417 ? -1.459 -6.998 22.615 1.00 98.62 417 GLU A CA 1
ATOM 3002 C C . GLU A 1 417 ? 0.013 -6.616 22.401 1.00 98.62 417 GLU A C 1
ATOM 3004 O O . GLU A 1 417 ? 0.377 -6.227 21.292 1.00 98.62 417 GLU A O 1
ATOM 3009 N N . ASP A 1 418 ? 0.867 -6.818 23.410 1.00 98.56 418 ASP A N 1
ATOM 3010 C CA . ASP A 1 418 ? 2.315 -6.597 23.314 1.00 98.56 418 ASP A CA 1
ATOM 3011 C C . ASP A 1 418 ? 2.975 -7.605 22.359 1.00 98.56 418 ASP A C 1
ATOM 3013 O O . ASP A 1 418 ? 3.721 -7.217 21.459 1.00 98.56 418 ASP A O 1
ATOM 3017 N N . ALA A 1 419 ? 2.639 -8.897 22.479 1.00 98.81 419 ALA A N 1
ATOM 3018 C CA . ALA A 1 419 ? 3.138 -9.938 21.577 1.00 98.81 419 ALA A CA 1
ATOM 3019 C C . ALA A 1 419 ? 2.674 -9.700 20.127 1.00 98.81 419 ALA A C 1
ATOM 3021 O O . ALA A 1 419 ? 3.429 -9.911 19.174 1.00 98.81 419 ALA A O 1
ATOM 3022 N N . PHE A 1 420 ? 1.456 -9.184 19.941 1.00 98.88 420 PHE A N 1
ATOM 3023 C CA . PHE A 1 420 ? 0.990 -8.760 18.625 1.00 98.88 420 PHE A CA 1
ATOM 3024 C C . PHE A 1 420 ? 1.743 -7.523 18.110 1.00 98.88 420 PHE A C 1
ATOM 3026 O O . PHE A 1 420 ? 2.108 -7.475 16.936 1.00 98.88 420 PHE A O 1
ATOM 3033 N N . ALA A 1 421 ? 2.050 -6.540 18.962 1.00 98.88 421 ALA A N 1
ATOM 3034 C CA . ALA A 1 421 ? 2.881 -5.399 18.580 1.00 98.88 421 ALA A CA 1
ATOM 3035 C C . ALA A 1 421 ? 4.297 -5.845 18.156 1.00 98.88 421 ALA A C 1
ATOM 3037 O O . ALA A 1 421 ? 4.849 -5.311 17.189 1.00 98.88 421 ALA A O 1
ATOM 3038 N N . GLU A 1 422 ? 4.874 -6.879 18.778 1.00 98.81 422 GLU A N 1
ATOM 3039 C CA . GLU A 1 422 ? 6.112 -7.503 18.293 1.00 98.81 422 GLU A CA 1
ATOM 3040 C C . GLU A 1 422 ? 5.954 -8.113 16.888 1.00 98.81 422 GLU A C 1
ATOM 3042 O O . GLU A 1 422 ? 6.804 -7.854 16.024 1.00 98.81 422 GLU A O 1
ATOM 3047 N N . LYS A 1 423 ? 4.854 -8.838 16.609 1.00 98.75 423 LYS A N 1
ATOM 3048 C CA . LYS A 1 423 ? 4.525 -9.331 15.253 1.00 98.75 423 LYS A CA 1
ATOM 3049 C C . LYS A 1 423 ? 4.405 -8.179 14.246 1.00 98.75 423 LYS A C 1
ATOM 3051 O O . LYS A 1 423 ? 5.054 -8.216 13.198 1.00 98.75 423 LYS A O 1
ATOM 3056 N N . MET A 1 424 ? 3.661 -7.117 14.571 1.00 98.94 424 MET A N 1
ATOM 3057 C CA . MET A 1 424 ? 3.515 -5.919 13.727 1.00 98.94 424 MET A CA 1
ATOM 3058 C C . MET A 1 424 ? 4.873 -5.279 13.405 1.00 98.94 424 MET A C 1
ATOM 3060 O O . MET A 1 424 ? 5.149 -4.949 12.252 1.00 98.94 424 MET A O 1
ATOM 3064 N N . ASN A 1 425 ? 5.758 -5.146 14.398 1.00 98.88 425 ASN A N 1
ATOM 3065 C CA . ASN A 1 425 ? 7.105 -4.600 14.212 1.00 98.88 425 ASN A CA 1
ATOM 3066 C C . ASN A 1 425 ? 8.032 -5.543 13.424 1.00 98.88 425 ASN A C 1
ATOM 3068 O O . ASN A 1 425 ? 8.863 -5.078 12.641 1.00 98.88 425 ASN A O 1
ATOM 3072 N N . LYS A 1 426 ? 7.900 -6.866 13.584 1.00 98.81 426 LYS A N 1
ATOM 3073 C CA . LYS A 1 426 ? 8.599 -7.859 12.751 1.00 98.81 426 LYS A CA 1
ATOM 3074 C C . LYS A 1 426 ? 8.188 -7.720 11.286 1.00 98.81 426 LYS A C 1
ATOM 3076 O O . LYS A 1 426 ? 9.054 -7.642 10.418 1.00 98.81 426 LYS A O 1
ATOM 3081 N N . VAL A 1 427 ? 6.890 -7.592 11.021 1.00 98.81 427 VAL A N 1
ATOM 3082 C CA . VAL A 1 427 ? 6.360 -7.386 9.670 1.00 98.81 427 VAL A CA 1
ATOM 3083 C C . VAL A 1 427 ? 6.740 -6.016 9.095 1.00 98.81 427 VAL A C 1
ATOM 3085 O O . VAL A 1 427 ? 7.082 -5.939 7.917 1.00 98.81 427 VAL A O 1
ATOM 3088 N N . ALA A 1 428 ? 6.791 -4.956 9.906 1.00 98.81 428 ALA A N 1
ATOM 3089 C CA . ALA A 1 428 ? 7.317 -3.656 9.482 1.00 98.81 428 ALA A CA 1
ATOM 3090 C C . ALA A 1 428 ? 8.760 -3.783 8.950 1.00 98.81 428 ALA A C 1
ATOM 3092 O O . ALA A 1 428 ? 9.060 -3.330 7.843 1.00 98.81 428 ALA A O 1
ATOM 3093 N N . ARG A 1 429 ? 9.634 -4.495 9.678 1.00 98.69 429 ARG A N 1
ATOM 3094 C CA . ARG A 1 429 ? 11.013 -4.776 9.238 1.00 98.69 429 ARG A CA 1
ATOM 3095 C C . ARG A 1 429 ? 11.063 -5.605 7.948 1.00 98.69 429 ARG A C 1
ATOM 3097 O O . ARG A 1 429 ? 11.845 -5.272 7.063 1.00 98.69 429 ARG A O 1
ATOM 3104 N N . GLU A 1 430 ? 10.218 -6.630 7.811 1.00 98.56 430 GLU A N 1
ATOM 3105 C CA . GLU A 1 430 ? 10.109 -7.447 6.585 1.00 98.56 430 GLU A CA 1
ATOM 3106 C C . GLU A 1 430 ? 9.667 -6.628 5.359 1.00 98.56 430 GLU A C 1
ATOM 3108 O O . GLU A 1 430 ? 10.180 -6.836 4.262 1.00 98.56 430 GLU A O 1
ATOM 3113 N N . LEU A 1 431 ? 8.767 -5.655 5.542 1.00 98.50 431 LEU A N 1
ATOM 3114 C CA . LEU A 1 431 ? 8.333 -4.716 4.499 1.00 98.50 431 LEU A CA 1
ATOM 3115 C C . LEU A 1 431 ? 9.327 -3.561 4.260 1.00 98.50 431 LEU A C 1
ATOM 3117 O O . LEU A 1 431 ? 9.053 -2.657 3.468 1.00 98.50 431 LEU A O 1
ATOM 3121 N N . GLY A 1 432 ? 10.477 -3.548 4.943 1.00 98.56 432 GLY A N 1
ATOM 3122 C CA . GLY A 1 432 ? 11.467 -2.475 4.841 1.00 98.56 432 GLY A CA 1
ATOM 3123 C C . GLY A 1 432 ? 10.963 -1.124 5.362 1.00 98.56 432 GLY A C 1
ATOM 3124 O O . GLY A 1 432 ? 11.423 -0.078 4.890 1.00 98.56 432 GLY A O 1
ATOM 3125 N N . MET A 1 433 ? 10.006 -1.135 6.294 1.00 98.75 433 MET A N 1
ATOM 3126 C CA . MET A 1 433 ? 9.494 0.038 7.001 1.00 98.75 433 MET A CA 1
ATOM 3127 C C . MET A 1 433 ? 10.446 0.356 8.162 1.00 98.75 433 MET A C 1
ATOM 3129 O O . MET A 1 433 ? 10.394 -0.281 9.213 1.00 98.75 433 MET A O 1
ATOM 3133 N N . LYS A 1 434 ? 11.398 1.264 7.921 1.00 97.88 434 LYS A N 1
ATOM 3134 C CA . LYS A 1 434 ? 12.526 1.544 8.831 1.00 97.88 434 LYS A CA 1
ATOM 3135 C C . LYS A 1 434 ? 12.208 2.614 9.870 1.00 97.88 434 LYS A C 1
ATOM 3137 O O . LYS A 1 434 ? 12.819 2.630 10.932 1.00 97.88 434 LYS A O 1
ATOM 3142 N N . ASP A 1 435 ? 11.250 3.473 9.557 1.00 98.56 435 ASP A N 1
ATOM 3143 C CA . ASP A 1 435 ? 10.914 4.694 10.281 1.00 98.56 435 ASP A CA 1
ATOM 3144 C C . ASP A 1 435 ? 9.541 4.531 10.963 1.00 98.56 435 ASP A C 1
ATOM 3146 O O . ASP A 1 435 ? 8.737 5.462 11.062 1.00 98.56 435 ASP A O 1
ATOM 3150 N N . THR A 1 436 ? 9.259 3.293 11.390 1.00 98.88 436 THR A N 1
ATOM 3151 C CA . THR A 1 436 ? 7.972 2.815 11.900 1.00 98.88 436 THR A CA 1
ATOM 3152 C C . THR A 1 436 ? 8.153 2.001 13.177 1.00 98.88 436 THR A C 1
ATOM 3154 O O . THR A 1 436 ? 8.965 1.079 13.215 1.00 98.88 436 THR A O 1
ATOM 3157 N N . VAL A 1 437 ? 7.344 2.303 14.194 1.00 98.88 437 VAL A N 1
ATOM 3158 C CA . VAL A 1 437 ? 7.226 1.534 15.438 1.00 98.88 437 VAL A CA 1
ATOM 3159 C C . VAL A 1 437 ? 5.749 1.415 15.804 1.00 98.88 437 VAL A C 1
ATOM 3161 O O . VAL A 1 437 ? 5.049 2.419 15.919 1.00 98.88 437 VAL A O 1
ATOM 3164 N N . TYR A 1 438 ? 5.284 0.187 16.013 1.00 98.88 438 TYR A N 1
ATOM 3165 C CA . TYR A 1 438 ? 3.960 -0.111 16.553 1.00 98.88 438 TYR A CA 1
ATOM 3166 C C . TYR A 1 438 ? 4.055 -0.380 18.057 1.00 98.88 438 TYR A C 1
ATOM 3168 O O . TYR A 1 438 ? 4.891 -1.175 18.479 1.00 98.88 438 TYR A O 1
ATOM 3176 N N . THR A 1 439 ? 3.209 0.264 18.861 1.00 98.81 439 THR A N 1
ATOM 3177 C CA . THR A 1 439 ? 3.096 0.009 20.311 1.00 98.81 439 THR A CA 1
ATOM 3178 C C . THR A 1 439 ? 1.683 -0.385 20.738 1.00 98.81 439 THR A C 1
ATOM 3180 O O . THR A 1 439 ? 1.483 -0.761 21.885 1.00 98.81 439 THR A O 1
ATOM 3183 N N . ASP A 1 440 ? 0.707 -0.337 19.826 1.00 98.69 440 ASP A N 1
ATOM 3184 C CA . ASP A 1 440 ? -0.637 -0.873 20.026 1.00 98.69 440 ASP A CA 1
ATOM 3185 C C . ASP A 1 440 ? -1.273 -1.311 18.686 1.00 98.69 440 ASP A C 1
ATOM 3187 O O . ASP A 1 440 ? -0.998 -0.701 17.645 1.00 98.69 440 ASP A O 1
ATOM 3191 N N . PRO A 1 441 ? -2.170 -2.318 18.674 1.00 98.69 441 PRO A N 1
ATOM 3192 C CA . PRO A 1 441 ? -2.790 -2.832 17.446 1.00 98.69 441 PRO A CA 1
ATOM 3193 C C . PRO A 1 441 ? -3.819 -1.881 16.817 1.00 98.69 441 PRO A C 1
ATOM 3195 O O . PRO A 1 441 ? -4.339 -2.148 15.731 1.00 98.69 441 PRO A O 1
ATOM 3198 N N . SER A 1 442 ? -4.168 -0.777 17.480 1.00 98.31 442 SER A N 1
ATOM 3199 C CA . SER A 1 442 ? -5.191 0.161 17.018 1.00 98.31 442 SER A CA 1
ATOM 3200 C C . SER A 1 442 ? -4.618 1.483 16.487 1.00 98.31 442 SER A C 1
ATOM 3202 O O . SER A 1 442 ? -5.325 2.176 15.747 1.00 98.31 442 SER A O 1
ATOM 3204 N N . GLY A 1 443 ? -3.366 1.811 16.821 1.00 97.81 443 GLY A N 1
ATOM 3205 C CA . GLY A 1 443 ? -2.723 3.106 16.591 1.00 97.81 443 GLY A CA 1
ATOM 3206 C C . GLY A 1 443 ? -3.283 4.234 17.457 1.00 97.81 443 GLY A C 1
ATOM 3207 O O . GLY A 1 443 ? -3.252 5.392 17.048 1.00 97.81 443 GLY A O 1
ATOM 3208 N N . PHE A 1 444 ? -3.869 3.911 18.610 1.00 96.94 444 PHE A N 1
ATOM 3209 C CA . PHE A 1 444 ? -4.420 4.903 19.535 1.00 96.94 444 PHE A CA 1
ATOM 3210 C C . PHE A 1 444 ? -3.330 5.568 20.382 1.00 96.94 444 PHE A C 1
ATOM 3212 O O . PHE A 1 444 ? -3.436 6.758 20.681 1.00 96.94 444 PHE A O 1
ATOM 3219 N N . LEU A 1 445 ? -2.271 4.831 20.736 1.00 97.50 445 LEU A N 1
ATOM 3220 C CA . LEU A 1 445 ? -1.162 5.382 21.505 1.00 97.50 445 LEU A CA 1
ATOM 3221 C C . LEU A 1 445 ? -0.322 6.311 20.628 1.00 97.50 445 LEU A C 1
ATOM 3223 O O . LEU A 1 445 ? -0.003 5.988 19.483 1.00 97.50 445 LEU A O 1
ATOM 3227 N N . GLU A 1 446 ? 0.112 7.446 21.186 1.00 97.56 446 GLU A N 1
ATOM 3228 C CA . GLU A 1 446 ? 0.995 8.360 20.454 1.00 97.56 446 GLU A CA 1
ATOM 3229 C C . GLU A 1 446 ? 2.293 7.657 20.014 1.00 97.56 446 GLU A C 1
ATOM 3231 O O . GLU A 1 446 ? 2.826 7.955 18.949 1.00 97.56 446 GLU A O 1
ATOM 3236 N N . SER A 1 447 ? 2.787 6.701 20.804 1.00 98.50 447 SER A N 1
ATOM 3237 C CA . SER A 1 447 ? 4.002 5.936 20.514 1.00 98.50 447 SER A CA 1
ATOM 3238 C C . SER A 1 447 ? 3.910 5.027 19.276 1.00 98.50 447 SER A C 1
ATOM 3240 O O . SER A 1 447 ? 4.962 4.663 18.752 1.00 98.50 447 SER A O 1
ATOM 3242 N N . THR A 1 448 ? 2.715 4.752 18.736 1.00 98.69 448 THR A N 1
ATOM 3243 C CA . THR A 1 448 ? 2.535 4.034 17.461 1.00 98.69 448 THR A CA 1
ATOM 3244 C C . THR A 1 448 ? 2.768 4.990 16.274 1.00 98.69 448 THR A C 1
ATOM 3246 O O . THR A 1 448 ? 1.829 5.595 15.735 1.00 98.69 448 THR A O 1
ATOM 3249 N N . LYS A 1 449 ? 4.041 5.158 15.875 1.00 98.88 449 LYS A N 1
ATOM 3250 C CA . LYS A 1 449 ? 4.526 6.166 14.905 1.00 98.88 449 LYS A CA 1
ATOM 3251 C C . LYS A 1 449 ? 5.020 5.553 13.584 1.00 98.88 449 LYS A C 1
ATOM 3253 O O . LYS A 1 449 ? 5.549 4.448 13.564 1.00 98.88 449 LYS A O 1
ATOM 3258 N N . SER A 1 450 ? 4.866 6.276 12.472 1.00 98.81 450 SER A N 1
ATOM 3259 C CA . SER A 1 450 ? 5.339 5.875 11.132 1.00 98.81 450 SER A CA 1
ATOM 3260 C C . SER A 1 450 ? 5.480 7.074 10.185 1.00 98.81 450 SER A C 1
ATOM 3262 O O . SER A 1 450 ? 4.938 8.143 10.469 1.00 98.81 450 SER A O 1
ATOM 3264 N N . THR A 1 451 ? 6.153 6.883 9.046 1.00 98.88 451 THR A N 1
ATOM 3265 C CA . THR A 1 451 ? 6.161 7.812 7.901 1.00 98.88 451 THR A CA 1
ATOM 3266 C C . THR A 1 451 ? 5.079 7.461 6.876 1.00 98.88 451 THR A C 1
ATOM 3268 O O . THR A 1 451 ? 4.651 6.309 6.760 1.00 98.88 451 THR A O 1
ATOM 3271 N N . ALA A 1 452 ? 4.672 8.430 6.052 1.00 98.81 452 ALA A N 1
ATOM 3272 C CA . ALA A 1 452 ? 3.777 8.174 4.922 1.00 98.81 452 ALA A CA 1
ATOM 3273 C C . ALA A 1 452 ? 4.433 7.256 3.872 1.00 98.81 452 ALA A C 1
ATOM 3275 O O . ALA A 1 452 ? 3.766 6.380 3.318 1.00 98.81 452 ALA A O 1
ATOM 3276 N N . ALA A 1 453 ? 5.742 7.409 3.635 1.00 98.75 453 ALA A N 1
ATOM 3277 C CA . ALA A 1 453 ? 6.519 6.534 2.758 1.00 98.75 453 ALA A CA 1
ATOM 3278 C C . ALA A 1 453 ? 6.558 5.067 3.231 1.00 98.75 453 ALA A C 1
ATOM 3280 O O . ALA A 1 453 ? 6.514 4.163 2.396 1.00 98.75 453 ALA A O 1
ATOM 3281 N N . ASP A 1 454 ? 6.604 4.808 4.541 1.00 98.88 454 ASP A N 1
ATOM 3282 C CA . ASP A 1 454 ? 6.524 3.452 5.094 1.00 98.88 454 ASP A CA 1
ATOM 3283 C C . ASP A 1 454 ? 5.109 2.882 5.006 1.00 98.88 454 ASP A C 1
ATOM 3285 O O . ASP A 1 454 ? 4.924 1.772 4.504 1.00 98.88 454 ASP A O 1
ATOM 3289 N N . GLN A 1 455 ? 4.093 3.646 5.420 1.00 98.88 455 GLN A N 1
ATOM 3290 C CA . GLN A 1 455 ? 2.698 3.215 5.299 1.00 98.88 455 GLN A CA 1
ATOM 3291 C C . GLN A 1 455 ? 2.301 2.923 3.838 1.00 98.88 455 GLN A C 1
ATOM 3293 O O . GLN A 1 455 ? 1.464 2.055 3.600 1.00 98.88 455 GLN A O 1
ATOM 3298 N N . LEU A 1 456 ? 2.926 3.565 2.843 1.00 98.81 456 LEU A N 1
ATOM 3299 C CA . LEU A 1 456 ? 2.702 3.252 1.427 1.00 98.81 456 LEU A CA 1
ATOM 3300 C C . LEU A 1 456 ? 3.215 1.854 1.026 1.00 98.81 456 LEU A C 1
ATOM 3302 O O . LEU A 1 456 ? 2.599 1.205 0.181 1.00 98.81 456 LEU A O 1
ATOM 3306 N N . LYS A 1 457 ? 4.292 1.353 1.652 1.00 98.69 457 LYS A N 1
ATOM 3307 C CA . LYS A 1 457 ? 4.793 -0.024 1.448 1.00 98.69 457 LYS A CA 1
ATOM 3308 C C . LYS A 1 457 ? 3.784 -1.040 1.984 1.00 98.69 457 LYS A C 1
ATOM 3310 O O . LYS A 1 457 ? 3.455 -2.008 1.304 1.00 98.69 457 LYS A O 1
ATOM 3315 N N . LEU A 1 458 ? 3.238 -0.771 3.172 1.00 98.88 458 LEU A N 1
ATOM 3316 C CA . LEU A 1 458 ? 2.156 -1.558 3.760 1.00 98.88 458 LEU A CA 1
ATOM 3317 C C . LEU A 1 458 ? 0.890 -1.524 2.891 1.00 98.88 458 LEU A C 1
ATOM 3319 O O . LEU A 1 458 ? 0.305 -2.576 2.649 1.00 98.88 458 LEU A O 1
ATOM 3323 N N . ALA A 1 459 ? 0.505 -0.355 2.367 1.00 98.69 459 ALA A N 1
ATOM 3324 C CA . ALA A 1 459 ? -0.623 -0.214 1.444 1.00 98.69 459 ALA A CA 1
ATOM 3325 C C . ALA A 1 459 ? -0.446 -1.083 0.183 1.00 98.69 459 ALA A C 1
ATOM 3327 O O . ALA A 1 459 ? -1.384 -1.750 -0.245 1.00 98.69 459 ALA A O 1
ATOM 3328 N N . GLU A 1 460 ? 0.757 -1.112 -0.398 1.00 97.81 460 GLU A N 1
ATOM 3329 C CA . GLU A 1 460 ? 1.074 -1.945 -1.565 1.00 97.81 460 GLU A CA 1
ATOM 3330 C C . GLU A 1 460 ? 1.113 -3.449 -1.251 1.00 97.81 460 GLU A C 1
ATOM 3332 O O . GLU A 1 460 ? 0.725 -4.258 -2.095 1.00 97.81 460 GLU A O 1
ATOM 3337 N N . ALA A 1 461 ? 1.537 -3.840 -0.048 1.00 98.00 461 ALA A N 1
ATOM 3338 C CA . ALA A 1 461 ? 1.516 -5.234 0.389 1.00 98.00 461 ALA A CA 1
ATOM 3339 C C . ALA A 1 461 ? 0.082 -5.731 0.647 1.00 98.00 461 ALA A C 1
ATOM 3341 O O . ALA A 1 461 ? -0.341 -6.742 0.088 1.00 98.00 461 ALA A O 1
ATOM 3342 N N . VAL A 1 462 ? -0.700 -4.999 1.445 1.00 98.25 462 VAL A N 1
ATOM 3343 C CA . VAL A 1 462 ? -2.044 -5.424 1.870 1.00 98.25 462 VAL A CA 1
ATOM 3344 C C . VAL A 1 462 ? -3.066 -5.403 0.727 1.00 98.25 462 VAL A C 1
ATOM 3346 O O . VAL A 1 462 ? -3.941 -6.265 0.662 1.00 98.25 462 VAL A O 1
ATOM 3349 N N . MET A 1 463 ? -2.932 -4.481 -0.234 1.00 97.75 463 MET A N 1
ATOM 3350 C CA . MET A 1 463 ? -3.840 -4.382 -1.386 1.00 97.75 463 MET A CA 1
ATOM 3351 C C . MET A 1 463 ? -3.646 -5.500 -2.424 1.00 97.75 463 MET A C 1
ATOM 3353 O O . MET A 1 463 ? -4.397 -5.560 -3.396 1.00 97.75 463 MET A O 1
ATOM 3357 N N . GLN A 1 464 ? -2.695 -6.416 -2.219 1.00 95.94 464 GLN A N 1
ATOM 3358 C CA . GLN A 1 464 ? -2.616 -7.669 -2.979 1.00 95.94 464 GLN A CA 1
ATOM 3359 C C . GLN A 1 464 ? -3.650 -8.706 -2.499 1.00 95.94 464 GLN A C 1
ATOM 3361 O O . GLN A 1 464 ? -3.961 -9.630 -3.244 1.00 95.94 464 GLN A O 1
ATOM 3366 N N . ASN A 1 465 ? -4.230 -8.547 -1.301 1.00 97.38 465 ASN A N 1
ATOM 3367 C CA . ASN A 1 465 ? -5.265 -9.441 -0.780 1.00 97.38 465 ASN A CA 1
ATOM 3368 C C . ASN A 1 465 ? -6.676 -9.026 -1.261 1.00 97.38 465 ASN A C 1
ATOM 3370 O O . ASN A 1 465 ? -7.139 -7.907 -1.023 1.00 97.38 465 ASN A O 1
ATOM 3374 N N . ASP A 1 466 ? -7.385 -9.946 -1.919 1.00 96.44 466 ASP A N 1
ATOM 3375 C CA . ASP A 1 466 ? -8.730 -9.717 -2.469 1.00 96.44 466 ASP A CA 1
ATOM 3376 C C . ASP A 1 466 ? -9.812 -9.452 -1.413 1.00 96.44 466 ASP A C 1
ATOM 3378 O O . ASP A 1 466 ? -10.703 -8.635 -1.656 1.00 96.44 466 ASP A O 1
ATOM 3382 N N . VAL A 1 467 ? -9.740 -10.102 -0.247 1.00 97.75 467 VAL A N 1
ATOM 3383 C CA . VAL A 1 467 ? -10.699 -9.903 0.855 1.00 97.75 467 VAL A CA 1
ATOM 3384 C C . VAL A 1 467 ? -10.516 -8.518 1.461 1.00 97.75 467 VAL A C 1
ATOM 3386 O O . VAL A 1 467 ? -11.489 -7.789 1.645 1.00 97.75 467 VAL A O 1
ATOM 3389 N N . PHE A 1 468 ? -9.268 -8.099 1.681 1.00 98.62 468 PHE A N 1
ATOM 3390 C CA . PHE A 1 468 ? -8.968 -6.748 2.144 1.00 98.62 468 PHE A CA 1
ATOM 3391 C C . PHE A 1 468 ? -9.510 -5.694 1.171 1.00 98.62 468 PHE A C 1
ATOM 3393 O O . PHE A 1 468 ? -10.252 -4.803 1.585 1.00 98.62 468 PHE A O 1
ATOM 3400 N N . ARG A 1 469 ? -9.231 -5.840 -0.136 1.00 97.88 469 ARG A N 1
ATOM 3401 C CA . ARG A 1 469 ? -9.771 -4.959 -1.192 1.00 97.88 469 ARG A CA 1
ATOM 3402 C C . ARG A 1 469 ? -11.302 -4.938 -1.241 1.00 97.88 469 ARG A C 1
ATOM 3404 O O . ARG A 1 469 ? -11.881 -3.901 -1.563 1.00 97.88 469 ARG A O 1
ATOM 3411 N N . GLN A 1 470 ? -11.960 -6.059 -0.943 1.00 97.31 470 GLN A N 1
ATOM 3412 C CA . GLN A 1 470 ? -13.418 -6.141 -0.838 1.00 97.31 470 GLN A CA 1
ATOM 3413 C C . GLN A 1 470 ? -13.934 -5.341 0.366 1.00 97.31 470 GLN A C 1
ATOM 3415 O O . GLN A 1 470 ? -14.817 -4.502 0.189 1.00 97.31 470 GLN A O 1
ATOM 3420 N N . VAL A 1 471 ? -13.359 -5.545 1.556 1.00 98.38 471 VAL A N 1
ATOM 3421 C CA . VAL A 1 471 ? -13.795 -4.894 2.802 1.00 98.38 471 VAL A CA 1
ATOM 3422 C C . VAL A 1 471 ? -13.542 -3.384 2.793 1.00 98.38 471 VAL A C 1
ATOM 3424 O O . VAL A 1 471 ? -14.456 -2.614 3.078 1.00 98.38 471 VAL A O 1
ATOM 3427 N N . VAL A 1 472 ? -12.341 -2.915 2.430 1.00 98.44 472 VAL A N 1
ATOM 3428 C CA . VAL A 1 472 ? -12.005 -1.478 2.555 1.00 98.44 472 VAL A CA 1
ATOM 3429 C C . VAL A 1 472 ? -12.735 -0.567 1.564 1.00 98.44 472 VAL A C 1
ATOM 3431 O O . VAL A 1 472 ? -12.730 0.654 1.727 1.00 98.44 472 VAL A O 1
ATOM 3434 N N . ARG A 1 473 ? -13.391 -1.154 0.558 1.00 97.69 473 ARG A N 1
ATOM 3435 C CA . ARG A 1 473 ? -14.238 -0.454 -0.412 1.00 97.69 473 ARG A CA 1
ATOM 3436 C C . ARG A 1 473 ? -15.702 -0.336 0.039 1.00 97.69 473 ARG A C 1
ATOM 3438 O O . ARG A 1 473 ? -16.460 0.386 -0.599 1.00 97.69 473 ARG A O 1
ATOM 3445 N N . MET A 1 474 ? -16.116 -1.014 1.114 1.00 97.94 474 MET A N 1
ATOM 3446 C CA . MET A 1 474 ? -17.490 -0.955 1.630 1.00 97.94 474 MET A CA 1
ATOM 3447 C C . MET A 1 474 ? -17.783 0.408 2.289 1.00 97.94 474 MET A C 1
ATOM 3449 O O . MET A 1 474 ? -17.103 0.757 3.258 1.00 97.94 474 MET A O 1
ATOM 3453 N N . PRO A 1 475 ? -18.806 1.170 1.844 1.00 97.69 475 PRO A N 1
ATOM 3454 C CA . PRO A 1 475 ? -19.257 2.383 2.539 1.00 97.69 475 PRO A CA 1
ATOM 3455 C C . PRO A 1 475 ? -19.981 2.080 3.861 1.00 97.69 475 PRO A C 1
ATOM 3457 O O . PRO A 1 475 ? -20.019 2.919 4.759 1.00 97.69 475 PRO A O 1
ATOM 3460 N N . SER A 1 476 ? -20.555 0.884 3.982 1.00 98.12 476 SER A N 1
ATOM 3461 C CA . SER A 1 476 ? -21.201 0.354 5.182 1.00 98.12 476 SER A CA 1
ATOM 3462 C C . SER A 1 476 ? -21.312 -1.172 5.095 1.00 98.12 476 SER A C 1
ATOM 3464 O O . SER A 1 476 ? -21.149 -1.749 4.018 1.00 98.12 476 SER A O 1
ATOM 3466 N N . ALA A 1 477 ? -21.596 -1.826 6.221 1.00 98.12 477 ALA A N 1
ATOM 3467 C CA . ALA A 1 477 ? -21.916 -3.251 6.289 1.00 98.12 477 ALA A CA 1
ATOM 3468 C C . ALA A 1 477 ? -22.982 -3.522 7.365 1.00 98.12 477 ALA A C 1
ATOM 3470 O O . ALA A 1 477 ? -23.082 -2.796 8.355 1.00 98.12 477 ALA A O 1
ATOM 3471 N N . THR A 1 478 ? -23.770 -4.583 7.185 1.00 98.19 478 THR A N 1
ATOM 3472 C CA . THR A 1 478 ? -24.702 -5.095 8.206 1.00 98.19 478 THR A CA 1
ATOM 3473 C C . THR A 1 478 ? -24.193 -6.453 8.663 1.00 98.19 478 THR A C 1
ATOM 3475 O O . THR A 1 478 ? -24.138 -7.382 7.863 1.00 98.19 478 THR A O 1
ATOM 3478 N N . ILE A 1 479 ? -23.798 -6.558 9.932 1.00 97.88 479 ILE A N 1
ATOM 3479 C CA . ILE A 1 479 ? -23.184 -7.764 10.495 1.00 97.88 479 ILE A CA 1
ATOM 3480 C C . ILE A 1 479 ? -24.189 -8.450 11.432 1.00 97.88 479 ILE A C 1
ATOM 3482 O O . ILE A 1 479 ? -24.597 -7.835 12.421 1.00 97.88 479 ILE A O 1
ATOM 3486 N N . PRO A 1 480 ? -24.583 -9.710 11.162 1.00 96.31 480 PRO A N 1
ATOM 3487 C CA . PRO A 1 480 ? -25.357 -10.516 12.102 1.00 96.31 480 PRO A CA 1
ATOM 3488 C C . PRO A 1 480 ? -24.675 -10.570 13.474 1.00 96.31 480 PRO A C 1
ATOM 3490 O O . PRO A 1 480 ? -23.490 -10.872 13.562 1.00 96.31 480 PRO A O 1
ATOM 3493 N N . GLY A 1 481 ? -25.417 -10.257 14.538 1.00 93.94 481 GLY A N 1
ATOM 3494 C CA . GLY A 1 481 ? -24.885 -10.130 15.902 1.00 93.94 481 GLY A CA 1
ATOM 3495 C C . GLY A 1 481 ? -24.623 -8.689 16.361 1.00 93.94 481 GLY A C 1
ATOM 3496 O O . GLY A 1 481 ? -24.449 -8.474 17.561 1.00 93.94 481 GLY A O 1
ATOM 3497 N N . LEU A 1 482 ? -24.667 -7.698 15.460 1.00 96.44 482 LEU A N 1
ATOM 3498 C CA . LEU A 1 482 ? -24.732 -6.275 15.814 1.00 96.44 482 LEU A CA 1
ATOM 3499 C C . LEU A 1 482 ? -26.169 -5.742 15.711 1.00 96.44 482 LEU A C 1
ATOM 3501 O O . LEU A 1 482 ? -26.915 -6.094 14.802 1.00 96.44 482 LEU A O 1
ATOM 3505 N N . GLU A 1 483 ? -26.539 -4.831 16.612 1.00 93.25 483 GLU A N 1
ATOM 3506 C CA . GLU A 1 483 ? -27.873 -4.204 16.646 1.00 93.25 483 GLU A CA 1
ATOM 3507 C C . GLU A 1 483 ? -28.112 -3.201 15.499 1.00 93.25 483 GLU A C 1
ATOM 3509 O O . GLU A 1 483 ? -29.252 -2.825 15.227 1.00 93.25 483 GLU A O 1
ATOM 3514 N N . LYS A 1 484 ? -27.042 -2.700 14.862 1.00 95.75 484 LYS A N 1
ATOM 3515 C CA . LYS A 1 484 ? -27.079 -1.616 13.864 1.00 95.75 484 LYS A CA 1
ATOM 3516 C C . LYS A 1 484 ? -26.014 -1.831 12.778 1.00 95.75 484 LYS A C 1
ATOM 3518 O O . LYS A 1 484 ? -24.952 -2.371 13.093 1.00 95.75 484 LYS A O 1
ATOM 3523 N N . PRO A 1 485 ? -26.240 -1.364 11.534 1.00 97.44 485 PRO A N 1
ATOM 3524 C CA . PRO A 1 485 ? -25.200 -1.328 10.509 1.00 97.44 485 PRO A CA 1
ATOM 3525 C C . PRO A 1 485 ? -23.997 -0.482 10.940 1.00 97.44 485 PRO A C 1
ATOM 3527 O O . PRO A 1 485 ? -24.147 0.535 11.622 1.00 97.44 485 PRO A O 1
ATOM 3530 N N . ILE A 1 486 ? -22.810 -0.884 10.492 1.00 98.12 486 ILE A N 1
ATOM 3531 C CA . ILE A 1 486 ? -21.562 -0.134 10.646 1.00 98.12 486 ILE A CA 1
ATOM 3532 C C . ILE A 1 486 ? -21.299 0.693 9.384 1.00 98.12 486 ILE A C 1
ATOM 3534 O O . ILE A 1 486 ? -21.542 0.229 8.271 1.00 98.12 486 ILE A O 1
ATOM 3538 N N . TYR A 1 487 ? -20.797 1.915 9.551 1.00 97.88 487 TYR A N 1
ATOM 3539 C CA . TYR A 1 487 ? -20.566 2.877 8.467 1.00 97.88 487 TYR A CA 1
ATOM 3540 C C . TYR A 1 487 ? -19.080 3.213 8.360 1.00 97.88 487 TYR A C 1
ATOM 3542 O O . TYR A 1 487 ? -18.368 3.203 9.364 1.00 97.88 487 TYR A O 1
ATOM 3550 N N . ASN A 1 488 ? -18.603 3.472 7.144 1.00 97.69 488 ASN A N 1
ATOM 3551 C CA . ASN A 1 488 ? -17.195 3.737 6.890 1.00 97.69 488 ASN A CA 1
ATOM 3552 C C . ASN A 1 488 ? -16.859 5.205 7.160 1.00 97.69 488 ASN A C 1
ATOM 3554 O O . ASN A 1 488 ? -17.451 6.108 6.570 1.00 97.69 488 ASN A O 1
ATOM 3558 N N . ASN A 1 489 ? -15.846 5.444 7.991 1.00 94.00 489 ASN A N 1
ATOM 3559 C CA . ASN A 1 489 ? -15.386 6.797 8.313 1.00 94.00 489 ASN A CA 1
ATOM 3560 C C . ASN A 1 489 ? -14.723 7.512 7.106 1.00 94.00 489 ASN A C 1
ATOM 3562 O O . ASN A 1 489 ? -14.392 8.693 7.200 1.00 94.00 489 ASN A O 1
ATOM 3566 N N . ASN A 1 490 ? -14.487 6.821 5.982 1.00 97.06 490 ASN A N 1
ATOM 3567 C CA . ASN A 1 490 ? -13.953 7.387 4.741 1.00 97.06 490 ASN A CA 1
ATOM 3568 C C . ASN A 1 490 ? -15.065 7.838 3.771 1.00 97.06 490 ASN A C 1
ATOM 3570 O O . ASN A 1 490 ? -15.438 7.109 2.849 1.00 97.06 490 ASN A O 1
ATOM 3574 N N . ALA A 1 491 ? -15.539 9.077 3.928 1.00 95.94 491 ALA A N 1
ATOM 3575 C CA . ALA A 1 491 ? -16.560 9.669 3.056 1.00 95.94 491 ALA A CA 1
ATOM 3576 C C . ALA A 1 491 ? -16.179 9.701 1.557 1.00 95.94 491 ALA A C 1
ATOM 3578 O O . ALA A 1 491 ? -17.062 9.695 0.701 1.00 95.94 491 ALA A O 1
ATOM 3579 N N . LEU A 1 492 ? -14.882 9.673 1.210 1.00 97.75 492 LEU A N 1
ATOM 3580 C CA . LEU A 1 492 ? -14.435 9.698 -0.190 1.00 97.75 492 LEU A CA 1
ATOM 3581 C C . LEU A 1 492 ? -14.886 8.462 -0.990 1.00 97.75 492 LEU A C 1
ATOM 3583 O O . LEU A 1 492 ? -14.962 8.541 -2.213 1.00 97.75 492 LEU A O 1
ATOM 3587 N N . LEU A 1 493 ? -15.252 7.355 -0.326 1.00 97.44 493 LEU A N 1
ATOM 3588 C CA . LEU A 1 493 ? -15.868 6.184 -0.970 1.00 97.44 493 LEU A CA 1
ATOM 3589 C C . LEU A 1 493 ? -17.203 6.500 -1.665 1.00 97.44 493 LEU A C 1
ATOM 3591 O O . LEU A 1 493 ? -17.578 5.785 -2.591 1.00 97.44 493 LEU A O 1
ATOM 3595 N N . THR A 1 494 ? -17.916 7.547 -1.236 1.00 95.75 494 THR A N 1
ATOM 3596 C CA . THR A 1 494 ? -19.188 7.978 -1.839 1.00 95.75 494 THR A CA 1
ATOM 3597 C C . THR A 1 494 ? -19.099 9.348 -2.510 1.00 95.75 494 THR A C 1
ATOM 3599 O O . THR A 1 494 ? -19.827 9.586 -3.470 1.00 95.75 494 THR A O 1
ATOM 3602 N N . THR A 1 495 ? -18.204 10.240 -2.063 1.00 95.19 495 THR A N 1
ATOM 3603 C CA . THR A 1 495 ? -18.097 11.612 -2.599 1.00 95.19 495 THR A CA 1
ATOM 3604 C C . THR A 1 495 ? -17.032 11.807 -3.680 1.00 95.19 495 THR A C 1
ATOM 3606 O O . THR A 1 495 ? -17.110 12.788 -4.417 1.00 95.19 495 THR A O 1
ATOM 3609 N N . GLN A 1 496 ? -16.050 10.905 -3.811 1.00 94.50 496 GLN A N 1
ATOM 3610 C CA . GLN A 1 496 ? -14.958 11.028 -4.782 1.00 94.50 496 GLN A CA 1
ATOM 3611 C C . GLN A 1 496 ? -14.933 9.813 -5.730 1.00 94.50 496 GLN A C 1
ATOM 3613 O O . GLN A 1 496 ? -14.511 8.725 -5.319 1.00 94.50 496 GLN A O 1
ATOM 3618 N N . PRO A 1 497 ? -15.338 9.970 -7.009 1.00 90.44 497 PRO A N 1
ATOM 3619 C CA . PRO A 1 497 ? -15.455 8.867 -7.960 1.00 90.44 497 PRO A CA 1
ATOM 3620 C C . PRO A 1 497 ? -14.198 8.000 -8.067 1.00 90.44 497 PRO A C 1
ATOM 3622 O O . PRO A 1 497 ? -13.085 8.502 -8.221 1.00 90.44 497 PRO A O 1
ATOM 3625 N N . GLY A 1 498 ? -14.389 6.680 -8.022 1.00 93.56 498 GLY A N 1
ATOM 3626 C CA . GLY A 1 498 ? -13.319 5.688 -8.154 1.00 93.56 498 GLY A CA 1
ATOM 3627 C C . GLY A 1 498 ? -12.342 5.608 -6.975 1.00 93.56 498 GLY A C 1
ATOM 3628 O O . GLY A 1 498 ? -11.297 4.974 -7.122 1.00 93.56 498 GLY A O 1
ATOM 3629 N N . THR A 1 499 ? -12.651 6.212 -5.823 1.00 97.19 499 THR A N 1
ATOM 3630 C CA . THR A 1 499 ? -12.001 5.873 -4.543 1.00 97.19 499 THR A CA 1
ATOM 3631 C C . THR A 1 499 ? -12.340 4.430 -4.156 1.00 97.19 499 THR A C 1
ATOM 3633 O O . THR A 1 499 ? -13.442 3.952 -4.418 1.00 97.19 499 THR A O 1
ATOM 3636 N N . ALA A 1 500 ? -11.393 3.714 -3.550 1.00 97.31 500 ALA A N 1
ATOM 3637 C CA . ALA A 1 500 ? -11.504 2.281 -3.271 1.00 97.31 500 ALA A CA 1
ATOM 3638 C C . ALA A 1 500 ? -10.924 1.851 -1.910 1.00 97.31 500 ALA A C 1
ATOM 3640 O O . ALA A 1 500 ? -10.672 0.667 -1.699 1.00 97.31 500 ALA A O 1
ATOM 3641 N N . GLY A 1 501 ? -10.684 2.798 -1.002 1.00 96.69 501 GLY A N 1
ATOM 3642 C CA . GLY A 1 501 ? -10.135 2.529 0.325 1.00 96.69 501 GLY A CA 1
ATOM 3643 C C . GLY A 1 501 ? -9.316 3.703 0.868 1.00 96.69 501 GLY A C 1
ATOM 3644 O O . GLY A 1 501 ? -9.376 4.806 0.327 1.00 96.69 501 GLY A O 1
ATOM 3645 N N . ILE A 1 502 ? -8.519 3.524 1.922 1.00 98.44 502 ILE A N 1
ATOM 3646 C CA . ILE A 1 502 ? -8.279 2.276 2.667 1.00 98.44 502 ILE A CA 1
ATOM 3647 C C . ILE A 1 502 ? -8.651 2.470 4.137 1.00 98.44 502 ILE A C 1
ATOM 3649 O O . ILE A 1 502 ? -9.495 1.744 4.655 1.00 98.44 502 ILE A O 1
ATOM 3653 N N . LYS A 1 503 ? -8.037 3.449 4.814 1.00 98.69 503 LYS A N 1
ATOM 3654 C CA . LYS A 1 503 ? -8.226 3.664 6.248 1.00 98.69 503 LYS A CA 1
ATOM 3655 C C . LYS A 1 503 ? -7.977 5.114 6.658 1.00 98.69 503 LYS A C 1
ATOM 3657 O O . LYS A 1 503 ? -6.873 5.634 6.519 1.00 98.69 503 LYS A O 1
ATOM 3662 N N . THR A 1 504 ? -9.005 5.737 7.225 1.00 98.25 504 THR A N 1
ATOM 3663 C CA . THR A 1 504 ? -8.921 7.006 7.961 1.00 98.25 504 THR A CA 1
ATOM 3664 C C . THR A 1 504 ? -8.360 6.811 9.370 1.00 98.25 504 THR A C 1
ATOM 3666 O O . THR A 1 504 ? -8.559 5.761 9.993 1.00 98.25 504 THR A O 1
ATOM 3669 N N . GLY A 1 505 ? -7.731 7.852 9.910 1.00 97.31 505 GLY A N 1
ATOM 3670 C CA . GLY A 1 505 ? -7.370 7.958 11.317 1.00 97.31 505 GLY A CA 1
ATOM 3671 C C . GLY A 1 505 ? -7.226 9.412 11.758 1.00 97.31 505 GLY A C 1
ATOM 3672 O O . GLY A 1 505 ? -6.868 10.279 10.969 1.00 97.31 505 GLY A O 1
ATOM 3673 N N . SER A 1 506 ? -7.507 9.682 13.028 1.00 97.00 506 SER A N 1
ATOM 3674 C CA . SER A 1 506 ? -7.263 10.986 13.643 1.00 97.00 506 SER A CA 1
ATOM 3675 C C . SER A 1 506 ? -7.194 10.872 15.158 1.00 97.00 506 SER A C 1
ATOM 3677 O O . SER A 1 506 ? -8.043 10.211 15.753 1.00 97.00 506 SER A O 1
ATOM 3679 N N . THR A 1 507 ? -6.229 11.555 15.762 1.00 95.31 507 THR A N 1
ATOM 3680 C CA . THR A 1 507 ? -6.178 11.874 17.196 1.00 95.31 507 THR A CA 1
ATOM 3681 C C . THR A 1 507 ? -5.527 13.252 17.347 1.00 95.31 507 THR A C 1
ATOM 3683 O O . THR A 1 507 ? -4.811 13.701 16.448 1.00 95.31 507 THR A O 1
ATOM 3686 N N . THR A 1 508 ? -5.727 13.940 18.472 1.00 93.94 508 THR A N 1
ATOM 3687 C CA . THR A 1 508 ? -5.108 15.254 18.725 1.00 93.94 508 THR A CA 1
ATOM 3688 C C . THR A 1 508 ? -3.573 15.261 18.558 1.00 93.94 508 THR A C 1
ATOM 3690 O O . THR A 1 508 ? -3.069 16.189 17.922 1.00 93.94 508 THR A O 1
ATOM 3693 N N . PRO A 1 509 ? -2.793 14.254 19.017 1.00 94.44 509 PRO A N 1
ATOM 3694 C CA . PRO A 1 509 ? -1.357 14.221 18.731 1.00 94.44 509 PRO A CA 1
ATOM 3695 C C . PRO A 1 509 ? -1.004 13.783 17.295 1.00 94.44 509 PRO A C 1
ATOM 3697 O O . PRO A 1 509 ? 0.039 14.205 16.795 1.00 94.44 509 PRO A O 1
ATOM 3700 N N . ALA A 1 510 ? -1.841 12.990 16.612 1.00 96.69 510 ALA A N 1
ATOM 3701 C CA . ALA A 1 510 ? -1.597 12.518 15.239 1.00 96.69 510 ALA A CA 1
ATOM 3702 C C . ALA A 1 510 ? -1.944 13.536 14.138 1.00 96.69 510 ALA A C 1
ATOM 3704 O O . ALA A 1 510 ? -1.497 13.394 13.000 1.00 96.69 510 ALA A O 1
ATOM 3705 N N . GLY A 1 511 ? -2.795 14.522 14.436 1.00 97.56 511 GLY A N 1
ATOM 3706 C CA . GLY A 1 511 ? -3.485 15.258 13.382 1.00 97.56 511 GLY A CA 1
ATOM 3707 C C . GLY A 1 511 ? -4.476 14.351 12.639 1.00 97.56 511 GLY A C 1
ATOM 3708 O O . GLY A 1 511 ? -5.023 13.399 13.200 1.00 97.56 511 GLY A O 1
ATOM 3709 N N . GLY A 1 512 ? -4.728 14.661 11.367 1.00 98.06 512 GLY A N 1
ATOM 3710 C CA . GLY A 1 512 ? -5.543 13.846 10.470 1.00 98.06 512 GLY A CA 1
ATOM 3711 C C . GLY A 1 512 ? -4.673 12.971 9.574 1.00 98.06 512 GLY A C 1
ATOM 3712 O O . GLY A 1 512 ? -3.647 13.423 9.060 1.00 98.06 512 GLY A O 1
ATOM 3713 N N . ALA A 1 513 ? -5.101 11.732 9.356 1.00 98.56 513 ALA A N 1
ATOM 3714 C CA . ALA A 1 513 ? -4.420 10.760 8.517 1.00 98.56 513 ALA A CA 1
ATOM 3715 C C . ALA A 1 513 ? -5.403 9.957 7.652 1.00 98.56 513 ALA A C 1
ATOM 3717 O O . ALA A 1 513 ? -6.534 9.658 8.043 1.00 98.56 513 ALA A O 1
ATOM 3718 N N . LEU A 1 514 ? -4.951 9.589 6.457 1.00 98.75 514 LEU A N 1
ATOM 3719 C CA . LEU A 1 514 ? -5.688 8.766 5.511 1.00 98.75 514 LEU A CA 1
ATOM 3720 C C . LEU A 1 514 ? -4.706 7.972 4.644 1.00 98.75 514 LEU A C 1
ATOM 3722 O O . LEU A 1 514 ? -3.980 8.541 3.830 1.00 98.75 514 LEU A O 1
ATOM 3726 N N . MET A 1 515 ? -4.723 6.647 4.789 1.00 98.94 515 MET A N 1
ATOM 3727 C CA . MET A 1 515 ? -4.230 5.734 3.759 1.00 98.94 515 MET A CA 1
ATOM 3728 C C . MET A 1 515 ? -5.356 5.510 2.748 1.00 98.94 515 MET A C 1
ATOM 3730 O O . MET A 1 515 ? -6.475 5.164 3.134 1.00 98.94 515 MET A O 1
ATOM 3734 N N . TRP A 1 516 ? -5.080 5.692 1.461 1.00 98.75 516 TRP A N 1
ATOM 3735 C CA . TRP A 1 516 ? -6.091 5.697 0.411 1.00 98.75 516 TRP A CA 1
ATOM 3736 C C . TRP A 1 516 ? -5.714 4.847 -0.803 1.00 98.75 516 TRP A C 1
ATOM 3738 O O . TRP A 1 516 ? -4.545 4.612 -1.106 1.00 98.75 516 TRP A O 1
ATOM 3748 N N . ALA A 1 517 ? -6.754 4.409 -1.510 1.00 98.75 517 ALA A N 1
ATOM 3749 C CA . ALA A 1 517 ? -6.661 3.739 -2.798 1.00 98.75 517 ALA A CA 1
ATOM 3750 C C . ALA A 1 517 ? -7.673 4.349 -3.769 1.00 98.75 517 ALA A C 1
ATOM 3752 O O . ALA A 1 517 ? -8.776 4.720 -3.364 1.00 98.75 517 ALA A O 1
ATOM 3753 N N . ALA A 1 518 ? -7.325 4.414 -5.051 1.00 98.31 518 ALA A N 1
ATOM 3754 C CA . ALA A 1 518 ? -8.234 4.816 -6.118 1.00 98.31 518 ALA A CA 1
ATOM 3755 C C . ALA A 1 518 ? -7.923 4.065 -7.422 1.00 98.31 518 ALA A C 1
ATOM 3757 O O . ALA A 1 518 ? -6.778 3.698 -7.669 1.00 98.31 518 ALA A O 1
ATOM 3758 N N . TYR A 1 519 ? -8.929 3.874 -8.276 1.00 97.06 519 TYR A N 1
ATOM 3759 C CA . TYR A 1 519 ? -8.781 3.250 -9.594 1.00 97.06 519 TYR A CA 1
ATOM 3760 C C . TYR A 1 519 ? -9.080 4.240 -10.722 1.00 97.06 519 TYR A C 1
ATOM 3762 O O . TYR A 1 519 ? -10.149 4.857 -10.737 1.00 97.06 519 TYR A O 1
ATOM 3770 N N . ARG A 1 520 ? -8.168 4.368 -11.693 1.00 95.69 520 ARG A N 1
ATOM 3771 C CA . ARG A 1 520 ? -8.403 5.091 -12.957 1.00 95.69 520 ARG A CA 1
ATOM 3772 C C . ARG A 1 520 ? -8.261 4.123 -14.125 1.00 95.69 520 ARG A C 1
ATOM 3774 O O . ARG A 1 520 ? -7.181 3.583 -14.343 1.00 95.69 520 ARG A O 1
ATOM 3781 N N . THR A 1 521 ? -9.328 3.931 -14.891 1.00 95.25 521 THR A N 1
ATOM 3782 C CA . THR A 1 521 ? -9.277 3.180 -16.147 1.00 95.25 521 THR A CA 1
ATOM 3783 C C . THR A 1 521 ? -8.501 3.987 -17.192 1.00 95.25 521 THR A C 1
ATOM 3785 O O . THR A 1 521 ? -8.821 5.149 -17.444 1.00 95.25 521 THR A O 1
ATOM 3788 N N . VAL A 1 522 ? -7.474 3.379 -17.786 1.00 92.62 522 VAL A N 1
ATOM 3789 C CA . VAL A 1 522 ? -6.607 3.957 -18.827 1.00 92.62 522 VAL A CA 1
ATOM 3790 C C . VAL A 1 522 ? -6.453 2.907 -19.929 1.00 92.62 522 VAL A C 1
ATOM 3792 O O . VAL A 1 522 ? -6.076 1.776 -19.634 1.00 92.62 522 VAL A O 1
ATOM 3795 N N . ASP A 1 523 ? -6.808 3.238 -21.175 1.00 89.69 523 ASP A N 1
ATOM 3796 C CA . ASP A 1 523 ? -6.893 2.297 -22.312 1.00 89.69 523 ASP A CA 1
ATOM 3797 C C . ASP A 1 523 ? -7.563 0.952 -21.962 1.00 89.69 523 ASP A C 1
ATOM 3799 O O . ASP A 1 523 ? -7.058 -0.133 -22.256 1.00 89.69 523 ASP A O 1
ATOM 3803 N N . GLY A 1 524 ? -8.709 1.035 -21.280 1.00 90.62 524 GLY A N 1
ATOM 3804 C CA . GLY A 1 524 ? -9.503 -0.127 -20.872 1.00 90.62 524 GLY A CA 1
ATOM 3805 C C . GLY A 1 524 ? -8.925 -0.938 -19.703 1.00 90.62 524 GLY A C 1
ATOM 3806 O O . GLY A 1 524 ? -9.462 -1.996 -19.391 1.00 90.62 524 GLY A O 1
ATOM 3807 N N . LYS A 1 525 ? -7.849 -0.475 -19.051 1.00 91.50 525 LYS A N 1
ATOM 3808 C CA . LYS A 1 525 ? -7.197 -1.155 -17.920 1.00 91.50 525 LYS A CA 1
ATOM 3809 C C . LYS A 1 525 ? -7.241 -0.301 -16.656 1.00 91.50 525 LYS A C 1
ATOM 3811 O O . LYS A 1 525 ? -6.734 0.822 -16.652 1.00 91.50 525 LYS A O 1
ATOM 3816 N N . ASP A 1 526 ? -7.769 -0.846 -15.567 1.00 93.62 526 ASP A N 1
ATOM 3817 C CA . ASP A 1 526 ? -7.804 -0.165 -14.270 1.00 93.62 526 ASP A CA 1
ATOM 3818 C C . ASP A 1 526 ? -6.413 -0.066 -13.632 1.00 93.62 526 ASP A C 1
ATOM 3820 O O . ASP A 1 526 ? -5.802 -1.066 -13.259 1.00 93.62 526 ASP A O 1
ATOM 3824 N N . GLN A 1 527 ? -5.926 1.165 -13.478 1.00 95.12 527 GLN A N 1
ATOM 3825 C CA . GLN A 1 527 ? -4.685 1.477 -12.774 1.00 95.12 527 GLN A CA 1
ATOM 3826 C C . GLN A 1 527 ? -4.982 1.680 -11.289 1.00 95.12 527 GLN A C 1
ATOM 3828 O O . GLN A 1 527 ? -5.774 2.559 -10.937 1.00 95.12 527 GLN A O 1
ATOM 3833 N N . LEU A 1 528 ? -4.345 0.890 -10.419 1.00 97.25 528 LEU A N 1
ATOM 3834 C CA . LEU A 1 528 ? -4.429 1.068 -8.970 1.00 97.25 528 LEU A CA 1
ATOM 3835 C C . LEU A 1 528 ? -3.460 2.169 -8.523 1.00 97.25 528 LEU A C 1
ATOM 3837 O O . LEU A 1 528 ? -2.241 2.019 -8.598 1.00 97.25 528 LEU A O 1
ATOM 3841 N N . ILE A 1 529 ? -4.024 3.260 -8.025 1.00 98.19 529 ILE A N 1
ATOM 3842 C CA . ILE A 1 529 ? -3.320 4.364 -7.381 1.00 98.19 529 ILE A CA 1
ATOM 3843 C C . ILE A 1 529 ? -3.387 4.128 -5.871 1.00 98.19 529 ILE A C 1
ATOM 3845 O O . ILE A 1 529 ? -4.471 3.896 -5.332 1.00 98.19 529 ILE A O 1
ATOM 3849 N N . LEU A 1 530 ? -2.247 4.206 -5.190 1.00 98.75 530 LEU A N 1
ATOM 3850 C CA . LEU A 1 530 ? -2.141 4.107 -3.735 1.00 98.75 530 LEU A CA 1
ATOM 3851 C C . LEU A 1 530 ? -1.477 5.361 -3.179 1.00 98.75 530 LEU A C 1
ATOM 3853 O O . LEU A 1 530 ? -0.563 5.910 -3.797 1.00 98.75 530 LEU A O 1
ATOM 3857 N N . GLY A 1 531 ? -1.874 5.768 -1.980 1.00 98.75 531 GLY A N 1
ATOM 3858 C CA . GLY A 1 531 ? -1.184 6.832 -1.274 1.00 98.75 531 GLY A CA 1
ATOM 3859 C C . GLY A 1 531 ? -1.504 6.894 0.208 1.00 98.75 531 GLY A C 1
ATOM 3860 O O . GLY A 1 531 ? -2.387 6.209 0.724 1.00 98.75 531 GLY A O 1
ATOM 3861 N N . VAL A 1 532 ? -0.741 7.730 0.897 1.00 98.88 532 VAL A N 1
ATOM 3862 C CA . VAL A 1 532 ? -0.879 8.006 2.320 1.00 98.88 532 VAL A CA 1
ATOM 3863 C C . VAL A 1 532 ? -0.685 9.497 2.538 1.00 98.88 532 VAL A C 1
ATOM 3865 O O . VAL A 1 532 ? 0.255 10.081 2.005 1.00 98.88 532 VAL A O 1
ATOM 3868 N N . THR A 1 533 ? -1.555 10.086 3.350 1.00 98.69 533 THR A N 1
ATOM 3869 C CA . THR A 1 533 ? -1.494 11.474 3.816 1.00 98.69 533 THR A CA 1
ATOM 3870 C C . THR A 1 533 ? -1.577 11.457 5.344 1.00 98.69 533 THR A C 1
ATOM 3872 O O . THR A 1 533 ? -2.456 10.793 5.890 1.00 98.69 533 THR A O 1
ATOM 3875 N N . MET A 1 534 ? -0.681 12.150 6.052 1.00 98.69 534 MET A N 1
ATOM 3876 C CA . MET A 1 534 ? -0.590 12.140 7.525 1.00 98.69 534 MET A CA 1
ATOM 3877 C C . MET A 1 534 ? -0.310 13.542 8.087 1.00 98.69 534 MET A C 1
ATOM 3879 O O . MET A 1 534 ? 0.044 14.459 7.341 1.00 98.69 534 MET A O 1
ATOM 3883 N N . ASP A 1 535 ? -0.452 13.692 9.407 1.00 98.00 535 ASP A N 1
ATOM 3884 C CA . ASP A 1 535 ? -0.147 14.911 10.173 1.00 98.00 535 ASP A CA 1
ATOM 3885 C C . ASP A 1 535 ? -0.925 16.165 9.710 1.00 98.00 535 ASP A C 1
ATOM 3887 O O . ASP A 1 535 ? -0.454 17.301 9.757 1.00 98.00 535 ASP A O 1
ATOM 3891 N N . GLN A 1 536 ? -2.161 15.967 9.239 1.00 97.75 536 GLN A N 1
ATOM 3892 C CA . GLN A 1 536 ? -3.021 17.036 8.725 1.00 97.75 536 GLN A CA 1
ATOM 3893 C C . GLN A 1 536 ? -3.703 17.787 9.878 1.00 97.75 536 GLN A C 1
ATOM 3895 O O . GLN A 1 536 ? -4.800 17.430 10.308 1.00 97.75 536 GLN A O 1
ATOM 3900 N N . ARG A 1 537 ? -3.043 18.817 10.416 1.00 96.06 537 ARG A N 1
ATOM 3901 C CA . ARG A 1 537 ? -3.522 19.576 11.588 1.00 96.06 537 ARG A CA 1
ATOM 3902 C C . ARG A 1 537 ? -4.387 20.784 11.219 1.00 96.06 537 ARG A C 1
ATOM 3904 O O . ARG A 1 537 ? -4.156 21.458 10.213 1.00 96.06 537 ARG A O 1
ATOM 3911 N N . THR A 1 538 ? -5.351 21.094 12.083 1.00 93.75 538 THR A N 1
ATOM 3912 C CA . THR A 1 538 ? -6.088 22.374 12.149 1.00 93.75 538 THR A CA 1
ATOM 3913 C C . THR A 1 538 ? -5.628 23.187 13.364 1.00 93.75 538 THR A C 1
ATOM 3915 O O . THR A 1 538 ? -4.955 22.654 14.241 1.00 93.75 538 THR A O 1
ATOM 3918 N N . SER A 1 539 ? -5.981 24.474 13.434 1.00 84.38 539 SER A N 1
ATOM 3919 C CA . SER A 1 539 ? -5.546 25.396 14.502 1.00 84.38 539 SER A CA 1
ATOM 3920 C C . SER A 1 539 ? -6.136 25.115 15.893 1.00 84.38 539 SER A C 1
ATOM 3922 O O . SER A 1 539 ? -5.611 25.620 16.880 1.00 84.38 539 SER A O 1
ATOM 3924 N N . GLY A 1 540 ? -7.196 24.308 15.983 1.00 78.69 540 GLY A N 1
ATOM 3925 C CA . GLY A 1 540 ? -7.698 23.717 17.228 1.00 78.69 540 GLY A CA 1
ATOM 3926 C C . GLY A 1 540 ? -7.585 22.191 17.189 1.00 78.69 540 GLY A C 1
ATOM 3927 O O . GLY A 1 540 ? -7.700 21.601 16.112 1.00 78.69 540 GLY A O 1
ATOM 3928 N N . GLY A 1 541 ? -7.376 21.570 18.355 1.00 83.25 541 GLY A N 1
ATOM 3929 C CA . GLY A 1 541 ? -7.056 20.142 18.528 1.00 83.25 541 GLY A CA 1
ATOM 3930 C C . GLY A 1 541 ? -8.212 19.142 18.373 1.00 83.25 541 GLY A C 1
ATOM 3931 O O . GLY A 1 541 ? -8.111 18.031 18.898 1.00 83.25 541 GLY A O 1
ATOM 3932 N N . ASP A 1 542 ? -9.306 19.517 17.702 1.00 92.50 542 ASP A N 1
ATOM 3933 C CA . ASP A 1 542 ? -10.394 18.586 17.384 1.00 92.50 542 ASP A CA 1
ATOM 3934 C C . ASP A 1 542 ? -9.946 17.577 16.318 1.00 92.50 542 ASP A C 1
ATOM 3936 O O . ASP A 1 542 ? -9.593 17.929 15.189 1.00 92.50 542 ASP A O 1
ATOM 3940 N N . SER A 1 543 ? -10.026 16.297 16.679 1.00 92.56 543 SER A N 1
ATOM 3941 C CA . SER A 1 543 ? -9.673 15.183 15.802 1.00 92.56 543 SER A CA 1
ATOM 3942 C C . SER A 1 543 ? -10.595 15.076 14.579 1.00 92.56 543 SER A C 1
ATOM 3944 O O . SER A 1 543 ? -10.145 14.628 13.528 1.00 92.56 543 SER A O 1
ATOM 3946 N N . ASN A 1 544 ? -11.850 15.531 14.658 1.00 94.12 544 ASN A N 1
ATOM 3947 C CA . ASN A 1 544 ? -12.770 15.501 13.518 1.00 94.12 544 ASN A CA 1
ATOM 3948 C C . ASN A 1 544 ? -12.432 16.591 12.490 1.00 94.12 544 ASN A C 1
ATOM 3950 O O . ASN A 1 544 ? -12.366 16.306 11.295 1.00 94.12 544 ASN A O 1
ATOM 3954 N N . ALA A 1 545 ? -12.131 17.816 12.933 1.00 96.50 545 ALA A N 1
ATOM 3955 C CA . ALA A 1 545 ? -11.602 18.882 12.083 1.00 96.50 545 ALA A CA 1
ATOM 3956 C C . ALA A 1 545 ? -10.263 18.491 11.429 1.00 96.50 545 ALA A C 1
ATOM 3958 O O . ALA A 1 545 ? -10.064 18.727 10.232 1.00 96.50 545 ALA A O 1
ATOM 3959 N N . HIS A 1 546 ? -9.374 17.829 12.180 1.00 96.69 546 HIS A N 1
ATOM 3960 C CA . HIS A 1 546 ? -8.151 17.224 11.647 1.00 96.69 546 HIS A CA 1
ATOM 3961 C C . HIS A 1 546 ? -8.454 16.184 10.545 1.00 96.69 546 HIS A C 1
ATOM 3963 O O . HIS A 1 546 ? -7.913 16.270 9.439 1.00 96.69 546 HIS A O 1
ATOM 3969 N N . LEU A 1 547 ? -9.358 15.229 10.805 1.00 97.19 547 LEU A N 1
ATOM 3970 C CA . LEU A 1 547 ? -9.759 14.205 9.834 1.00 97.19 547 LEU A CA 1
ATOM 3971 C C . LEU A 1 547 ? -10.390 14.813 8.576 1.00 97.19 547 LEU A C 1
ATOM 3973 O O . LEU A 1 547 ? -10.042 14.415 7.463 1.00 97.19 547 LEU A O 1
ATOM 3977 N N . LYS A 1 548 ? -11.273 15.808 8.726 1.00 97.25 548 LYS A N 1
ATOM 3978 C CA . LYS A 1 548 ? -11.885 16.497 7.585 1.00 97.25 548 LYS A CA 1
ATOM 3979 C C . LYS A 1 548 ? -10.820 17.159 6.713 1.00 97.25 548 LYS A C 1
ATOM 3981 O O . LYS A 1 548 ? -10.851 16.988 5.500 1.00 97.25 548 LYS A O 1
ATOM 3986 N N . ARG A 1 549 ? -9.825 17.832 7.306 1.00 97.44 549 ARG A N 1
ATOM 3987 C CA . ARG A 1 549 ? -8.697 18.405 6.551 1.00 97.44 549 ARG A CA 1
ATOM 3988 C C . ARG A 1 549 ? -7.903 17.334 5.791 1.00 97.44 549 ARG A C 1
ATOM 3990 O O . ARG A 1 549 ? -7.504 17.587 4.656 1.00 97.44 549 ARG A O 1
ATOM 3997 N N . ALA A 1 550 ? -7.713 16.143 6.364 1.00 97.94 550 ALA A N 1
ATOM 3998 C CA . ALA A 1 550 ? -7.070 15.032 5.660 1.00 97.94 550 ALA A CA 1
ATOM 3999 C C . ALA A 1 550 ? -7.889 14.531 4.461 1.00 97.94 550 ALA A C 1
ATOM 4001 O O . ALA A 1 550 ? -7.314 14.308 3.394 1.00 97.94 550 ALA A O 1
ATOM 4002 N N . LEU A 1 551 ? -9.212 14.403 4.610 1.00 98.12 551 LEU A N 1
ATOM 4003 C CA . LEU A 1 551 ? -10.134 14.037 3.529 1.00 98.12 551 LEU A CA 1
ATOM 4004 C C . LEU A 1 551 ? -10.137 15.107 2.419 1.00 98.12 551 LEU A C 1
ATOM 4006 O O . LEU A 1 551 ? -9.866 14.780 1.266 1.00 98.12 551 LEU A O 1
ATOM 4010 N N . ASP A 1 552 ? -10.340 16.380 2.775 1.00 97.56 552 ASP A N 1
ATOM 4011 C CA . ASP A 1 552 ? -10.400 17.523 1.849 1.00 97.56 552 ASP A CA 1
ATOM 4012 C C . ASP A 1 552 ? -9.108 17.689 1.026 1.00 97.56 552 ASP A C 1
ATOM 4014 O O . ASP A 1 552 ? -9.150 18.007 -0.164 1.00 97.56 552 ASP A O 1
ATOM 4018 N N . ASN A 1 553 ? -7.940 17.489 1.647 1.00 97.75 553 ASN A N 1
ATOM 4019 C CA . ASN A 1 553 ? -6.653 17.575 0.955 1.00 97.75 553 ASN A CA 1
ATOM 4020 C C . ASN A 1 553 ? -6.373 16.327 0.108 1.00 97.75 553 ASN A C 1
ATOM 4022 O O . ASN A 1 553 ? -5.947 16.444 -1.041 1.00 97.75 553 ASN A O 1
ATOM 4026 N N . THR A 1 554 ? -6.670 15.134 0.628 1.00 97.81 554 THR A N 1
ATOM 4027 C CA . THR A 1 554 ? -6.480 13.879 -0.116 1.00 97.81 554 THR A CA 1
ATOM 4028 C C . THR A 1 554 ? -7.402 13.789 -1.332 1.00 97.81 554 THR A C 1
ATOM 4030 O O . THR A 1 554 ? -6.992 13.258 -2.359 1.00 97.81 554 THR A O 1
ATOM 4033 N N . GLN A 1 555 ? -8.610 14.361 -1.280 1.00 97.94 555 GLN A N 1
ATOM 4034 C CA . GLN A 1 555 ? -9.509 14.415 -2.433 1.00 97.94 555 GLN A CA 1
ATOM 4035 C C . GLN A 1 555 ? -8.865 15.129 -3.635 1.00 97.94 555 GLN A C 1
ATOM 4037 O O . GLN A 1 555 ? -8.951 14.632 -4.760 1.00 97.94 555 GLN A O 1
ATOM 4042 N N . LYS A 1 556 ? -8.156 16.243 -3.397 1.00 97.56 556 LYS A N 1
ATOM 4043 C CA . LYS A 1 556 ? -7.413 16.992 -4.429 1.00 97.56 556 LYS A CA 1
ATOM 4044 C C . LYS A 1 556 ? -6.272 16.156 -5.012 1.00 97.56 556 LYS A C 1
ATOM 4046 O O . LYS A 1 556 ? -6.135 16.083 -6.229 1.00 97.56 556 LYS A O 1
ATOM 4051 N N . VAL A 1 557 ? -5.497 15.490 -4.148 1.00 97.94 557 VAL A N 1
ATOM 4052 C CA . VAL A 1 557 ? -4.407 14.572 -4.532 1.00 97.94 557 VAL A CA 1
ATOM 4053 C C . VAL A 1 557 ? -4.941 13.445 -5.423 1.00 97.94 557 VAL A C 1
ATOM 4055 O O . VAL A 1 557 ? -4.416 13.221 -6.513 1.00 97.94 557 VAL A O 1
ATOM 4058 N N . ILE A 1 558 ? -6.025 12.784 -5.000 1.00 98.12 558 ILE A N 1
ATOM 4059 C CA . ILE A 1 558 ? -6.695 11.719 -5.755 1.00 98.12 558 ILE A CA 1
ATOM 4060 C C . ILE A 1 558 ? -7.166 12.237 -7.119 1.00 98.12 558 ILE A C 1
ATOM 4062 O O . ILE A 1 558 ? -6.868 11.602 -8.127 1.00 98.12 558 ILE A O 1
ATOM 4066 N N . ALA A 1 559 ? -7.868 13.372 -7.178 1.00 97.50 559 ALA A N 1
ATOM 4067 C CA . ALA A 1 559 ? -8.334 13.954 -8.438 1.00 97.50 559 ALA A CA 1
ATOM 4068 C C . ALA A 1 559 ? -7.163 14.274 -9.387 1.00 97.50 559 ALA A C 1
ATOM 4070 O O . ALA A 1 559 ? -7.108 13.741 -10.493 1.00 97.50 559 ALA A O 1
ATOM 4071 N N . GLY A 1 560 ? -6.168 15.035 -8.918 1.00 96.81 560 GLY A N 1
ATOM 4072 C CA . GLY A 1 560 ? -5.013 15.433 -9.726 1.00 96.81 560 GLY A CA 1
ATOM 4073 C C . GLY A 1 560 ? -4.244 14.248 -10.314 1.00 96.81 560 GLY A C 1
ATOM 4074 O O . GLY A 1 560 ? -3.941 14.249 -11.503 1.00 96.81 560 GLY A O 1
ATOM 4075 N N . ILE A 1 561 ? -3.982 13.197 -9.527 1.00 97.06 561 ILE A N 1
ATOM 4076 C CA . ILE A 1 561 ? -3.302 11.990 -10.032 1.00 97.06 561 ILE A CA 1
ATOM 4077 C C . ILE A 1 561 ? -4.184 11.231 -11.033 1.00 97.06 561 ILE A C 1
ATOM 4079 O O . ILE A 1 561 ? -3.686 10.764 -12.056 1.00 97.06 561 ILE A O 1
ATOM 4083 N N . ARG A 1 562 ? -5.493 11.111 -10.771 1.00 96.56 562 ARG A N 1
ATOM 4084 C CA . ARG A 1 562 ? -6.428 10.443 -11.691 1.00 96.56 562 ARG A CA 1
ATOM 4085 C C . ARG A 1 562 ? -6.493 11.139 -13.046 1.00 96.56 562 ARG A C 1
ATOM 4087 O O . ARG A 1 562 ? -6.656 10.439 -14.038 1.00 96.56 562 ARG A O 1
ATOM 4094 N N . ASP A 1 563 ? -6.421 12.465 -13.082 1.00 94.75 563 ASP A N 1
ATOM 4095 C CA . ASP A 1 563 ? -6.564 13.253 -14.312 1.00 94.75 563 ASP A CA 1
ATOM 4096 C C . ASP A 1 563 ? -5.225 13.501 -15.029 1.00 94.75 563 ASP A C 1
ATOM 4098 O O . ASP A 1 563 ? -5.208 13.651 -16.247 1.00 94.75 563 ASP A O 1
ATOM 4102 N N . GLY A 1 564 ? -4.096 13.437 -14.313 1.00 94.38 564 GLY A N 1
ATOM 4103 C CA . GLY A 1 564 ? -2.751 13.396 -14.901 1.00 94.38 564 GLY A CA 1
ATOM 4104 C C . GLY A 1 564 ? -2.340 12.037 -15.491 1.00 94.38 564 GLY A C 1
ATOM 4105 O O . GLY A 1 564 ? -1.300 11.951 -16.147 1.00 94.38 564 GLY A O 1
ATOM 4106 N N . LEU A 1 565 ? -3.126 10.977 -15.264 1.00 95.12 565 LEU A N 1
ATOM 4107 C CA . LEU A 1 565 ? -2.865 9.632 -15.786 1.00 95.12 565 LEU A CA 1
ATOM 4108 C C . LEU A 1 565 ? -3.273 9.491 -17.260 1.00 95.12 565 LEU A C 1
ATOM 4110 O O . LEU A 1 565 ? -4.446 9.606 -17.617 1.00 95.12 565 LEU A O 1
ATOM 4114 N N . VAL A 1 566 ? -2.297 9.149 -18.100 1.00 94.31 566 VAL A N 1
ATOM 4115 C CA . VAL A 1 566 ? -2.418 8.990 -19.556 1.00 94.31 566 VAL A CA 1
ATOM 4116 C C . VAL A 1 566 ? -1.891 7.630 -20.024 1.00 94.31 566 VAL A C 1
ATOM 4118 O O . VAL A 1 566 ? -1.070 7.000 -19.355 1.00 94.31 566 VAL A O 1
ATOM 4121 N N . SER A 1 567 ? -2.340 7.179 -21.198 1.00 93.19 567 SER A N 1
ATOM 4122 C CA . SER A 1 567 ? -1.755 6.036 -21.913 1.00 93.19 567 SER A CA 1
ATOM 4123 C C . SER A 1 567 ? -0.694 6.509 -22.902 1.00 93.19 567 SER A C 1
ATOM 4125 O O . SER A 1 567 ? -0.866 7.544 -23.546 1.00 93.19 567 SER A O 1
ATOM 4127 N N . ALA A 1 568 ? 0.370 5.726 -23.076 1.00 91.94 568 ALA A N 1
ATOM 4128 C CA . ALA A 1 568 ? 1.271 5.861 -24.214 1.00 91.94 568 ALA A CA 1
ATOM 4129 C C . ALA A 1 568 ? 1.800 4.503 -24.698 1.00 91.94 568 ALA A C 1
ATOM 4131 O O . ALA A 1 568 ? 2.056 3.598 -23.900 1.00 91.94 568 ALA A O 1
ATOM 4132 N N . THR A 1 569 ? 2.028 4.381 -26.010 1.00 92.50 569 THR A N 1
ATOM 4133 C CA . THR A 1 569 ? 2.851 3.306 -26.590 1.00 92.50 569 THR A CA 1
ATOM 4134 C C . THR A 1 569 ? 4.313 3.587 -26.242 1.00 92.50 569 THR A C 1
ATOM 4136 O O . THR A 1 569 ? 4.966 4.408 -26.886 1.00 92.50 569 THR A O 1
ATOM 4139 N N . VAL A 1 570 ? 4.800 2.936 -25.184 1.00 90.44 570 VAL A N 1
ATOM 4140 C CA . VAL A 1 570 ? 6.154 3.105 -24.628 1.00 90.44 570 VAL A CA 1
ATOM 4141 C C . VAL A 1 570 ? 7.212 2.319 -25.406 1.00 90.44 570 VAL A C 1
ATOM 4143 O O . VAL A 1 570 ? 8.379 2.698 -25.395 1.00 90.44 570 VAL A O 1
ATOM 4146 N N . VAL A 1 571 ? 6.802 1.250 -26.099 1.00 90.00 571 VAL A N 1
ATOM 4147 C CA . VAL A 1 571 ? 7.631 0.462 -27.026 1.00 90.00 571 VAL A CA 1
ATOM 4148 C C . VAL A 1 571 ? 6.780 0.088 -28.234 1.00 90.00 571 VAL A C 1
ATOM 4150 O O . VAL A 1 571 ? 5.636 -0.335 -28.066 1.00 90.00 571 VAL A O 1
ATOM 4153 N N . LYS A 1 572 ? 7.320 0.227 -29.446 1.00 90.25 572 LYS A N 1
ATOM 4154 C CA . LYS A 1 572 ? 6.639 -0.167 -30.691 1.00 90.25 572 LYS A CA 1
ATOM 4155 C C . LYS A 1 572 ? 7.012 -1.586 -31.117 1.00 90.25 572 LYS A C 1
ATOM 4157 O O . LYS A 1 572 ? 8.142 -2.025 -30.905 1.00 90.25 572 LYS A O 1
ATOM 4162 N N . LYS A 1 573 ? 6.106 -2.280 -31.807 1.00 90.31 573 LYS A N 1
ATOM 4163 C CA . LYS A 1 573 ? 6.404 -3.547 -32.484 1.00 90.31 573 LYS A CA 1
ATOM 4164 C C . LYS A 1 573 ? 7.606 -3.381 -33.420 1.00 90.31 573 LYS A C 1
ATOM 4166 O O . LYS A 1 573 ? 7.653 -2.446 -34.216 1.00 90.31 573 LYS A O 1
ATOM 4171 N N . GLY A 1 574 ? 8.572 -4.295 -33.339 1.00 85.38 574 GLY A N 1
ATOM 4172 C CA . GLY A 1 574 ? 9.794 -4.254 -34.150 1.00 85.38 574 GLY A CA 1
ATOM 4173 C C . GLY A 1 574 ? 10.868 -3.266 -33.669 1.00 85.38 574 GLY A C 1
ATOM 4174 O O . GLY A 1 574 ? 11.954 -3.246 -34.244 1.00 85.38 574 GLY A O 1
ATOM 4175 N N . GLN A 1 575 ? 10.614 -2.478 -32.617 1.00 87.50 575 GLN A N 1
ATOM 4176 C CA . GLN A 1 575 ? 11.643 -1.666 -31.964 1.00 87.50 575 GLN A CA 1
ATOM 4177 C C . GLN A 1 575 ? 12.671 -2.577 -31.285 1.00 87.50 575 GLN A C 1
ATOM 4179 O O . GLN A 1 575 ? 12.283 -3.497 -30.562 1.00 87.50 575 GLN A O 1
ATOM 4184 N N . VAL A 1 576 ? 13.965 -2.306 -31.494 1.00 88.12 576 VAL A N 1
ATOM 4185 C CA . VAL A 1 576 ? 15.055 -2.975 -30.766 1.00 88.12 576 VAL A CA 1
ATOM 4186 C C . VAL A 1 576 ? 15.070 -2.479 -29.319 1.00 88.12 576 VAL A C 1
ATOM 4188 O O . VAL A 1 576 ? 14.933 -1.283 -29.066 1.00 88.12 576 VAL A O 1
ATOM 4191 N N . VAL A 1 577 ? 15.187 -3.409 -28.371 1.00 86.81 577 VAL A N 1
ATOM 4192 C CA . VAL A 1 577 ? 15.104 -3.143 -26.921 1.00 86.81 577 VAL A CA 1
ATOM 4193 C C . VAL A 1 577 ? 16.250 -3.767 -26.118 1.00 86.81 577 VAL A C 1
ATOM 4195 O O . VAL A 1 577 ? 16.367 -3.546 -24.914 1.00 86.81 577 VAL A O 1
ATOM 4198 N N . GLY A 1 578 ? 17.106 -4.550 -26.771 1.00 86.44 578 GLY A N 1
ATOM 4199 C CA . GLY A 1 578 ? 18.216 -5.261 -26.150 1.00 86.44 578 GLY A CA 1
ATOM 4200 C C . GLY A 1 578 ? 18.898 -6.218 -27.118 1.00 86.44 578 GLY A C 1
ATOM 4201 O O . GLY A 1 578 ? 18.589 -6.234 -28.309 1.00 86.44 578 GLY A O 1
ATOM 4202 N N . TYR A 1 579 ? 19.799 -7.036 -26.585 1.00 86.81 579 TYR A N 1
ATOM 4203 C CA . TYR A 1 579 ? 20.536 -8.063 -27.317 1.00 86.81 579 TYR A CA 1
ATOM 4204 C C . TYR A 1 579 ? 20.612 -9.349 -26.498 1.00 86.81 579 TYR A C 1
ATOM 4206 O O . TYR A 1 579 ? 20.661 -9.307 -25.267 1.00 86.81 579 TYR A O 1
ATOM 4214 N N . VAL A 1 580 ? 20.687 -10.486 -27.189 1.00 84.50 580 VAL A N 1
ATOM 4215 C CA . VAL A 1 580 ? 21.378 -11.655 -26.638 1.00 84.50 580 VAL A CA 1
ATOM 4216 C C . VAL A 1 580 ? 22.869 -11.411 -26.826 1.00 84.50 580 VAL A C 1
ATOM 4218 O O . VAL A 1 580 ? 23.305 -11.229 -27.963 1.00 84.50 580 VAL A O 1
ATOM 4221 N N . ASP A 1 581 ? 23.621 -11.387 -25.732 1.00 82.75 581 ASP A N 1
ATOM 4222 C CA . ASP A 1 581 ? 25.083 -11.433 -25.730 1.00 82.75 581 ASP A CA 1
ATOM 4223 C C . ASP A 1 581 ? 25.502 -12.901 -25.540 1.00 82.75 581 ASP A C 1
ATOM 4225 O O . ASP A 1 581 ? 25.078 -13.548 -24.576 1.00 82.75 581 ASP A O 1
ATOM 4229 N N . ASP A 1 582 ? 26.256 -13.454 -26.493 1.00 76.44 582 ASP A N 1
ATOM 4230 C CA . ASP A 1 582 ? 26.669 -14.864 -26.500 1.00 76.44 582 ASP A CA 1
ATOM 4231 C C . ASP A 1 582 ? 27.877 -15.160 -25.593 1.00 76.44 582 ASP A C 1
ATOM 4233 O O . ASP A 1 582 ? 28.272 -16.320 -25.465 1.00 76.44 582 ASP A O 1
ATOM 4237 N N . GLY A 1 583 ? 28.450 -14.133 -24.952 1.00 70.31 583 GLY A N 1
ATOM 4238 C CA . GLY A 1 583 ? 29.631 -14.230 -24.095 1.00 70.31 583 GLY A CA 1
ATOM 4239 C C . GLY A 1 583 ? 30.960 -14.401 -24.844 1.00 70.31 583 GLY A C 1
ATOM 4240 O O . GLY A 1 583 ? 31.966 -14.713 -24.207 1.00 70.31 583 GLY A O 1
ATOM 4241 N N . LEU A 1 584 ? 30.973 -14.227 -26.170 1.00 68.69 584 LEU A N 1
ATOM 4242 C CA . LEU A 1 584 ? 32.131 -14.285 -27.075 1.00 68.69 584 LEU A CA 1
ATOM 4243 C C . LEU A 1 584 ? 32.090 -13.128 -28.104 1.00 68.69 584 LEU A C 1
ATOM 4245 O O . LEU A 1 584 ? 32.417 -13.314 -29.278 1.00 68.69 584 LEU A O 1
ATOM 4249 N N . ASP A 1 585 ? 31.681 -11.940 -27.638 1.00 68.44 585 ASP A N 1
ATOM 4250 C CA . ASP A 1 585 ? 31.456 -10.685 -28.386 1.00 68.44 585 ASP A CA 1
ATOM 4251 C C . ASP A 1 585 ? 30.337 -10.714 -29.455 1.00 68.44 585 ASP A C 1
ATOM 4253 O O . ASP A 1 585 ? 30.080 -9.705 -30.122 1.00 68.44 585 ASP A O 1
ATOM 4257 N N . GLY A 1 586 ? 29.607 -11.823 -29.608 1.00 74.56 586 GLY A N 1
ATOM 4258 C CA . GLY A 1 586 ? 28.455 -11.920 -30.501 1.00 74.56 586 GLY A CA 1
ATOM 4259 C C . GLY A 1 586 ? 27.190 -11.323 -29.881 1.00 74.56 586 GLY A C 1
ATOM 4260 O O . GLY A 1 586 ? 26.757 -11.710 -28.796 1.00 74.56 586 GLY A O 1
ATOM 4261 N N . ARG A 1 587 ? 26.555 -10.383 -30.595 1.00 82.50 587 ARG A N 1
ATOM 4262 C CA . ARG A 1 587 ? 25.318 -9.712 -30.156 1.00 82.50 587 ARG A CA 1
ATOM 4263 C C . ARG A 1 587 ? 24.199 -9.828 -31.179 1.00 82.50 587 ARG A C 1
ATOM 4265 O O . ARG A 1 587 ? 24.277 -9.249 -32.261 1.00 82.50 587 ARG A O 1
ATOM 4272 N N . THR A 1 588 ? 23.120 -10.517 -30.807 1.00 83.06 588 THR A N 1
ATOM 4273 C CA . THR A 1 588 ? 21.930 -10.678 -31.660 1.00 83.06 588 THR A CA 1
ATOM 4274 C C . THR A 1 588 ? 20.798 -9.761 -31.180 1.00 83.06 588 THR A C 1
ATOM 4276 O O . THR A 1 588 ? 20.412 -9.875 -30.015 1.00 83.06 588 THR A O 1
ATOM 4279 N N . PRO A 1 589 ? 20.255 -8.846 -32.015 1.00 86.38 589 PRO A N 1
ATOM 4280 C CA . PRO A 1 589 ? 19.269 -7.861 -31.564 1.00 86.38 589 PRO A CA 1
ATOM 4281 C C . PRO A 1 589 ? 17.930 -8.490 -31.167 1.00 86.38 589 PRO A C 1
ATOM 4283 O O . PRO A 1 589 ? 17.454 -9.424 -31.816 1.00 86.38 589 PRO A O 1
ATOM 4286 N N . LEU A 1 590 ? 17.293 -7.916 -30.149 1.00 87.31 590 LEU A N 1
ATOM 4287 C CA . LEU A 1 590 ? 15.979 -8.300 -29.637 1.00 87.31 590 LEU A CA 1
ATOM 4288 C C . LEU A 1 590 ? 14.954 -7.212 -29.923 1.00 87.31 590 LEU A C 1
ATOM 4290 O O . LEU A 1 590 ? 15.159 -6.053 -29.559 1.00 87.31 590 LEU A O 1
ATOM 4294 N N . VAL A 1 591 ? 13.833 -7.597 -30.529 1.00 89.56 591 VAL A N 1
ATOM 4295 C CA . VAL A 1 591 ? 12.722 -6.705 -30.876 1.00 89.56 591 VAL A CA 1
ATOM 4296 C C . VAL A 1 591 ? 11.442 -7.061 -30.127 1.00 89.56 591 VAL A C 1
ATOM 4298 O O . VAL A 1 591 ? 11.150 -8.235 -29.897 1.00 89.56 591 VAL A O 1
ATOM 4301 N N . ALA A 1 592 ? 10.645 -6.053 -29.772 1.00 90.38 592 ALA A N 1
ATOM 4302 C CA . ALA A 1 592 ? 9.323 -6.270 -29.183 1.00 90.38 592 ALA A CA 1
ATOM 4303 C C . ALA A 1 592 ? 8.345 -6.877 -30.209 1.00 90.38 592 ALA A C 1
ATOM 4305 O O . ALA A 1 592 ? 8.218 -6.375 -31.332 1.00 90.38 592 ALA A O 1
ATOM 4306 N N . THR A 1 593 ? 7.625 -7.940 -29.829 1.00 89.56 593 THR A N 1
ATOM 4307 C CA . THR A 1 593 ? 6.712 -8.664 -30.741 1.00 89.56 593 THR A CA 1
ATOM 4308 C C . THR A 1 593 ? 5.405 -7.913 -31.034 1.00 89.56 593 THR A C 1
ATOM 4310 O O . THR A 1 593 ? 4.764 -8.151 -32.064 1.00 89.56 593 THR A O 1
ATOM 4313 N N . ALA A 1 594 ? 5.033 -6.966 -30.168 1.00 90.75 594 ALA A N 1
ATOM 4314 C CA . ALA A 1 594 ? 3.834 -6.136 -30.253 1.00 90.75 594 ALA A CA 1
ATOM 4315 C C . ALA A 1 594 ? 4.088 -4.712 -29.718 1.00 90.75 594 ALA A C 1
ATOM 4317 O O . ALA A 1 594 ? 5.105 -4.452 -29.076 1.00 90.75 594 ALA A O 1
ATOM 4318 N N . ASP A 1 595 ? 3.143 -3.799 -29.960 1.00 91.56 595 ASP A N 1
ATOM 4319 C CA . ASP A 1 595 ? 3.125 -2.475 -29.329 1.00 91.56 595 ASP A CA 1
ATOM 4320 C C . ASP A 1 595 ? 2.835 -2.618 -27.828 1.00 91.56 595 ASP A C 1
ATOM 4322 O O . ASP A 1 595 ? 1.755 -3.065 -27.432 1.00 91.56 595 ASP A O 1
ATOM 4326 N N . LEU A 1 596 ? 3.775 -2.195 -26.980 1.00 90.00 596 LEU A N 1
ATOM 4327 C CA . LEU A 1 596 ? 3.555 -2.127 -25.542 1.00 90.00 596 LEU A CA 1
ATOM 4328 C C . LEU A 1 596 ? 3.014 -0.749 -25.171 1.00 90.00 596 LEU A C 1
ATOM 4330 O O . LEU A 1 596 ? 3.731 0.254 -25.194 1.00 90.00 596 LEU A O 1
ATOM 4334 N N . LYS A 1 597 ? 1.743 -0.718 -24.773 1.00 91.38 597 LYS A N 1
ATOM 4335 C CA . LYS A 1 597 ? 1.132 0.427 -24.097 1.00 91.38 597 LYS A CA 1
ATOM 4336 C C . LYS A 1 597 ? 1.294 0.318 -22.585 1.00 91.38 597 LYS A C 1
ATOM 4338 O O . LYS A 1 597 ? 1.016 -0.738 -22.014 1.00 91.38 597 LYS A O 1
ATOM 4343 N N . SER A 1 598 ? 1.668 1.423 -21.946 1.00 91.00 598 SER A N 1
ATOM 4344 C CA . SER A 1 598 ? 1.694 1.569 -20.488 1.00 91.00 598 SER A CA 1
ATOM 4345 C C . SER A 1 598 ? 0.962 2.838 -20.064 1.00 91.00 598 SER A C 1
ATOM 4347 O O . SER A 1 598 ? 0.979 3.841 -20.778 1.00 91.00 598 SER A O 1
ATOM 4349 N N . ALA A 1 599 ? 0.355 2.799 -18.879 1.00 92.88 599 ALA A N 1
ATOM 4350 C CA . ALA A 1 599 ? -0.106 4.002 -18.204 1.00 92.88 599 ALA A CA 1
ATOM 4351 C C . ALA A 1 599 ? 1.078 4.738 -17.553 1.00 92.88 599 ALA A C 1
ATOM 4353 O O . ALA A 1 599 ? 2.081 4.119 -17.184 1.00 92.88 599 ALA A O 1
ATOM 4354 N N . GLY A 1 600 ? 0.947 6.052 -17.414 1.00 93.38 600 GLY A N 1
ATOM 4355 C CA . GLY A 1 600 ? 1.932 6.933 -16.797 1.00 93.38 600 GLY A CA 1
ATOM 4356 C C . GLY A 1 600 ? 1.405 8.361 -16.699 1.00 93.38 600 GLY A C 1
ATOM 4357 O O . GLY A 1 600 ? 0.226 8.606 -16.938 1.00 93.38 600 GLY A O 1
ATOM 4358 N N . TRP A 1 601 ? 2.268 9.308 -16.354 1.00 94.69 601 TRP A N 1
ATOM 4359 C CA . TRP A 1 601 ? 1.940 10.734 -16.268 1.00 94.69 601 TRP A CA 1
ATOM 4360 C C . TRP A 1 601 ? 3.051 11.568 -16.921 1.00 94.69 601 TRP A C 1
ATOM 4362 O O . TRP A 1 601 ? 4.195 11.107 -16.962 1.00 94.69 601 TRP A O 1
ATOM 4372 N N . PRO A 1 602 ? 2.761 12.779 -17.428 1.00 94.19 602 PRO A N 1
ATOM 4373 C CA . PRO A 1 602 ? 3.764 13.677 -18.004 1.00 94.19 602 PRO A CA 1
ATOM 4374 C C . PRO A 1 602 ? 5.028 13.828 -17.137 1.00 94.19 602 PRO A C 1
ATOM 4376 O O . PRO A 1 602 ? 4.953 14.034 -15.928 1.00 94.19 602 PRO A O 1
ATOM 4379 N N . GLY A 1 603 ? 6.205 13.692 -17.748 1.00 90.75 603 GLY A N 1
ATOM 4380 C CA . GLY A 1 603 ? 7.505 13.683 -17.071 1.00 90.75 603 GLY A CA 1
ATOM 4381 C C . GLY A 1 603 ? 7.965 12.320 -16.528 1.00 90.75 603 GLY A C 1
ATOM 4382 O O . GLY A 1 603 ? 9.148 12.178 -16.212 1.00 90.75 603 GLY A O 1
ATOM 4383 N N . LEU A 1 604 ? 7.100 11.296 -16.453 1.00 91.62 604 LEU A N 1
ATOM 4384 C CA . LEU A 1 604 ? 7.505 9.952 -16.021 1.00 91.62 604 LEU A CA 1
ATOM 4385 C C . LEU A 1 604 ? 8.533 9.341 -16.985 1.00 91.62 604 LEU A C 1
ATOM 4387 O O . LEU A 1 604 ? 8.326 9.289 -18.201 1.00 91.62 604 LEU A O 1
ATOM 4391 N N . LYS A 1 605 ? 9.605 8.793 -16.407 1.00 90.75 605 LYS A N 1
ATOM 4392 C CA . LYS A 1 605 ? 10.568 7.901 -17.060 1.00 90.75 605 LYS A CA 1
ATOM 4393 C C . LYS A 1 605 ? 10.377 6.494 -16.485 1.00 90.75 605 LYS A C 1
ATOM 4395 O O . LYS A 1 605 ? 10.856 6.248 -15.378 1.00 90.75 605 LYS A O 1
ATOM 4400 N N . PRO A 1 606 ? 9.625 5.599 -17.149 1.00 87.12 606 PRO A N 1
ATOM 4401 C CA . PRO A 1 606 ? 9.376 4.268 -16.610 1.00 87.12 606 PRO A CA 1
ATOM 4402 C C . PRO A 1 606 ? 10.658 3.424 -16.634 1.00 87.12 606 PRO A C 1
ATOM 4404 O O . PRO A 1 606 ? 11.505 3.586 -17.513 1.00 87.12 606 PRO A O 1
ATOM 4407 N N . VAL A 1 607 ? 10.799 2.512 -15.671 1.00 87.19 607 VAL A N 1
ATOM 4408 C CA . VAL A 1 607 ? 11.961 1.615 -15.575 1.00 87.19 607 VAL A CA 1
ATOM 4409 C C . VAL A 1 607 ? 11.798 0.451 -16.554 1.00 87.19 607 VAL A C 1
ATOM 4411 O O . VAL A 1 607 ? 10.771 -0.221 -16.541 1.00 87.19 607 VAL A O 1
ATOM 4414 N N . PHE A 1 608 ? 12.814 0.177 -17.370 1.00 88.06 608 PHE A N 1
ATOM 4415 C CA . PHE A 1 608 ? 12.832 -0.951 -18.305 1.00 88.06 608 PHE A CA 1
ATOM 4416 C C . PHE A 1 608 ? 13.644 -2.108 -17.714 1.00 88.06 608 PHE A C 1
ATOM 4418 O O . PHE A 1 608 ? 14.745 -1.902 -17.206 1.00 88.06 608 PHE A O 1
ATOM 4425 N N . LYS A 1 609 ? 13.098 -3.328 -17.756 1.00 87.69 609 LYS A N 1
ATOM 4426 C CA . LYS A 1 609 ? 13.744 -4.550 -17.252 1.00 87.69 609 LYS A CA 1
ATOM 4427 C C . LYS A 1 609 ? 13.530 -5.684 -18.243 1.00 87.69 609 LYS A C 1
ATOM 4429 O O . LYS A 1 609 ? 12.389 -6.013 -18.558 1.00 87.69 609 LYS A O 1
ATOM 4434 N N . LEU A 1 610 ? 14.614 -6.285 -18.717 1.00 85.31 610 LEU A N 1
ATOM 4435 C CA . LEU A 1 610 ? 14.585 -7.428 -19.624 1.00 85.31 610 LEU A CA 1
ATOM 4436 C C . LEU A 1 610 ? 14.895 -8.710 -18.839 1.00 85.31 610 LEU A C 1
ATOM 4438 O O . LEU A 1 610 ? 15.831 -8.726 -18.044 1.00 85.31 610 LEU A O 1
ATOM 4442 N N . ALA A 1 611 ? 14.097 -9.758 -19.039 1.00 85.00 611 ALA A N 1
ATOM 4443 C CA . ALA A 1 611 ? 14.257 -11.054 -18.381 1.00 85.00 611 ALA A CA 1
ATOM 4444 C C . ALA A 1 611 ? 14.028 -12.207 -19.370 1.00 85.00 611 ALA A C 1
ATOM 4446 O O . ALA A 1 611 ? 13.371 -12.032 -20.392 1.00 85.00 611 ALA A O 1
ATOM 4447 N N . ASP A 1 612 ? 14.531 -13.394 -19.043 1.00 79.19 612 ASP A N 1
ATOM 4448 C CA . ASP A 1 612 ? 14.470 -14.614 -19.868 1.00 79.19 612 ASP A CA 1
ATOM 4449 C C . ASP A 1 612 ? 13.089 -15.309 -19.874 1.00 79.19 612 ASP A C 1
ATOM 4451 O O . ASP A 1 612 ? 12.867 -16.308 -20.557 1.00 79.19 612 ASP A O 1
ATOM 4455 N N . GLY A 1 613 ? 12.134 -14.786 -19.099 1.00 69.12 613 GLY A N 1
ATOM 4456 C CA . GLY A 1 613 ? 10.805 -15.376 -18.938 1.00 69.12 613 GLY A CA 1
ATOM 4457 C C . GLY A 1 613 ? 10.809 -16.741 -18.237 1.00 69.12 613 GLY A C 1
ATOM 4458 O O . GLY A 1 613 ? 9.821 -17.466 -18.341 1.00 69.12 613 GLY A O 1
ATOM 4459 N N . GLY A 1 614 ? 11.896 -17.111 -17.548 1.00 67.81 614 GLY A N 1
ATOM 4460 C CA . GLY A 1 614 ? 12.072 -18.428 -16.934 1.00 67.81 614 GLY A CA 1
ATOM 4461 C C . GLY A 1 614 ? 12.436 -19.542 -17.922 1.00 67.81 614 GLY A C 1
ATOM 4462 O O . GLY A 1 614 ? 12.301 -20.718 -17.585 1.00 67.81 614 GLY A O 1
ATOM 4463 N N . ARG A 1 615 ? 12.877 -19.204 -19.142 1.00 69.50 615 ARG A N 1
ATOM 4464 C CA . ARG A 1 615 ? 13.397 -20.157 -20.135 1.00 69.50 615 ARG A CA 1
ATOM 4465 C C . ARG A 1 615 ? 14.871 -19.868 -20.388 1.00 69.50 615 ARG A C 1
ATOM 4467 O O . ARG A 1 615 ? 15.233 -18.727 -20.635 1.00 69.50 615 ARG A O 1
ATOM 4474 N N . ALA A 1 616 ? 15.716 -20.897 -20.388 1.00 71.56 616 ALA A N 1
ATOM 4475 C CA . ALA A 1 616 ? 17.114 -20.725 -20.775 1.00 71.56 616 ALA A CA 1
ATOM 4476 C C . ALA A 1 616 ? 17.213 -20.204 -22.220 1.00 71.56 616 ALA A C 1
ATOM 4478 O O . ALA A 1 616 ? 16.639 -20.799 -23.134 1.00 71.56 616 ALA A O 1
ATOM 4479 N N . VAL A 1 617 ? 17.954 -19.111 -22.416 1.00 74.31 617 VAL A N 1
ATOM 4480 C CA . VAL A 1 617 ? 18.232 -18.556 -23.746 1.00 74.31 617 VAL A CA 1
ATOM 4481 C C . VAL A 1 617 ? 19.060 -19.582 -24.538 1.00 74.31 617 VAL A C 1
ATOM 4483 O O . VAL A 1 617 ? 20.110 -20.006 -24.047 1.00 74.31 617 VAL A O 1
ATOM 4486 N N . PRO A 1 618 ? 18.605 -20.028 -25.722 1.00 73.88 618 PRO A N 1
ATOM 4487 C CA . PRO A 1 618 ? 19.316 -21.035 -26.505 1.00 73.88 618 PRO A CA 1
ATOM 4488 C C . PRO A 1 618 ? 20.588 -20.456 -27.142 1.00 73.88 618 PRO A C 1
ATOM 4490 O O . PRO A 1 618 ? 20.668 -19.257 -27.390 1.00 73.88 618 PRO A O 1
ATOM 4493 N N . HIS A 1 619 ? 21.568 -21.313 -27.447 1.00 70.00 619 HIS A N 1
ATOM 4494 C CA . HIS A 1 619 ? 22.782 -20.918 -28.184 1.00 70.00 619 HIS A CA 1
ATOM 4495 C C . HIS A 1 619 ? 22.563 -20.802 -29.705 1.00 70.00 619 HIS A C 1
ATOM 4497 O O . HIS A 1 619 ? 23.352 -20.150 -30.382 1.00 70.00 619 HIS A O 1
ATOM 4503 N N . GLU A 1 620 ? 21.498 -21.413 -30.232 1.00 76.75 620 GLU A N 1
ATOM 4504 C CA . GLU A 1 620 ? 21.066 -21.298 -31.627 1.00 76.75 620 GLU A CA 1
ATOM 4505 C C . GLU A 1 620 ? 19.540 -21.113 -31.667 1.00 76.75 620 GLU A C 1
ATOM 4507 O O . GLU A 1 620 ? 18.804 -21.865 -31.023 1.00 76.75 620 GLU A O 1
ATOM 4512 N N . ALA A 1 621 ? 19.051 -20.109 -32.396 1.00 79.12 621 ALA A N 1
ATOM 4513 C CA . ALA A 1 621 ? 17.622 -19.875 -32.604 1.00 79.12 621 ALA A CA 1
ATOM 4514 C C . ALA A 1 621 ? 17.361 -18.952 -33.802 1.00 79.12 621 ALA A C 1
ATOM 4516 O O . ALA A 1 621 ? 18.126 -18.033 -34.080 1.00 79.12 621 ALA A O 1
ATOM 4517 N N . LYS A 1 622 ? 16.243 -19.169 -34.498 1.00 82.56 622 LYS A N 1
ATOM 4518 C CA . LYS A 1 622 ? 15.888 -18.399 -35.697 1.00 82.56 622 LYS A CA 1
ATOM 4519 C C . LYS A 1 622 ? 15.339 -17.009 -35.363 1.00 82.56 622 LYS A C 1
ATOM 4521 O O . LYS A 1 622 ? 14.796 -16.774 -34.282 1.00 82.56 622 LYS A O 1
ATOM 4526 N N . ALA A 1 623 ? 15.419 -16.098 -36.326 1.00 83.50 623 ALA A N 1
ATOM 4527 C CA . ALA A 1 623 ? 14.709 -14.829 -36.288 1.00 83.50 623 ALA A CA 1
ATOM 4528 C C . ALA A 1 623 ? 13.207 -15.064 -36.028 1.00 83.50 623 ALA A C 1
ATOM 4530 O O . ALA A 1 623 ? 12.590 -15.967 -36.594 1.00 83.50 623 ALA A O 1
ATOM 4531 N N . GLY A 1 624 ? 12.616 -14.254 -35.152 1.00 80.19 624 GLY A N 1
ATOM 4532 C CA . GLY A 1 624 ? 11.241 -14.416 -34.681 1.00 80.19 624 GLY A CA 1
ATOM 4533 C C . GLY A 1 624 ? 11.061 -15.363 -33.486 1.00 80.19 624 GLY A C 1
ATOM 4534 O O . GLY A 1 624 ? 9.981 -15.353 -32.900 1.00 80.19 624 GLY A O 1
ATOM 4535 N N . THR A 1 625 ? 12.079 -16.123 -33.058 1.00 84.19 625 THR A N 1
ATOM 4536 C CA . THR A 1 625 ? 11.992 -16.910 -31.815 1.00 84.19 625 THR A CA 1
ATOM 4537 C C . THR A 1 625 ? 11.912 -15.988 -30.597 1.00 84.19 625 THR A C 1
ATOM 4539 O O . THR A 1 625 ? 12.786 -15.142 -30.401 1.00 84.19 625 THR A O 1
ATOM 4542 N N . GLU A 1 626 ? 10.887 -16.172 -29.758 1.00 88.06 626 GLU A N 1
ATOM 4543 C CA . GLU A 1 626 ? 10.762 -15.495 -28.461 1.00 88.06 626 GLU A CA 1
ATOM 4544 C C . GLU A 1 626 ? 11.774 -16.055 -27.451 1.00 88.06 626 GLU A C 1
ATOM 4546 O O . GLU A 1 626 ? 11.771 -17.253 -27.161 1.00 88.06 626 GLU A O 1
ATOM 4551 N N . VAL A 1 627 ? 12.622 -15.185 -26.896 1.00 85.44 627 VAL A N 1
ATOM 4552 C CA . VAL A 1 627 ? 13.712 -15.562 -25.967 1.00 85.44 627 VAL A CA 1
ATOM 4553 C C . VAL A 1 627 ? 13.719 -14.750 -24.665 1.00 85.44 627 VAL A C 1
ATOM 4555 O O . VAL A 1 627 ? 14.651 -14.858 -23.873 1.00 85.44 627 VAL A O 1
ATOM 4558 N N . GLY A 1 628 ? 12.691 -13.934 -24.426 1.00 86.31 628 GLY A N 1
ATOM 4559 C CA . GLY A 1 628 ? 12.548 -13.184 -23.182 1.00 86.31 628 GLY A CA 1
ATOM 4560 C C . GLY A 1 628 ? 11.278 -12.339 -23.114 1.00 86.31 628 GLY A C 1
ATOM 4561 O O . GLY A 1 628 ? 10.452 -12.331 -24.027 1.00 86.31 628 GLY A O 1
ATOM 4562 N N . VAL A 1 629 ? 11.141 -11.592 -22.020 1.00 89.81 629 VAL A N 1
ATOM 4563 C CA . VAL A 1 629 ? 10.045 -10.656 -21.752 1.00 89.81 629 VAL A CA 1
ATOM 4564 C C . VAL A 1 629 ? 10.628 -9.318 -21.309 1.00 89.81 629 VAL A C 1
ATOM 4566 O O . VAL A 1 629 ? 11.358 -9.241 -20.318 1.00 89.81 629 VAL A O 1
ATOM 4569 N N . LEU A 1 630 ? 10.265 -8.249 -22.015 1.00 89.06 630 LEU A N 1
ATOM 4570 C CA . LEU A 1 630 ? 10.515 -6.883 -21.579 1.00 89.06 630 LEU A CA 1
ATOM 4571 C C . LEU A 1 630 ? 9.382 -6.438 -20.650 1.00 89.06 630 LEU A C 1
ATOM 4573 O O . LEU A 1 630 ? 8.205 -6.505 -21.004 1.00 89.06 630 LEU A O 1
ATOM 4577 N N . THR A 1 631 ? 9.754 -5.960 -19.468 1.00 89.75 631 THR A N 1
ATOM 4578 C CA . THR A 1 631 ? 8.865 -5.370 -18.466 1.00 89.75 631 THR A CA 1
ATOM 4579 C C . THR A 1 631 ? 9.123 -3.867 -18.376 1.00 89.75 631 THR A C 1
ATOM 4581 O O . THR A 1 631 ? 10.276 -3.438 -18.323 1.00 89.75 631 THR A O 1
ATOM 4584 N N . VAL A 1 632 ? 8.056 -3.071 -18.330 1.00 88.75 632 VAL A N 1
ATOM 4585 C CA . VAL A 1 632 ? 8.092 -1.611 -18.206 1.00 88.75 632 VAL A CA 1
ATOM 4586 C C . VAL A 1 632 ? 7.323 -1.193 -16.954 1.00 88.75 632 VAL A C 1
ATOM 4588 O O . VAL A 1 632 ? 6.127 -1.458 -16.833 1.00 88.75 632 VAL A O 1
ATOM 4591 N N . GLY A 1 633 ? 8.037 -0.556 -16.026 1.00 85.81 633 GLY A N 1
ATOM 4592 C CA . GLY A 1 633 ? 7.565 -0.162 -14.702 1.00 85.81 633 GLY A CA 1
ATOM 4593 C C . GLY A 1 633 ? 8.044 -1.080 -13.565 1.00 85.81 633 GLY A C 1
ATOM 4594 O O . GLY A 1 633 ? 9.105 -1.716 -13.638 1.00 85.81 633 GLY A O 1
ATOM 4595 N N . ASP A 1 634 ? 7.268 -1.120 -12.480 1.00 80.62 634 ASP A N 1
ATOM 4596 C CA . ASP A 1 634 ? 7.646 -1.730 -11.199 1.00 80.62 634 ASP A CA 1
ATOM 4597 C C . ASP A 1 634 ? 6.549 -2.620 -10.595 1.00 80.62 634 ASP A C 1
ATOM 4599 O O . ASP A 1 634 ? 5.364 -2.286 -10.604 1.00 80.62 634 ASP A O 1
ATOM 4603 N N . GLY A 1 635 ? 6.971 -3.737 -9.995 1.00 77.31 635 GLY A N 1
ATOM 4604 C CA . GLY A 1 635 ? 6.087 -4.705 -9.340 1.00 77.31 635 GLY A CA 1
ATOM 4605 C C . GLY A 1 635 ? 5.442 -5.725 -10.295 1.00 77.31 635 GLY A C 1
ATOM 4606 O O . GLY A 1 635 ? 5.710 -5.728 -11.499 1.00 77.31 635 GLY A O 1
ATOM 4607 N N . PRO A 1 636 ? 4.592 -6.631 -9.774 1.00 76.94 636 PRO A N 1
ATOM 4608 C CA . PRO A 1 636 ? 4.002 -7.719 -10.559 1.00 76.94 636 PRO A CA 1
ATOM 4609 C C . PRO A 1 636 ? 3.063 -7.224 -11.673 1.00 76.94 636 PRO A C 1
ATOM 4611 O O . PRO A 1 636 ? 3.018 -7.841 -12.742 1.00 76.94 636 PRO A O 1
ATOM 4614 N N . SER A 1 637 ? 2.387 -6.092 -11.438 1.00 81.75 637 SER A N 1
ATOM 4615 C CA . SER A 1 637 ? 1.438 -5.423 -12.345 1.00 81.75 637 SER A CA 1
ATOM 4616 C C . SER A 1 637 ? 2.090 -4.556 -13.432 1.00 81.75 637 SER A C 1
ATOM 4618 O O . SER A 1 637 ? 1.379 -3.883 -14.175 1.00 81.75 637 SER A O 1
ATOM 4620 N N . ALA A 1 638 ? 3.424 -4.526 -13.518 1.00 86.62 638 ALA A N 1
ATOM 4621 C CA . ALA A 1 638 ? 4.143 -3.796 -14.559 1.00 86.62 638 ALA A CA 1
ATOM 4622 C C . ALA A 1 638 ? 3.805 -4.322 -15.968 1.00 86.62 638 ALA A C 1
ATOM 4624 O O . ALA A 1 638 ? 3.557 -5.518 -16.161 1.00 86.62 638 ALA A O 1
ATOM 4625 N N . ALA A 1 639 ? 3.806 -3.428 -16.958 1.00 87.25 639 ALA A N 1
ATOM 4626 C CA . ALA A 1 639 ? 3.418 -3.738 -18.332 1.00 87.25 639 ALA A CA 1
ATOM 4627 C C . ALA A 1 639 ? 4.471 -4.642 -19.002 1.00 87.25 639 ALA A C 1
ATOM 4629 O O . ALA A 1 639 ? 5.667 -4.408 -18.848 1.00 87.25 639 ALA A O 1
ATOM 4630 N N . LYS A 1 640 ? 4.051 -5.683 -19.734 1.00 90.44 640 LYS A N 1
ATOM 4631 C CA . LYS A 1 640 ? 4.947 -6.722 -20.279 1.00 90.44 640 LYS A CA 1
ATOM 4632 C C . LYS A 1 640 ? 4.698 -6.978 -21.763 1.00 90.44 640 LYS A C 1
ATOM 4634 O O . LYS A 1 640 ? 3.545 -7.006 -22.189 1.00 90.44 640 LYS A O 1
ATOM 4639 N N . VAL A 1 641 ? 5.769 -7.218 -22.519 1.00 90.88 641 VAL A N 1
ATOM 4640 C CA . VAL A 1 641 ? 5.731 -7.679 -23.917 1.00 90.88 641 VAL A CA 1
ATOM 4641 C C . VAL A 1 641 ? 6.808 -8.751 -24.146 1.00 90.88 641 VAL A C 1
ATOM 4643 O O . VAL A 1 641 ? 7.919 -8.596 -23.631 1.00 90.88 641 VAL A O 1
ATOM 4646 N N . PRO A 1 642 ? 6.529 -9.839 -24.888 1.00 90.06 642 PRO A N 1
ATOM 4647 C CA . PRO A 1 642 ? 7.574 -10.759 -25.323 1.00 90.06 642 PRO A CA 1
ATOM 4648 C C . PRO A 1 642 ? 8.589 -10.058 -26.233 1.00 90.06 642 PRO A C 1
ATOM 4650 O O . PRO A 1 642 ? 8.244 -9.141 -26.987 1.00 90.06 642 PRO A O 1
ATOM 4653 N N . VAL A 1 643 ? 9.841 -10.510 -26.188 1.00 89.31 643 VAL A N 1
ATOM 4654 C CA . VAL A 1 643 ? 10.874 -10.099 -27.145 1.00 89.31 643 VAL A CA 1
ATOM 4655 C C . VAL A 1 643 ? 11.358 -11.288 -27.958 1.00 89.31 643 VAL A C 1
ATOM 4657 O O . VAL A 1 643 ? 11.558 -12.386 -27.433 1.00 89.31 643 VAL A O 1
ATOM 4660 N N . ALA A 1 644 ? 11.558 -11.046 -29.248 1.00 87.62 644 ALA A N 1
ATOM 4661 C CA . ALA A 1 644 ? 12.013 -12.036 -30.206 1.00 87.62 644 ALA A CA 1
ATOM 4662 C C . ALA A 1 644 ? 13.314 -11.603 -30.884 1.00 87.62 644 ALA A C 1
ATOM 4664 O O . ALA A 1 644 ? 13.611 -10.411 -30.994 1.00 87.62 644 ALA A O 1
ATOM 4665 N N . LEU A 1 645 ? 14.084 -12.579 -31.357 1.00 84.94 645 LEU A N 1
ATOM 4666 C CA . LEU A 1 645 ? 15.306 -12.337 -32.118 1.00 84.94 645 LEU A CA 1
ATOM 4667 C C . LEU A 1 645 ? 14.995 -11.631 -33.448 1.00 84.94 645 LEU A C 1
ATOM 4669 O O . LEU A 1 645 ? 14.138 -12.076 -34.209 1.00 84.94 645 LEU A O 1
ATOM 4673 N N . GLN A 1 646 ? 15.711 -10.550 -33.763 1.00 85.19 646 GLN A N 1
ATOM 4674 C CA . GLN A 1 646 ? 15.578 -9.840 -35.044 1.00 85.19 646 GLN A CA 1
ATOM 4675 C C . GLN A 1 646 ? 16.280 -10.574 -36.203 1.00 85.19 646 GLN A C 1
ATOM 4677 O O . GLN A 1 646 ? 15.957 -10.360 -37.369 1.00 85.19 646 GLN A O 1
ATOM 4682 N N . LYS A 1 647 ? 17.273 -11.406 -35.879 1.00 83.75 647 LYS A N 1
ATOM 4683 C CA . LYS A 1 647 ? 18.133 -12.163 -36.799 1.00 83.75 647 LYS A CA 1
ATOM 4684 C C . LYS A 1 647 ? 18.375 -13.553 -36.216 1.00 83.75 647 LYS A C 1
ATOM 4686 O O . LYS A 1 647 ? 18.176 -13.738 -35.019 1.00 83.75 647 LYS A O 1
ATOM 4691 N N . ASP A 1 648 ? 18.829 -14.496 -37.032 1.00 81.00 648 ASP A N 1
ATOM 4692 C CA . ASP A 1 648 ? 19.209 -15.82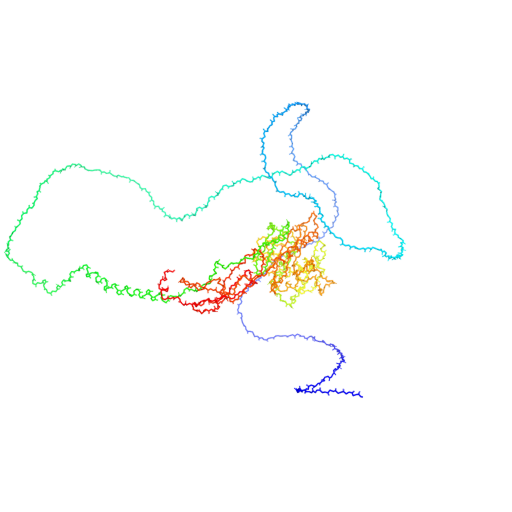4 -36.547 1.00 81.00 648 ASP A CA 1
ATOM 4693 C C . ASP A 1 648 ? 20.381 -15.714 -35.555 1.00 81.00 648 ASP A C 1
ATOM 4695 O O . ASP A 1 648 ? 21.479 -15.277 -35.911 1.00 81.00 648 ASP A O 1
ATOM 4699 N N . LEU A 1 649 ? 20.143 -16.119 -34.308 1.00 76.31 649 LEU A N 1
ATOM 4700 C CA . LEU A 1 649 ? 21.183 -16.372 -33.319 1.00 76.31 649 LEU A CA 1
ATOM 4701 C C . LEU A 1 649 ? 21.886 -17.663 -33.742 1.00 76.31 649 LEU A C 1
ATOM 4703 O O . LEU A 1 649 ? 21.301 -18.742 -33.678 1.00 76.31 649 LEU A O 1
ATOM 4707 N N . SER A 1 650 ? 23.115 -17.528 -34.227 1.00 73.81 650 SER A N 1
ATOM 4708 C CA . SER A 1 650 ? 23.955 -18.640 -34.681 1.00 73.81 650 SER A CA 1
ATOM 4709 C C . SER A 1 650 ? 24.953 -19.024 -33.594 1.00 73.81 650 SER A C 1
ATOM 4711 O O . SER A 1 650 ? 25.423 -18.150 -32.865 1.00 73.81 650 SER A O 1
ATOM 4713 N N . GLU A 1 651 ? 25.337 -20.300 -33.521 1.00 69.06 651 GLU A N 1
ATOM 4714 C CA . GLU A 1 651 ? 26.389 -20.722 -32.593 1.00 69.06 651 GLU A CA 1
ATOM 4715 C C . GLU A 1 651 ? 27.718 -19.969 -32.845 1.00 69.06 651 GLU A C 1
ATOM 4717 O O . GLU A 1 651 ? 28.106 -19.779 -34.005 1.00 69.06 651 GLU A O 1
ATOM 4722 N N . PRO A 1 652 ? 28.482 -19.614 -31.790 1.00 67.12 652 PRO A N 1
ATOM 4723 C CA . PRO A 1 652 ? 29.784 -18.970 -31.935 1.00 67.12 652 PRO A CA 1
ATOM 4724 C C . PRO A 1 652 ? 30.732 -19.773 -32.834 1.00 67.12 652 PRO A C 1
ATOM 4726 O O . PRO A 1 652 ? 30.959 -20.973 -32.633 1.00 67.12 652 PRO A O 1
ATOM 4729 N N . GLY A 1 653 ? 31.301 -19.104 -33.838 1.00 65.25 653 GLY A N 1
ATOM 4730 C CA . GLY A 1 653 ? 32.127 -19.741 -34.862 1.00 65.25 653 GLY A CA 1
ATOM 4731 C C . GLY A 1 653 ? 33.449 -20.307 -34.329 1.00 65.25 653 GLY A C 1
ATOM 4732 O O . GLY A 1 653 ? 33.921 -19.953 -33.247 1.00 65.25 653 GLY A O 1
ATOM 4733 N N . PHE A 1 654 ? 34.095 -21.162 -35.133 1.00 59.03 654 PHE A N 1
ATOM 4734 C CA . PHE A 1 654 ? 35.390 -21.776 -34.800 1.00 59.03 654 PHE A CA 1
ATOM 4735 C C . PHE A 1 654 ? 36.450 -20.739 -34.384 1.00 59.03 654 PHE A C 1
ATOM 4737 O O . PHE A 1 654 ? 37.177 -20.962 -33.420 1.00 59.03 654 PHE A O 1
ATOM 4744 N N . GLY A 1 655 ? 36.493 -19.582 -35.059 1.00 61.91 655 GLY A N 1
ATOM 4745 C CA . GLY A 1 655 ? 37.379 -18.467 -34.708 1.00 61.91 655 GLY A CA 1
ATOM 4746 C C . GLY A 1 655 ? 37.118 -17.910 -33.304 1.00 61.91 655 GLY A C 1
ATOM 4747 O O . GLY A 1 655 ? 38.046 -17.847 -32.504 1.00 61.91 655 GLY A O 1
ATOM 4748 N N . SER A 1 656 ? 35.865 -17.584 -32.971 1.00 65.50 656 SER A N 1
ATOM 4749 C CA . SER A 1 656 ? 35.475 -17.064 -31.649 1.00 65.50 656 SER A CA 1
ATOM 4750 C C . SER A 1 656 ? 35.785 -18.062 -30.528 1.00 65.50 656 SER A C 1
ATOM 4752 O O . SER A 1 656 ? 36.357 -17.700 -29.503 1.00 65.50 656 SER A O 1
ATOM 4754 N N . LYS A 1 657 ? 35.493 -19.351 -30.757 1.00 63.59 657 LYS A N 1
ATOM 4755 C CA . LYS A 1 657 ? 35.826 -20.445 -29.829 1.00 63.59 657 LYS A CA 1
ATOM 4756 C C . LYS A 1 657 ? 37.343 -20.609 -29.633 1.00 63.59 657 LYS A C 1
ATOM 4758 O O . LYS A 1 657 ? 37.779 -20.926 -28.530 1.00 63.59 657 LYS A O 1
ATOM 4763 N N . LEU A 1 658 ? 38.154 -20.368 -30.669 1.00 65.31 658 LEU A N 1
ATOM 4764 C CA . LEU A 1 658 ? 39.617 -20.490 -30.616 1.00 65.31 658 LEU A CA 1
ATOM 4765 C C . LEU A 1 658 ? 40.308 -19.280 -29.957 1.00 65.31 658 LEU A C 1
ATOM 4767 O O . LEU A 1 658 ? 41.256 -19.465 -29.193 1.00 65.31 658 LEU A O 1
ATOM 4771 N N . VAL A 1 659 ? 39.832 -18.060 -30.234 1.00 65.31 659 VAL A N 1
ATOM 4772 C CA . VAL A 1 659 ? 40.426 -16.780 -29.785 1.00 65.31 659 VAL A CA 1
ATOM 4773 C C . VAL A 1 659 ? 40.046 -16.416 -28.336 1.00 65.31 659 VAL A C 1
ATOM 4775 O O . VAL A 1 659 ? 40.608 -15.482 -27.771 1.00 65.31 659 VAL A O 1
ATOM 4778 N N . ARG A 1 660 ? 39.162 -17.186 -27.688 1.00 67.81 660 ARG A N 1
ATOM 4779 C CA . ARG A 1 660 ? 38.751 -17.025 -26.281 1.00 67.81 660 ARG A CA 1
ATOM 4780 C C . ARG A 1 660 ? 39.931 -17.115 -25.292 1.00 67.81 660 ARG A C 1
ATOM 4782 O O . ARG A 1 660 ? 40.281 -18.204 -24.827 1.00 67.81 660 ARG A O 1
ATOM 4789 N N . ILE A 1 661 ? 40.519 -15.971 -24.940 1.00 57.94 661 ILE A N 1
ATOM 4790 C CA . ILE A 1 661 ? 41.545 -15.838 -23.896 1.00 57.94 661 ILE A CA 1
ATOM 4791 C C . ILE A 1 661 ? 40.874 -15.406 -22.585 1.00 57.94 661 ILE A C 1
ATOM 4793 O O . ILE A 1 661 ? 40.554 -14.233 -22.423 1.00 57.94 661 ILE A O 1
ATOM 4797 N N . GLY A 1 662 ? 40.741 -16.351 -21.648 1.00 50.41 662 GLY A N 1
ATOM 4798 C CA . GLY A 1 662 ? 40.269 -16.109 -20.274 1.00 50.41 662 GLY A CA 1
ATOM 4799 C C . GLY A 1 662 ? 38.756 -16.013 -20.132 1.00 50.41 662 GLY A C 1
ATOM 4800 O O . GLY A 1 662 ? 38.331 -15.060 -19.453 1.00 50.41 662 GLY A O 1
#

InterPro domains:
  IPR001967 Peptidase S11, D-alanyl-D-alanine carboxypeptidase A, N-terminal [PF00768] (329-536)
  IPR012338 Beta-lactamase/transpeptidase-like [G3DSA:3.40.710.10] (315-565)
  IPR012338 Beta-lactamase/transpeptidase-like [SSF56601] (264-537)
  IPR018044 Peptidase S11, D-alanyl-D-alanine carboxypeptidase A [PR00725] (336-347)
  IPR018044 Peptidase S11, D-alanyl-D-alanine carboxypeptidase A [PR00725] (393-410)
  IPR018044 Peptidase S11, D-alanyl-D-alanine carboxypeptidase A [PR00725] (420-433)

Foldseek 3Di:
DDDDDDDDDDDDDDDDDDDDDDDDDDDDDDDDDDDDDDDDDDDDDDDDDDDDDDDDDDDDDDDDDDDDDDDDDDDDDDDDDDDDDDDDDDDDDDDDDYDDDDDDDDDDDDDDDDDDDDDDDDDDDDDDDDDDDDDDDDDDDDDDDDDDDDDDDDDDDDDDDDDDDDDDDDDDDDDDDDDDDDDDDDDDDDDDDDDDDDDDDDDDDDDDDDYDDDDDDDDDDDDDDDDDDDDDDDDDDDVPPVPDPDDDDDDDDVVNVVVVCCVVCVVVVVVVVVVLLVVLVPDDFDFWDWFFDPVLWDFFADDAAFLADPDFKKWKDWPQFGTNGMDDDQDQFQAFQLLLLLLVLLCCVQQPDADPGQADKQFDAPQLCVLLPDPQDQAANDDGRDIGTPLVLLLRCWASNHQSSQQSSCCVRQVGQQSSQVSSVVVLVVLVQPSFHQPGSRSNDRRRTGGQVSSQSSVVSSVVHPSQQVSFLDQWADGPVGPDITGGPQCCSPVAPFWRGDHWGFFLRWQTKGWTWGWAQEPNDTIIMTMIGTPQHDPDSDRVVSNVSRNVSVSSSRVSVNVQKYKDQSFAFQDFGTWTDSVLRDTWTKGFNHGWMDIDGHRDIWDKDKAQCPDRQDQWDAFFDFRTKIFTHDDPSHTITTITTNGTNHHDDSVSSSPDDD

Secondary structure (DSSP, 8-state):
----------------------------------------------------------------------------------------------------------------------------------------------------------------------------PPPPPPPPPPPPPPPPPPPPPPP-------------------------------------------TTSSSSS--PPPP--HHHHHHHHHHHHHHHHHHHHHHHHHHHHSSPPPPPEEEEPTT-----SS-------SSSEEEEEETBTEEEEEES----EE-GGGGHHHHHHHHHHHS---TT----EEEPPHHHHHHHT-TTS------TT-EEEHHHHHHHHHSS--HHHHHHHHHHHHSSHHHHHHHHHHHHHHTT--S-B-SSTTS-STT-EE-HHHHHHHHHHHTT-HHHHHHHT-SEE--TT-SS-EE-S-THHHHSTTEEEEEEEEETTTEEEEEEEEEEEETTEEEEEEEEEEEE--SS--HHHHHHHHHHHHHHHHHHHHHH-EEEEEE-TT-EEEEEE-SSS-EEEEEESS-EEEEE-TT--PPEEEE-TTSPPPSSB-TT-EEEEEEESBSTTSEEEEEEESS-BPPPPHHHHHH---

pLDDT: mean 70.82, std 27.6, range [23.97, 98.94]

Radius of gyration: 51.19 Å; chains: 1; bounding box: 176×126×121 Å